Protein AF-A0A8C2GR67-F1 (afdb_monomer_lite)

pLDDT: mean 83.92, std 19.8, range [22.12, 98.88]

Structure (mmCIF, N/CA/C/O backbone):
data_AF-A0A8C2GR67-F1
#
_entry.id   AF-A0A8C2GR67-F1
#
loop_
_atom_site.group_PDB
_atom_site.id
_atom_site.type_symbol
_atom_site.label_atom_id
_atom_site.label_alt_id
_atom_site.label_comp_id
_atom_site.label_asym_id
_atom_site.label_entity_id
_atom_site.label_seq_id
_atom_site.pdbx_PDB_ins_code
_atom_site.Cartn_x
_atom_site.Cartn_y
_atom_site.Cartn_z
_atom_site.occupancy
_atom_site.B_iso_or_equiv
_atom_site.auth_seq_id
_atom_site.auth_comp_id
_atom_site.auth_asym_id
_atom_site.auth_atom_id
_atom_site.pdbx_PDB_model_num
ATOM 1 N N . MET A 1 1 ? 6.009 20.774 -26.528 1.00 34.12 1 MET A N 1
ATOM 2 C CA . MET A 1 1 ? 5.802 20.468 -25.099 1.00 34.12 1 MET A CA 1
ATOM 3 C C . MET A 1 1 ? 7.136 20.648 -24.409 1.00 34.12 1 MET A C 1
ATOM 5 O O . MET A 1 1 ? 8.122 20.112 -24.902 1.00 34.12 1 MET A O 1
ATOM 9 N N . THR A 1 2 ? 7.202 21.459 -23.357 1.00 30.58 2 THR A N 1
ATOM 10 C CA . THR A 1 2 ? 8.374 21.527 -22.473 1.00 30.58 2 THR A CA 1
ATOM 11 C C . THR A 1 2 ? 8.646 20.108 -21.961 1.00 30.58 2 THR A C 1
ATOM 13 O O . THR A 1 2 ? 7.678 19.441 -21.591 1.00 30.58 2 THR A O 1
ATOM 16 N N . PRO A 1 3 ? 9.891 19.595 -21.975 1.00 45.94 3 PRO A N 1
ATOM 17 C CA . PRO A 1 3 ? 10.171 18.307 -21.356 1.00 45.94 3 PRO A CA 1
ATOM 18 C C . PRO A 1 3 ? 9.756 18.416 -19.889 1.00 45.94 3 PRO A C 1
ATOM 20 O O . PRO A 1 3 ? 10.285 19.270 -19.179 1.00 45.94 3 PRO A O 1
ATOM 23 N N . VAL A 1 4 ? 8.772 17.623 -19.463 1.00 55.31 4 VAL A N 1
ATOM 24 C CA . VAL A 1 4 ? 8.367 17.568 -18.055 1.00 55.31 4 VAL A CA 1
ATOM 25 C C . VAL A 1 4 ? 9.585 17.073 -17.282 1.00 55.31 4 VAL A C 1
ATOM 27 O O . VAL A 1 4 ? 10.012 15.931 -17.453 1.00 55.31 4 VAL A O 1
ATOM 30 N N . SER A 1 5 ? 10.209 17.971 -16.525 1.00 77.25 5 SER A N 1
ATOM 31 C CA . SER A 1 5 ? 11.314 17.640 -15.634 1.00 77.25 5 SER A CA 1
ATOM 32 C C . SER A 1 5 ? 10.768 16.883 -14.433 1.00 77.25 5 SER A C 1
ATOM 34 O O . SER A 1 5 ? 9.722 17.247 -13.903 1.00 77.25 5 SER A O 1
ATOM 36 N N . ASP A 1 6 ? 11.480 15.859 -13.984 1.00 83.50 6 ASP A N 1
ATOM 37 C CA . ASP A 1 6 ? 11.196 15.215 -12.707 1.00 83.50 6 ASP A CA 1
ATOM 38 C C . ASP A 1 6 ? 11.770 16.088 -11.574 1.00 83.50 6 ASP A C 1
ATOM 40 O O . ASP A 1 6 ? 12.997 16.179 -11.471 1.00 83.50 6 ASP A O 1
ATOM 44 N N . PRO A 1 7 ? 10.939 16.751 -10.744 1.00 85.12 7 PRO A N 1
ATOM 45 C CA . PRO A 1 7 ? 11.431 17.631 -9.682 1.00 85.12 7 PRO A CA 1
ATOM 46 C C . PRO A 1 7 ? 12.200 16.871 -8.592 1.00 85.12 7 PRO A C 1
ATOM 48 O O . PRO A 1 7 ? 12.981 17.476 -7.861 1.00 85.12 7 PRO A O 1
ATOM 51 N N . SER A 1 8 ? 12.027 15.549 -8.504 1.00 84.19 8 SER A N 1
ATOM 52 C CA . SER A 1 8 ? 12.697 14.689 -7.528 1.00 84.19 8 SER A CA 1
ATOM 53 C C . SER A 1 8 ? 14.012 14.100 -8.058 1.00 84.19 8 SER A C 1
ATOM 55 O O . SER A 1 8 ? 14.731 13.406 -7.326 1.00 84.19 8 SER A O 1
ATOM 57 N N . SER A 1 9 ? 14.365 14.356 -9.325 1.00 77.88 9 SER A N 1
ATOM 58 C CA . SER A 1 9 ? 15.594 13.857 -9.942 1.00 77.88 9 SER A CA 1
ATOM 59 C C . SER A 1 9 ? 16.467 14.979 -10.484 1.00 77.88 9 SER A C 1
ATOM 61 O O . SER A 1 9 ? 16.074 15.772 -11.332 1.00 77.88 9 SER A O 1
ATOM 63 N N . PHE A 1 10 ? 17.728 14.980 -10.066 1.00 73.19 10 PHE A N 1
ATOM 64 C CA . PHE A 1 10 ? 18.738 15.914 -10.567 1.00 73.19 10 PHE A CA 1
ATOM 65 C C . PHE A 1 10 ? 19.496 15.376 -11.797 1.00 73.19 10 PHE A C 1
ATOM 67 O O . PHE A 1 10 ? 20.464 15.986 -12.259 1.00 73.19 10 PHE A O 1
ATOM 74 N N . SER A 1 11 ? 19.096 14.209 -12.312 1.00 70.94 11 SER A N 1
ATOM 75 C CA . SER A 1 11 ? 19.764 13.531 -13.428 1.00 70.94 11 SER A CA 1
ATOM 76 C C . SER A 1 11 ? 19.372 14.120 -14.784 1.00 70.94 11 SER A C 1
ATOM 78 O O . SER A 1 11 ? 18.273 14.636 -14.972 1.00 70.94 11 SER A O 1
ATOM 80 N N . THR A 1 12 ? 20.249 13.996 -15.786 1.00 69.19 12 THR A N 1
ATOM 81 C CA . THR A 1 12 ? 20.001 14.543 -17.138 1.00 69.19 12 THR A CA 1
ATOM 82 C C . THR A 1 12 ? 19.117 13.630 -18.001 1.00 69.19 12 THR A C 1
ATOM 84 O O . THR A 1 12 ? 19.536 13.137 -19.047 1.00 69.19 12 THR A O 1
ATOM 87 N N . VAL A 1 13 ? 17.880 13.388 -17.558 1.00 75.94 13 VAL A N 1
ATOM 88 C CA . VAL A 1 13 ? 16.928 12.453 -18.199 1.00 75.94 13 VAL A CA 1
ATOM 89 C C . VAL A 1 13 ? 16.478 12.878 -19.602 1.00 75.94 13 VAL A C 1
ATOM 91 O O . VAL A 1 13 ? 16.096 12.038 -20.406 1.00 75.94 13 VAL A O 1
ATOM 94 N N . SER A 1 14 ? 16.576 14.167 -19.939 1.00 73.31 14 SER A N 1
ATOM 95 C CA . SER A 1 14 ? 16.187 14.699 -21.253 1.00 73.31 14 SER A CA 1
ATOM 96 C C . SER A 1 14 ? 17.262 14.574 -22.338 1.00 73.31 14 SER A C 1
ATOM 98 O O . SER A 1 14 ? 16.954 14.755 -23.512 1.00 73.31 14 SER A O 1
ATOM 100 N N . LYS A 1 15 ? 18.519 14.290 -21.969 1.00 72.62 15 LYS A N 1
ATOM 101 C CA . LYS A 1 15 ? 19.670 14.298 -22.899 1.00 72.62 15 LYS A CA 1
ATOM 102 C C . LYS A 1 15 ? 20.212 12.914 -23.220 1.00 72.62 15 LYS A C 1
ATOM 104 O O . LYS A 1 15 ? 20.877 12.716 -24.233 1.00 72.62 15 LYS A O 1
ATOM 109 N N . CYS A 1 16 ? 19.970 11.960 -22.335 1.00 74.69 16 CYS A N 1
ATOM 110 C CA . CYS A 1 16 ? 20.369 10.573 -22.500 1.00 74.69 16 CYS A CA 1
ATOM 111 C C . CYS A 1 16 ? 19.479 9.681 -21.639 1.00 74.69 16 CYS A C 1
ATOM 113 O O . CYS A 1 16 ? 18.962 10.128 -20.613 1.00 74.69 16 CYS A O 1
ATOM 115 N N . ALA A 1 17 ? 19.351 8.419 -22.026 1.00 79.88 17 ALA A N 1
ATOM 116 C CA . ALA A 1 17 ? 18.600 7.418 -21.290 1.00 79.88 17 ALA A CA 1
ATOM 117 C C . ALA A 1 17 ? 19.454 6.171 -21.062 1.00 79.88 17 ALA A C 1
ATOM 119 O O . ALA A 1 17 ? 20.054 5.621 -21.987 1.00 79.88 17 ALA A O 1
ATOM 120 N N . THR A 1 18 ? 19.483 5.699 -19.824 1.00 83.56 18 THR A N 1
ATOM 121 C CA . THR A 1 18 ? 20.079 4.411 -19.474 1.00 83.56 18 THR A CA 1
ATOM 122 C C . THR A 1 18 ? 19.209 3.293 -20.034 1.00 83.56 18 THR A C 1
ATOM 124 O O . THR A 1 18 ? 18.002 3.292 -19.826 1.00 83.56 18 THR A O 1
ATOM 127 N N . LYS A 1 19 ? 19.817 2.344 -20.753 1.00 84.94 19 LYS A N 1
ATOM 128 C CA . LYS A 1 19 ? 19.127 1.194 -21.366 1.00 84.94 19 LYS A CA 1
ATOM 129 C C . LYS A 1 19 ? 19.454 -0.134 -20.710 1.00 84.94 19 LYS A C 1
ATOM 131 O O . LYS A 1 19 ? 18.625 -1.045 -20.724 1.00 84.94 19 LYS A O 1
ATOM 136 N N . HIS A 1 20 ? 20.649 -0.245 -20.138 1.00 87.38 20 HIS A N 1
ATOM 137 C CA . HIS A 1 20 ? 21.086 -1.455 -19.459 1.00 87.38 20 HIS A CA 1
ATOM 138 C C . HIS A 1 20 ? 22.056 -1.140 -18.322 1.00 87.38 20 HIS A C 1
ATOM 140 O O . HIS A 1 20 ? 22.936 -0.285 -18.484 1.00 87.38 20 HIS A O 1
ATOM 146 N N . LEU A 1 21 ? 21.922 -1.873 -17.217 1.00 85.81 21 LEU A N 1
ATOM 147 C CA . LEU A 1 21 ? 22.872 -1.895 -16.108 1.00 85.81 21 LEU A CA 1
ATOM 148 C C . LEU A 1 21 ? 23.580 -3.252 -16.046 1.00 85.81 21 LEU A C 1
ATOM 150 O O . LEU A 1 21 ? 22.923 -4.289 -16.039 1.00 85.81 21 LEU A O 1
ATOM 154 N N . ASN A 1 22 ? 24.905 -3.249 -15.917 1.00 87.50 22 ASN A N 1
ATOM 155 C CA . ASN A 1 22 ? 25.656 -4.428 -15.488 1.00 87.50 22 ASN A CA 1
ATOM 156 C C . ASN A 1 22 ? 26.262 -4.156 -14.108 1.00 87.50 22 ASN A C 1
ATOM 158 O O . ASN A 1 22 ? 27.097 -3.258 -13.959 1.00 87.50 22 ASN A O 1
ATOM 162 N N . LEU A 1 23 ? 25.794 -4.903 -13.115 1.00 87.25 23 LEU A N 1
ATOM 163 C CA . LEU A 1 23 ? 26.072 -4.702 -11.702 1.00 87.25 23 LEU A CA 1
ATOM 164 C C . LEU A 1 23 ? 26.974 -5.821 -11.186 1.00 87.25 23 LEU A C 1
ATOM 166 O O . LEU A 1 23 ? 26.704 -7.002 -11.389 1.00 87.25 23 LEU A O 1
ATOM 170 N N . ILE A 1 24 ? 28.050 -5.452 -10.501 1.00 86.88 24 ILE A N 1
ATOM 171 C CA . ILE A 1 24 ? 28.903 -6.394 -9.778 1.00 86.88 24 ILE A CA 1
ATOM 172 C C . ILE A 1 24 ? 29.013 -5.890 -8.352 1.00 86.88 24 ILE A C 1
ATOM 174 O O . ILE A 1 24 ? 29.539 -4.799 -8.128 1.00 86.88 24 ILE A O 1
ATOM 178 N N . TYR A 1 25 ? 28.540 -6.690 -7.408 1.00 82.56 25 TYR A N 1
ATOM 179 C CA . TYR A 1 25 ? 28.473 -6.354 -5.999 1.00 82.56 25 TYR A CA 1
ATOM 180 C C . TYR A 1 25 ? 29.253 -7.341 -5.138 1.00 82.56 25 TYR A C 1
ATOM 182 O O . TYR A 1 25 ? 29.340 -8.538 -5.415 1.00 82.56 25 TYR A O 1
ATOM 190 N N . HIS A 1 26 ? 29.774 -6.814 -4.040 1.00 84.00 26 HIS A N 1
ATOM 191 C CA . HIS A 1 26 ? 30.367 -7.552 -2.946 1.00 84.00 26 HIS A CA 1
ATOM 192 C C . HIS A 1 26 ? 29.787 -7.028 -1.631 1.00 84.00 26 HIS A C 1
ATOM 194 O O . HIS A 1 26 ? 29.999 -5.866 -1.266 1.00 84.00 26 HIS A O 1
ATOM 200 N N . VAL A 1 27 ? 29.053 -7.896 -0.932 1.00 81.38 27 VAL A N 1
ATOM 201 C CA . VAL A 1 27 ? 28.359 -7.563 0.319 1.00 81.38 27 VAL A CA 1
ATOM 202 C C . VAL A 1 27 ? 29.260 -7.868 1.517 1.00 81.38 27 VAL A C 1
ATOM 204 O O . VAL A 1 27 ? 29.547 -9.029 1.817 1.00 81.38 27 VAL A O 1
ATOM 207 N N . ASP A 1 28 ? 29.712 -6.834 2.218 1.00 77.69 28 ASP A N 1
ATOM 208 C CA . ASP A 1 28 ? 30.605 -6.940 3.376 1.00 77.69 28 ASP A CA 1
ATOM 209 C C . ASP A 1 28 ? 29.789 -6.694 4.658 1.00 77.69 28 ASP A C 1
ATOM 211 O O . ASP A 1 28 ? 29.531 -5.549 5.041 1.00 77.69 28 ASP A O 1
ATOM 215 N N . PHE A 1 29 ? 29.325 -7.782 5.286 1.00 73.12 29 PHE A N 1
ATOM 216 C CA . PHE A 1 29 ? 28.453 -7.733 6.468 1.00 73.12 29 PHE A CA 1
ATOM 217 C C . PHE A 1 29 ? 29.160 -7.159 7.701 1.00 73.12 29 PHE A C 1
ATOM 219 O O . PHE A 1 29 ? 28.543 -6.405 8.455 1.00 73.12 29 PHE A O 1
ATOM 226 N N . ASP A 1 30 ? 30.455 -7.446 7.868 1.00 73.94 30 ASP A N 1
ATOM 227 C CA . ASP A 1 30 ? 31.256 -6.958 8.996 1.00 73.94 30 ASP A CA 1
ATOM 228 C C . ASP A 1 30 ? 31.396 -5.436 8.956 1.00 73.94 30 ASP A C 1
ATOM 230 O O . ASP A 1 30 ? 31.238 -4.752 9.969 1.00 73.94 30 ASP A O 1
ATOM 234 N N . LYS A 1 31 ? 31.659 -4.886 7.764 1.00 72.06 31 LYS A N 1
ATOM 235 C CA . LYS A 1 31 ? 31.802 -3.437 7.566 1.00 72.06 31 LYS A CA 1
ATOM 236 C C . LYS A 1 31 ? 30.488 -2.734 7.248 1.00 72.06 31 LYS A C 1
ATOM 238 O O . LYS A 1 31 ? 30.472 -1.507 7.199 1.00 72.06 31 LYS A O 1
ATOM 243 N N . ARG A 1 32 ? 29.405 -3.487 7.040 1.00 68.75 32 ARG A N 1
ATOM 244 C CA . ARG A 1 32 ? 28.083 -2.983 6.637 1.00 68.75 32 ARG A CA 1
ATOM 245 C C . ARG A 1 32 ? 28.140 -2.117 5.376 1.00 68.75 32 ARG A C 1
ATOM 247 O O . ARG A 1 32 ? 27.565 -1.030 5.316 1.00 68.75 32 ARG A O 1
ATOM 254 N N . VAL A 1 33 ? 28.869 -2.597 4.371 1.00 67.50 33 VAL A N 1
ATOM 255 C CA . VAL A 1 33 ? 29.050 -1.893 3.094 1.00 67.50 33 VAL A CA 1
ATOM 256 C C . VAL A 1 33 ? 28.770 -2.793 1.903 1.00 67.50 33 VAL A C 1
ATOM 258 O O . VAL A 1 33 ? 29.114 -3.975 1.893 1.00 67.50 33 VAL A O 1
ATOM 261 N N . LEU A 1 34 ? 28.212 -2.187 0.860 1.00 68.38 34 LEU A N 1
ATOM 262 C CA . LEU A 1 34 ? 28.143 -2.761 -0.475 1.00 68.38 34 LEU A CA 1
ATOM 263 C C . LEU A 1 34 ? 29.253 -2.121 -1.304 1.00 68.38 34 LEU A C 1
ATOM 265 O O . LEU A 1 34 ? 29.287 -0.902 -1.502 1.00 68.38 34 LEU A O 1
ATOM 269 N N . LYS A 1 35 ? 30.188 -2.943 -1.768 1.00 75.88 35 LYS A N 1
ATOM 270 C CA . LYS A 1 35 ? 31.241 -2.515 -2.691 1.00 75.88 35 LYS A CA 1
ATOM 271 C C . LYS A 1 35 ? 30.856 -2.989 -4.070 1.00 75.88 35 LYS A C 1
ATOM 273 O O . LYS A 1 35 ? 30.534 -4.164 -4.231 1.00 75.88 35 LYS A O 1
ATOM 278 N N . GLY A 1 36 ? 30.907 -2.115 -5.063 1.00 72.69 36 GLY A N 1
ATOM 279 C CA . GLY A 1 36 ? 30.475 -2.536 -6.378 1.00 72.69 36 GLY A CA 1
ATOM 280 C C . GLY A 1 36 ? 30.982 -1.708 -7.534 1.00 72.69 36 GLY A C 1
ATOM 281 O O . GLY A 1 36 ? 31.602 -0.649 -7.402 1.00 72.69 36 GLY A O 1
ATOM 282 N N . LYS A 1 37 ? 30.706 -2.262 -8.706 1.00 78.31 37 LYS A N 1
ATOM 283 C CA . LYS A 1 37 ? 30.923 -1.648 -10.000 1.00 78.31 37 LYS A CA 1
ATOM 284 C C . LYS A 1 37 ? 29.596 -1.654 -10.738 1.00 78.31 37 LYS A C 1
ATOM 286 O O . LYS A 1 37 ? 28.962 -2.700 -10.854 1.00 78.31 37 LYS A O 1
ATOM 291 N N . VAL A 1 38 ? 29.219 -0.503 -11.278 1.00 78.56 38 VAL A N 1
ATOM 292 C CA . VAL A 1 38 ? 28.107 -0.391 -12.221 1.00 78.56 38 VAL A CA 1
ATOM 293 C C . VAL A 1 38 ? 28.651 -0.012 -13.593 1.00 78.56 38 VAL A C 1
ATOM 295 O O . VAL A 1 38 ? 29.485 0.888 -13.726 1.00 78.56 38 VAL A O 1
ATOM 298 N N . ALA A 1 39 ? 28.205 -0.726 -14.623 1.00 78.25 39 ALA A N 1
ATOM 299 C CA . ALA A 1 39 ? 28.383 -0.330 -16.010 1.00 78.25 39 ALA A CA 1
ATOM 300 C C . ALA A 1 39 ? 27.033 0.089 -16.595 1.00 78.25 39 ALA A C 1
ATOM 302 O O . ALA A 1 39 ? 26.075 -0.682 -16.573 1.00 78.25 39 ALA A O 1
ATOM 303 N N . LEU A 1 40 ? 26.976 1.306 -17.125 1.00 78.19 40 LEU A N 1
ATOM 304 C CA . LEU A 1 40 ? 25.778 1.920 -17.677 1.00 78.19 40 LEU A CA 1
ATOM 305 C C . LEU A 1 40 ? 25.884 1.932 -19.196 1.00 78.19 40 LEU A C 1
ATOM 307 O O . LEU A 1 40 ? 26.832 2.494 -19.749 1.00 78.19 40 LEU A O 1
ATOM 311 N N . THR A 1 41 ? 24.906 1.327 -19.865 1.00 80.19 41 THR A N 1
ATOM 312 C CA . THR A 1 41 ? 24.724 1.475 -21.311 1.00 80.19 41 THR A CA 1
ATOM 313 C C . THR A 1 41 ? 23.768 2.632 -21.551 1.00 80.19 41 THR A C 1
ATOM 315 O O . THR A 1 41 ? 22.599 2.556 -21.171 1.00 80.19 41 THR A O 1
ATOM 318 N N . LEU A 1 42 ? 24.272 3.706 -22.153 1.00 77.00 42 LEU A N 1
ATOM 319 C CA . LEU A 1 42 ? 23.541 4.953 -22.357 1.00 77.00 42 LEU A CA 1
ATOM 320 C C . LEU A 1 42 ? 23.191 5.136 -23.834 1.00 77.00 42 LEU A C 1
ATOM 322 O O . LEU A 1 42 ? 24.066 5.030 -24.693 1.00 77.00 42 LEU A O 1
ATOM 326 N N . GLU A 1 43 ? 21.933 5.469 -24.108 1.00 77.94 43 GLU A N 1
ATOM 327 C CA . GLU A 1 43 ? 21.480 6.040 -25.375 1.00 77.94 43 GLU A CA 1
ATOM 328 C C . GLU A 1 43 ? 21.531 7.567 -25.270 1.00 77.94 43 GLU A C 1
ATOM 330 O O . GLU A 1 43 ? 20.958 8.153 -24.351 1.00 77.94 43 GLU A O 1
ATOM 335 N N . VAL A 1 44 ? 22.226 8.222 -26.197 1.00 77.25 44 VAL A N 1
ATOM 336 C CA . VAL A 1 44 ? 22.281 9.686 -26.281 1.00 77.25 44 VAL A CA 1
ATOM 337 C C . VAL A 1 44 ? 21.101 10.192 -27.114 1.00 77.25 44 VAL A C 1
ATOM 339 O O . VAL A 1 44 ? 20.889 9.707 -28.220 1.00 77.25 44 VAL A O 1
ATOM 342 N N . LEU A 1 45 ? 20.364 11.177 -26.592 1.00 73.69 45 LEU A N 1
ATOM 343 C CA . LEU A 1 45 ? 19.140 11.724 -27.199 1.00 73.69 45 LEU A CA 1
ATOM 344 C C . LEU A 1 45 ? 19.345 13.110 -27.844 1.00 73.69 45 LEU A C 1
ATOM 346 O O . LEU A 1 45 ? 18.392 13.700 -28.345 1.00 73.69 45 LEU A O 1
ATOM 350 N N . GLU A 1 46 ? 20.571 13.648 -27.824 1.00 69.62 46 GLU A N 1
ATOM 351 C CA . GLU A 1 46 ? 20.926 14.943 -28.422 1.00 69.62 46 GLU A CA 1
ATOM 352 C C . GLU A 1 46 ? 22.181 14.855 -29.309 1.00 69.62 46 GLU A C 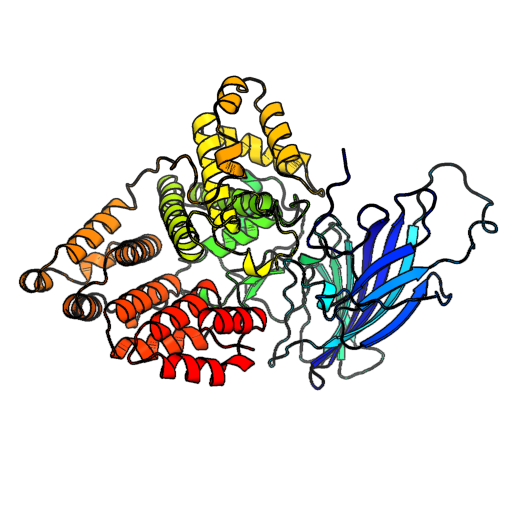1
ATOM 354 O O . GLU A 1 46 ? 23.144 14.159 -28.985 1.00 69.62 46 GLU A O 1
ATOM 359 N N . ASP A 1 47 ? 22.219 15.635 -30.394 1.00 57.53 47 ASP A N 1
ATOM 360 C CA . ASP A 1 47 ? 23.323 15.617 -31.371 1.00 57.53 47 ASP A CA 1
ATOM 361 C C . ASP A 1 47 ? 24.674 16.101 -30.802 1.00 57.53 47 ASP A C 1
ATOM 363 O O . ASP A 1 47 ? 25.738 15.763 -31.321 1.00 57.53 47 ASP A O 1
ATOM 367 N N . LYS A 1 48 ? 24.663 16.912 -29.733 1.00 61.12 48 LYS A N 1
ATOM 368 C CA . LYS A 1 48 ? 25.861 17.531 -29.126 1.00 61.12 48 LYS A CA 1
ATOM 369 C C . LYS A 1 48 ? 25.985 17.213 -27.634 1.00 61.12 48 LYS A C 1
ATOM 371 O O . LYS A 1 48 ? 26.000 18.110 -26.790 1.00 61.12 48 LYS A O 1
ATOM 376 N N . PHE A 1 49 ? 26.126 15.930 -27.317 1.00 55.94 49 PHE A N 1
ATOM 377 C CA . PHE A 1 49 ? 26.292 15.469 -25.940 1.00 55.94 49 PHE A CA 1
ATOM 378 C C . PHE A 1 49 ? 27.669 15.813 -25.368 1.00 55.94 49 PHE A C 1
ATOM 380 O O . PHE A 1 49 ? 28.685 15.225 -25.742 1.00 55.94 49 PHE A O 1
ATOM 387 N N . SER A 1 50 ? 27.694 16.762 -24.437 1.00 55.81 50 SER A N 1
ATOM 388 C CA . SER A 1 50 ? 28.930 17.285 -23.835 1.00 55.81 50 SER A CA 1
ATOM 389 C C . SER A 1 50 ? 29.114 16.900 -22.366 1.00 55.81 50 SER A C 1
ATOM 391 O O . SER A 1 50 ? 30.243 16.896 -21.871 1.00 55.81 50 SER A O 1
ATOM 393 N N . SER A 1 51 ? 28.029 16.568 -21.659 1.00 55.78 51 SER A N 1
ATOM 394 C CA . SER A 1 51 ? 28.088 16.199 -20.245 1.00 55.78 51 SER A CA 1
ATOM 395 C C . SER A 1 51 ? 26.918 15.321 -19.821 1.00 55.78 51 SER A C 1
ATOM 397 O O . SER A 1 51 ? 25.787 15.520 -20.259 1.00 55.78 51 SER A O 1
ATOM 399 N N . LEU A 1 52 ? 27.216 14.390 -18.922 1.00 57.66 52 LEU A N 1
ATOM 400 C CA . LEU A 1 52 ? 26.250 13.580 -18.194 1.00 57.66 52 LEU A CA 1
ATOM 401 C C . LEU A 1 52 ? 26.270 14.016 -16.732 1.00 57.66 52 LEU A C 1
ATOM 403 O O . LEU A 1 52 ? 27.354 14.128 -16.156 1.00 57.66 52 LEU A O 1
ATOM 407 N N . VAL A 1 53 ? 25.095 14.239 -16.145 1.00 56.53 53 VAL A N 1
ATOM 408 C CA . VAL A 1 53 ? 24.928 14.375 -14.695 1.00 56.53 53 VAL A CA 1
ATOM 409 C C . VAL A 1 53 ? 24.177 13.153 -14.199 1.00 56.53 53 VAL A C 1
ATOM 411 O O . VAL A 1 53 ? 23.021 12.930 -14.569 1.00 56.53 53 VAL A O 1
ATOM 414 N N . GLN A 1 54 ? 24.859 12.371 -13.373 1.00 56.84 54 GLN A N 1
ATOM 415 C CA . GLN A 1 54 ? 24.268 11.283 -12.606 1.00 56.84 54 GLN A CA 1
ATOM 416 C C . GLN A 1 54 ? 24.280 11.647 -11.135 1.00 56.84 54 GLN A C 1
ATOM 418 O O . GLN A 1 54 ? 25.225 12.279 -10.648 1.00 56.84 54 GLN A O 1
ATOM 423 N N . PHE A 1 55 ? 23.206 11.265 -10.456 1.00 55.28 55 PHE A N 1
ATOM 424 C CA . PHE A 1 55 ? 23.041 11.558 -9.049 1.00 55.28 55 PHE A CA 1
ATOM 425 C C . PHE A 1 55 ? 23.635 10.428 -8.200 1.00 55.28 55 PHE A C 1
ATOM 427 O O . PHE A 1 55 ? 23.489 9.248 -8.531 1.00 55.28 55 PHE A O 1
ATOM 434 N N . LEU A 1 56 ? 24.339 10.809 -7.132 1.00 54.03 56 LEU A N 1
ATOM 435 C CA . LEU A 1 56 ? 25.036 9.893 -6.244 1.00 54.03 56 LEU A CA 1
ATOM 436 C C . LEU A 1 56 ? 24.910 10.348 -4.787 1.00 54.03 56 LEU A C 1
ATOM 438 O O . LEU A 1 56 ? 25.323 11.453 -4.432 1.00 54.03 56 LEU A O 1
ATOM 442 N N . GLU A 1 57 ? 24.415 9.473 -3.921 1.00 49.72 57 GLU A N 1
ATOM 443 C CA . GLU A 1 57 ? 24.414 9.684 -2.472 1.00 49.72 57 GLU A CA 1
ATOM 444 C C . GLU A 1 57 ? 25.227 8.577 -1.801 1.00 49.72 57 GLU A C 1
ATOM 446 O O . GLU A 1 57 ? 24.699 7.642 -1.213 1.00 49.72 57 GLU A O 1
ATOM 451 N N . ILE A 1 58 ? 26.548 8.632 -1.983 1.00 48.47 58 ILE A N 1
ATOM 452 C CA . ILE A 1 58 ? 27.469 7.573 -1.560 1.00 48.47 58 ILE A CA 1
ATOM 453 C C . ILE A 1 58 ? 28.574 8.165 -0.680 1.00 48.47 58 ILE A C 1
ATOM 455 O O . ILE A 1 58 ? 29.046 9.272 -0.930 1.00 48.47 58 ILE A O 1
ATOM 459 N N . LEU A 1 59 ? 29.014 7.411 0.335 1.00 42.44 59 LEU A N 1
ATOM 460 C CA . LEU A 1 59 ? 30.028 7.850 1.305 1.00 42.44 59 LEU A CA 1
ATOM 461 C C . LEU A 1 59 ? 31.439 7.969 0.739 1.00 42.44 59 LEU A C 1
ATOM 463 O O . LEU A 1 59 ? 32.240 8.747 1.252 1.00 42.44 59 LEU A O 1
ATOM 467 N N . SER A 1 60 ? 31.761 7.197 -0.298 1.00 38.06 60 SER A N 1
ATOM 468 C CA . SER A 1 60 ? 33.029 7.328 -1.010 1.00 38.06 60 SER A CA 1
ATOM 469 C C . SER A 1 60 ? 32.907 6.876 -2.465 1.00 38.06 60 SER A C 1
ATOM 471 O O . SER A 1 60 ? 32.412 5.790 -2.774 1.00 38.06 60 SER A O 1
ATOM 473 N N . PHE A 1 61 ? 33.372 7.735 -3.368 1.00 43.41 61 PHE A N 1
ATOM 474 C CA . PHE A 1 61 ? 33.492 7.472 -4.796 1.00 43.41 61 PHE A CA 1
ATOM 475 C C . PHE A 1 61 ? 34.959 7.174 -5.122 1.00 43.41 61 PHE A C 1
ATOM 477 O O . PHE A 1 61 ? 35.840 7.901 -4.664 1.00 43.41 61 PHE A O 1
ATOM 484 N N . VAL A 1 62 ? 35.227 6.116 -5.898 1.00 47.75 62 VAL A N 1
ATOM 485 C CA . VAL A 1 62 ? 36.607 5.683 -6.186 1.00 47.75 62 VAL A CA 1
ATOM 486 C C . VAL A 1 62 ? 37.072 6.174 -7.560 1.00 47.75 62 VAL A C 1
ATOM 488 O O . VAL A 1 62 ? 38.094 6.849 -7.646 1.00 47.75 62 VAL A O 1
ATOM 491 N N . GLN A 1 63 ? 36.350 5.850 -8.642 1.00 45.16 63 GLN A N 1
ATOM 492 C CA . GLN A 1 63 ? 36.767 6.177 -10.015 1.00 45.16 63 GLN A CA 1
ATOM 493 C C . GLN A 1 63 ? 35.611 6.014 -11.024 1.00 45.16 63 GLN A C 1
ATOM 495 O O . GLN A 1 63 ? 34.754 5.146 -10.851 1.00 45.16 63 GLN A O 1
ATOM 500 N N . SER A 1 64 ? 35.617 6.775 -12.128 1.00 49.38 64 SER A N 1
ATOM 501 C CA . SER A 1 64 ? 34.822 6.468 -13.331 1.00 49.38 64 SER A CA 1
ATOM 502 C C . SER A 1 64 ? 35.680 6.496 -14.594 1.00 49.38 64 SER A C 1
ATOM 504 O O . SER A 1 64 ? 36.634 7.272 -14.699 1.00 49.38 64 SER A O 1
ATOM 506 N N . CYS A 1 65 ? 35.335 5.630 -15.548 1.00 44.19 65 CYS A N 1
ATOM 507 C CA . CYS A 1 65 ? 36.010 5.497 -16.836 1.00 44.19 65 CYS A CA 1
ATOM 508 C C . CYS A 1 65 ? 34.966 5.342 -17.948 1.00 44.19 65 CYS A C 1
ATOM 510 O O . CYS A 1 65 ? 34.028 4.555 -17.817 1.00 44.19 65 CYS A O 1
ATOM 512 N N . ILE A 1 66 ? 35.158 6.029 -19.074 1.00 49.03 66 ILE A N 1
ATOM 513 C CA . ILE A 1 66 ? 34.424 5.757 -20.320 1.00 49.03 66 ILE A CA 1
ATOM 514 C C . ILE A 1 66 ? 35.398 5.037 -21.241 1.00 49.03 66 ILE A C 1
ATOM 516 O O . ILE A 1 66 ? 36.506 5.527 -21.450 1.00 49.03 66 ILE A O 1
ATOM 520 N N . THR A 1 67 ? 35.009 3.867 -21.759 1.00 46.62 67 THR A N 1
ATOM 521 C CA . THR A 1 67 ? 35.790 3.118 -22.768 1.00 46.62 67 THR A CA 1
ATOM 522 C C . THR A 1 67 ? 37.295 3.036 -22.449 1.00 46.62 67 THR A C 1
ATOM 524 O O . THR A 1 67 ? 38.127 3.345 -23.293 1.00 46.62 67 THR A O 1
ATOM 527 N N . ASN A 1 68 ? 37.645 2.665 -21.209 1.00 43.34 68 ASN A N 1
ATOM 528 C CA . ASN A 1 68 ? 39.024 2.524 -20.700 1.00 43.34 68 ASN A CA 1
ATOM 529 C C . ASN A 1 68 ? 39.885 3.805 -20.639 1.00 43.34 68 ASN A C 1
ATOM 531 O O . ASN A 1 68 ? 41.069 3.716 -20.321 1.00 43.34 68 ASN A O 1
ATOM 535 N N . HIS A 1 69 ? 39.305 4.987 -20.853 1.00 43.41 69 HIS A N 1
ATOM 536 C CA . HIS A 1 69 ? 39.974 6.273 -20.651 1.00 43.41 69 HIS A CA 1
ATOM 537 C C . HIS A 1 69 ? 39.434 6.984 -19.403 1.00 43.41 69 HIS A C 1
ATOM 539 O O . HIS A 1 69 ? 38.233 6.943 -19.108 1.00 43.41 69 HIS A O 1
ATOM 545 N N . SER A 1 70 ? 40.332 7.630 -18.654 1.00 49.75 70 SER A N 1
ATOM 546 C CA . SER A 1 70 ? 39.959 8.483 -17.527 1.00 49.75 70 SER A CA 1
ATOM 547 C C . SER A 1 70 ? 39.231 9.727 -18.036 1.00 49.75 70 SER A C 1
ATOM 549 O O . SER A 1 70 ? 39.594 10.318 -19.052 1.00 49.75 70 SER A O 1
ATOM 551 N N . VAL A 1 71 ? 38.171 10.113 -17.333 1.00 56.12 71 VAL A N 1
ATOM 552 C CA . VAL A 1 71 ? 37.319 11.252 -17.691 1.00 56.12 71 VAL A CA 1
ATOM 553 C C . VAL A 1 71 ? 37.429 12.296 -16.590 1.00 56.12 71 VAL A C 1
ATOM 555 O O . VAL A 1 71 ? 37.507 11.929 -15.416 1.00 56.12 71 VAL A O 1
ATOM 558 N N . SER A 1 72 ? 37.446 13.585 -16.942 1.00 49.78 72 SER A N 1
ATOM 559 C CA . SER A 1 72 ? 37.426 14.645 -15.934 1.00 49.78 72 SER A CA 1
ATOM 560 C C . SER A 1 72 ? 36.066 14.686 -15.240 1.00 49.78 72 SER A C 1
ATOM 562 O O . SER A 1 72 ? 35.007 14.565 -15.867 1.00 49.78 72 SER A O 1
ATOM 564 N N . GLN A 1 73 ? 36.118 14.820 -13.918 1.00 54.28 73 GLN A N 1
ATOM 565 C CA . GLN A 1 73 ? 34.966 14.760 -13.031 1.00 54.28 73 GLN A CA 1
ATOM 566 C C . GLN A 1 73 ? 34.972 15.984 -12.125 1.00 54.28 73 GLN A C 1
ATOM 568 O O . GLN A 1 73 ? 36.025 16.394 -11.636 1.00 54.28 73 GLN A O 1
ATOM 573 N N . SER A 1 74 ? 33.795 16.550 -11.880 1.00 48.00 74 SER A N 1
ATOM 574 C CA . SER A 1 74 ? 33.616 17.583 -10.863 1.00 48.00 74 SER A CA 1
ATOM 575 C C . SER A 1 74 ? 32.491 17.197 -9.919 1.00 48.00 74 SER A C 1
ATOM 577 O O . SER A 1 74 ? 31.370 16.957 -10.373 1.00 48.00 74 SER A O 1
ATOM 579 N N . LEU A 1 75 ? 32.811 17.201 -8.629 1.00 51.09 75 LEU A N 1
ATOM 580 C CA . LEU A 1 75 ? 31.876 17.027 -7.529 1.00 51.09 75 LEU A CA 1
ATOM 581 C C . LEU A 1 75 ? 31.299 18.401 -7.174 1.00 51.09 75 LEU A C 1
ATOM 583 O O . LEU A 1 75 ? 32.056 19.334 -6.907 1.00 51.09 75 LEU A O 1
ATOM 587 N N . CYS A 1 76 ? 29.978 18.547 -7.201 1.00 48.09 76 CYS A N 1
ATOM 588 C CA . CYS A 1 76 ? 29.298 19.738 -6.685 1.00 48.09 76 CYS A CA 1
ATOM 589 C C . CYS A 1 76 ? 28.590 19.403 -5.361 1.00 48.09 76 CYS A C 1
ATOM 591 O O . CYS A 1 76 ? 28.579 18.254 -4.947 1.00 48.09 76 CYS A O 1
ATOM 593 N N . PHE A 1 77 ? 28.020 20.393 -4.683 1.00 46.28 77 PHE A N 1
ATOM 594 C CA . PHE A 1 77 ? 27.092 20.207 -3.563 1.00 46.28 77 PHE A CA 1
ATOM 595 C C . PHE A 1 77 ? 26.022 21.296 -3.723 1.00 46.28 77 PHE A C 1
ATOM 597 O O . PHE A 1 77 ? 26.397 22.467 -3.848 1.00 46.28 77 PHE A O 1
ATOM 604 N N . PRO A 1 78 ? 24.715 20.987 -3.805 1.00 46.31 78 PRO A N 1
ATOM 605 C CA . PRO A 1 78 ? 23.696 22.027 -3.819 1.00 46.31 78 PRO A CA 1
ATOM 606 C C . PRO A 1 78 ? 23.448 22.515 -2.383 1.00 46.31 78 PRO A C 1
ATOM 608 O O . PRO A 1 78 ? 23.726 21.813 -1.414 1.00 46.31 78 PRO A O 1
ATOM 611 N N . LYS A 1 79 ? 22.876 23.713 -2.236 1.00 40.16 79 LYS A N 1
ATOM 612 C CA . LYS A 1 79 ? 22.719 24.413 -0.945 1.00 40.16 79 LYS A CA 1
ATOM 613 C C . LYS A 1 79 ? 21.885 23.681 0.127 1.00 40.16 79 LYS A C 1
ATOM 615 O O . LYS A 1 79 ? 21.912 24.122 1.270 1.00 40.16 79 LYS A O 1
ATOM 620 N N . HIS A 1 80 ? 21.197 22.585 -0.210 1.00 39.94 80 HIS A N 1
ATOM 621 C CA . HIS A 1 80 ? 20.294 21.862 0.698 1.00 39.94 80 HIS A CA 1
ATOM 622 C C . HIS A 1 80 ? 20.422 20.326 0.673 1.00 39.94 80 HIS A C 1
ATOM 624 O O . HIS A 1 80 ? 19.616 19.654 1.305 1.00 39.94 80 HIS A O 1
ATOM 630 N N . HIS A 1 81 ? 21.440 19.754 0.012 1.00 42.16 81 HIS A N 1
ATOM 631 C CA . HIS A 1 81 ? 21.669 18.301 0.032 1.00 42.16 81 HIS A CA 1
ATOM 632 C C . HIS A 1 81 ? 23.141 17.959 0.296 1.00 42.16 81 HIS A C 1
ATOM 634 O O . HIS A 1 81 ? 24.046 18.613 -0.216 1.00 42.16 81 HIS A O 1
ATOM 640 N N . THR A 1 82 ? 23.386 16.889 1.052 1.00 34.59 82 THR A N 1
ATOM 641 C CA . THR A 1 82 ? 24.713 16.317 1.364 1.00 34.59 82 THR A CA 1
ATOM 642 C C . THR A 1 82 ? 25.342 15.536 0.198 1.00 34.59 82 THR A C 1
ATOM 644 O O . THR A 1 82 ? 26.242 14.724 0.405 1.00 34.59 82 THR A O 1
ATOM 647 N N . SER A 1 83 ? 24.873 15.746 -1.033 1.00 43.16 83 SER A N 1
ATOM 648 C CA . SER A 1 83 ? 25.010 14.774 -2.125 1.00 43.16 83 SER A CA 1
ATOM 649 C C . SER A 1 83 ? 26.074 15.132 -3.163 1.00 43.16 83 SER A C 1
ATOM 651 O O . SER A 1 83 ? 26.359 16.301 -3.436 1.00 43.16 83 SER A O 1
ATOM 653 N N . LEU A 1 84 ? 26.623 14.079 -3.773 1.00 39.53 84 LEU A N 1
ATOM 654 C CA . LEU A 1 84 ? 27.773 14.081 -4.664 1.00 39.53 84 LEU A CA 1
ATOM 655 C C . LEU A 1 84 ? 27.320 14.093 -6.136 1.00 39.53 84 LEU A C 1
ATOM 657 O O . LEU A 1 84 ? 26.467 13.309 -6.544 1.00 39.53 84 LEU A O 1
ATOM 661 N N . TRP A 1 85 ? 27.910 14.955 -6.966 1.00 48.69 85 TRP A N 1
ATOM 662 C CA . TRP A 1 85 ? 27.552 15.062 -8.387 1.00 48.69 85 TRP A CA 1
ATOM 663 C C . TRP A 1 85 ? 28.644 14.423 -9.215 1.00 48.69 85 TRP A C 1
ATOM 665 O O . TRP A 1 85 ? 29.803 14.811 -9.090 1.00 48.69 85 TRP A O 1
ATOM 675 N N . LEU A 1 86 ? 28.286 13.512 -10.115 1.00 45.97 86 LEU A N 1
ATOM 676 C CA . LEU A 1 86 ? 29.216 13.101 -11.151 1.00 45.97 86 LEU A CA 1
ATOM 677 C C . LEU A 1 86 ? 28.888 13.858 -12.430 1.00 45.97 86 LEU A C 1
ATOM 679 O O . LEU A 1 86 ? 27.990 13.474 -13.178 1.00 45.97 86 LEU A O 1
ATOM 683 N N . LYS A 1 87 ? 29.616 14.948 -12.681 1.00 46.09 87 LYS A N 1
ATOM 684 C CA . LYS A 1 87 ? 29.624 15.582 -13.999 1.00 46.09 87 LYS A CA 1
ATOM 685 C C . LYS A 1 87 ? 30.797 15.029 -14.792 1.00 46.09 87 LYS A C 1
ATOM 687 O O . LYS A 1 87 ? 31.938 15.400 -14.532 1.00 46.09 87 LYS A O 1
ATOM 692 N N . THR A 1 88 ? 30.527 14.129 -15.732 1.00 51.06 88 THR A N 1
ATOM 693 C CA . THR A 1 88 ? 31.566 13.608 -16.631 1.00 51.06 88 THR A CA 1
ATOM 694 C C . THR A 1 88 ? 31.630 14.472 -17.883 1.00 51.06 88 THR A C 1
ATOM 696 O O . THR A 1 88 ? 30.627 14.590 -18.594 1.00 51.06 88 THR A O 1
ATOM 699 N N . PHE A 1 89 ? 32.793 15.057 -18.164 1.00 42.88 89 PHE A N 1
ATOM 700 C CA . PHE A 1 89 ? 33.040 15.829 -19.384 1.00 42.88 89 PHE A CA 1
ATOM 701 C C . PHE A 1 89 ? 33.820 14.994 -20.397 1.00 42.88 89 PHE A C 1
ATOM 703 O O . PHE A 1 89 ? 34.882 14.475 -20.072 1.00 42.88 89 PHE A O 1
ATOM 710 N N . GLN A 1 90 ? 33.356 14.919 -21.645 1.00 46.38 90 GLN A N 1
ATOM 711 C CA . GLN A 1 90 ? 34.207 14.439 -22.738 1.00 46.38 90 GLN A CA 1
ATOM 712 C C . GLN A 1 90 ? 34.918 15.631 -23.400 1.00 46.38 90 GLN A C 1
ATOM 714 O O . GLN A 1 90 ? 34.243 16.471 -23.998 1.00 46.38 90 GLN A O 1
ATOM 719 N N . PRO A 1 91 ? 36.260 15.727 -23.357 1.00 33.28 91 PRO A N 1
ATOM 720 C CA . PRO A 1 91 ? 36.979 16.652 -24.218 1.00 33.28 91 PRO A CA 1
ATOM 721 C C . PRO A 1 91 ? 37.019 16.083 -25.647 1.00 33.28 91 PRO A C 1
ATOM 723 O O . PRO A 1 91 ? 37.690 15.092 -25.909 1.00 33.28 91 PRO A O 1
ATOM 726 N N . GLY A 1 92 ? 36.269 16.694 -26.568 1.00 39.66 92 GLY A N 1
ATOM 727 C CA . GLY A 1 92 ? 36.616 16.809 -27.995 1.00 39.66 92 GLY A CA 1
ATOM 728 C C . GLY A 1 92 ? 36.933 15.559 -28.837 1.00 39.66 92 GLY A C 1
ATOM 729 O O . GLY A 1 92 ? 37.485 15.722 -29.917 1.00 39.66 92 GLY A O 1
ATOM 730 N N . PHE A 1 93 ? 36.599 14.332 -28.430 1.00 37.25 93 PHE A N 1
ATOM 731 C CA . PHE A 1 93 ? 36.956 13.106 -29.174 1.00 37.25 93 PHE A CA 1
ATOM 732 C C . PHE A 1 93 ? 35.926 12.694 -30.250 1.00 37.25 93 PHE A C 1
ATOM 734 O O . PHE A 1 93 ? 35.647 11.516 -30.450 1.00 37.25 93 PHE A O 1
ATOM 741 N N . LEU A 1 94 ? 35.324 13.670 -30.939 1.00 36.28 94 LEU A N 1
ATOM 742 C CA . LEU A 1 94 ? 34.266 13.448 -31.942 1.00 36.28 94 LEU A CA 1
ATOM 743 C C . LEU A 1 94 ? 34.778 13.297 -33.389 1.00 36.28 94 LEU A C 1
ATOM 745 O O . LEU A 1 94 ? 33.962 13.121 -34.288 1.00 36.28 94 LEU A O 1
ATOM 749 N N . GLN A 1 95 ? 36.092 13.351 -33.648 1.00 32.09 95 GLN A N 1
ATOM 750 C CA . GLN A 1 95 ? 36.600 13.513 -35.023 1.00 32.09 95 GLN A CA 1
ATOM 751 C C . GLN A 1 95 ? 37.359 12.334 -35.657 1.00 32.09 95 GLN A C 1
ATOM 753 O O . GLN A 1 95 ? 37.627 12.414 -36.850 1.00 32.09 95 GLN A O 1
ATOM 758 N N . SER A 1 96 ? 37.686 11.240 -34.955 1.00 26.23 96 SER A N 1
ATOM 759 C CA . SER A 1 96 ? 38.613 10.226 -35.513 1.00 26.23 96 SER A CA 1
ATOM 760 C C . SER A 1 96 ? 38.093 8.791 -35.679 1.00 26.23 96 SER A C 1
ATOM 762 O O . SER A 1 96 ? 38.880 7.926 -36.046 1.00 26.23 96 SER A O 1
ATOM 764 N N . TRP A 1 97 ? 36.798 8.514 -35.493 1.00 26.42 97 TRP A N 1
ATOM 765 C CA . TRP A 1 97 ? 36.227 7.167 -35.730 1.00 26.42 97 TRP A CA 1
ATOM 766 C C . TRP A 1 97 ? 35.110 7.125 -36.786 1.00 26.42 97 TRP A C 1
ATOM 768 O O . TRP A 1 97 ? 34.356 6.159 -36.871 1.00 26.42 97 TRP A O 1
ATOM 778 N N . PHE A 1 98 ? 35.019 8.148 -37.640 1.00 28.23 98 PHE A N 1
ATOM 779 C CA . PHE A 1 98 ? 34.173 8.091 -38.832 1.00 28.23 98 PHE A CA 1
ATOM 780 C C . PHE A 1 98 ? 34.883 7.320 -39.940 1.00 28.23 98 PHE A C 1
ATOM 782 O O . PHE A 1 98 ? 35.640 7.907 -40.707 1.00 28.23 98 PHE A O 1
ATOM 789 N N . SER A 1 99 ? 34.637 6.013 -40.028 1.00 23.34 99 SER A N 1
ATOM 790 C CA . SER A 1 99 ? 34.668 5.248 -41.280 1.00 23.34 99 SER A CA 1
ATOM 791 C C . SER A 1 99 ? 34.030 3.874 -41.062 1.00 23.34 99 SER A C 1
ATOM 793 O O . SER A 1 99 ? 34.554 3.069 -40.301 1.00 23.34 99 SER A O 1
ATOM 795 N N . ILE A 1 100 ? 32.959 3.617 -41.825 1.00 23.42 100 ILE A N 1
ATOM 796 C CA . ILE A 1 100 ? 32.309 2.319 -42.095 1.00 23.42 100 ILE A CA 1
ATOM 797 C C . ILE A 1 100 ? 31.187 1.907 -41.111 1.00 23.42 100 ILE A C 1
ATOM 799 O O . ILE A 1 100 ? 31.393 1.126 -40.191 1.00 23.42 100 ILE A O 1
ATOM 803 N N . TYR A 1 101 ? 29.982 2.459 -41.305 1.00 22.53 101 TYR A N 1
ATOM 804 C CA . TYR A 1 101 ? 28.786 1.775 -41.850 1.00 22.53 101 TYR A CA 1
ATOM 805 C C . TYR A 1 101 ? 27.600 2.764 -41.852 1.00 22.53 101 TYR A C 1
ATOM 807 O O . TYR A 1 101 ? 27.336 3.444 -40.862 1.00 22.53 101 TYR A O 1
ATOM 815 N N . GLU A 1 102 ? 26.924 2.888 -42.995 1.00 22.12 102 GLU A N 1
ATOM 816 C CA . GLU A 1 102 ? 25.748 3.740 -43.198 1.00 22.12 102 GLU A CA 1
ATOM 817 C C . GLU A 1 102 ? 24.491 3.225 -42.468 1.00 22.12 102 GLU A C 1
ATOM 819 O O . GLU A 1 102 ? 24.255 2.024 -42.380 1.00 22.12 102 GLU A O 1
ATOM 824 N N . GLN A 1 103 ? 23.664 4.195 -42.049 1.00 25.16 103 GLN A N 1
ATOM 825 C CA . GLN A 1 103 ? 22.237 4.127 -41.681 1.00 25.16 103 GLN A CA 1
ATOM 826 C C . GLN A 1 103 ? 21.825 3.468 -40.349 1.00 25.16 103 GLN A C 1
ATOM 828 O O . GLN A 1 103 ? 21.177 2.429 -40.304 1.00 25.16 103 GLN A O 1
ATOM 833 N N . THR A 1 104 ? 22.080 4.169 -39.240 1.00 23.34 104 THR A N 1
ATOM 834 C CA . THR A 1 104 ? 21.078 4.768 -38.315 1.00 23.34 104 THR A CA 1
ATOM 835 C C . THR A 1 104 ? 21.840 5.324 -37.106 1.00 23.34 104 THR A C 1
ATOM 837 O O . THR A 1 104 ? 22.587 4.618 -36.436 1.00 23.34 104 THR A O 1
ATOM 840 N N . THR A 1 105 ? 21.733 6.627 -36.861 1.00 28.42 105 THR A N 1
ATOM 841 C CA . THR A 1 105 ? 22.456 7.345 -35.802 1.00 28.42 105 THR A CA 1
ATOM 842 C C . THR A 1 105 ? 21.887 7.008 -34.421 1.00 28.42 105 THR A C 1
ATOM 844 O O . THR A 1 105 ? 20.991 7.686 -33.932 1.00 28.42 105 THR A O 1
ATOM 847 N N . LEU A 1 106 ? 22.430 5.970 -33.777 1.00 29.64 106 LEU A N 1
ATOM 848 C CA . LEU A 1 106 ? 22.253 5.694 -32.348 1.00 29.64 106 LEU A CA 1
ATOM 849 C C . LEU A 1 106 ? 23.635 5.416 -31.729 1.00 29.64 106 LEU A C 1
ATOM 851 O O . LEU A 1 106 ? 24.229 4.359 -31.939 1.00 29.64 106 LEU A O 1
ATOM 855 N N . HIS A 1 107 ? 24.194 6.374 -30.987 1.00 41.00 107 HIS A N 1
ATOM 856 C CA . HIS A 1 107 ? 25.488 6.191 -30.322 1.00 41.00 107 HIS A CA 1
ATOM 857 C C . HIS A 1 107 ? 25.284 5.618 -28.912 1.00 41.00 107 HIS A C 1
ATOM 859 O O . HIS A 1 107 ? 25.022 6.364 -27.968 1.00 41.00 107 HIS A O 1
ATOM 865 N N . LEU A 1 108 ? 25.423 4.297 -28.760 1.00 32.97 108 LEU A N 1
ATOM 866 C CA . LEU A 1 108 ? 25.475 3.639 -27.450 1.00 32.97 108 LEU A CA 1
ATOM 867 C C . LEU A 1 108 ? 26.847 3.877 -26.801 1.00 32.97 108 LEU A C 1
ATOM 869 O O . LEU A 1 108 ? 27.880 3.556 -27.389 1.00 32.97 108 LEU A O 1
ATOM 873 N N . LYS A 1 109 ? 26.877 4.430 -25.583 1.00 44.59 109 LYS A N 1
ATOM 874 C CA . LYS A 1 109 ? 28.115 4.642 -24.806 1.00 44.59 109 LYS A CA 1
ATOM 875 C C . LYS A 1 109 ? 28.108 3.777 -23.543 1.00 44.59 109 LYS A C 1
ATOM 877 O O . LYS A 1 109 ? 27.113 3.757 -22.824 1.00 44.59 109 LYS A O 1
ATOM 882 N N . LEU A 1 110 ? 29.227 3.097 -23.259 1.00 32.66 110 LEU A N 1
ATOM 883 C CA . LEU A 1 110 ? 29.459 2.387 -21.994 1.00 32.66 110 LEU A CA 1
ATOM 884 C C . LEU A 1 110 ? 30.231 3.273 -21.009 1.00 32.66 110 LEU A C 1
ATOM 886 O O . LEU A 1 110 ? 31.359 3.692 -21.286 1.00 32.66 110 LEU A O 1
ATOM 890 N N . LEU A 1 111 ? 29.635 3.506 -19.841 1.00 40.47 111 LEU A N 1
ATOM 891 C CA . LEU A 1 111 ? 30.244 4.211 -18.715 1.00 40.47 111 LEU A CA 1
ATOM 892 C C . LEU A 1 111 ? 30.435 3.243 -17.544 1.00 40.47 111 LEU A C 1
ATOM 894 O O . LEU A 1 111 ? 29.481 2.603 -17.117 1.00 40.47 111 LEU A O 1
ATOM 898 N N . TYR A 1 112 ? 31.652 3.155 -17.009 1.00 35.62 112 TYR A N 1
ATOM 899 C CA . TYR A 1 112 ? 31.961 2.382 -15.807 1.00 35.62 112 TYR A CA 1
ATOM 900 C C . TYR A 1 112 ? 32.129 3.301 -14.605 1.00 35.62 112 TYR A C 1
ATOM 902 O O . TYR A 1 112 ? 32.881 4.276 -14.676 1.00 35.62 112 TYR A O 1
ATOM 910 N N . ILE A 1 113 ? 31.487 2.954 -13.491 1.00 51.62 113 ILE A N 1
ATOM 911 C CA . ILE A 1 113 ? 31.611 3.671 -12.223 1.00 51.62 113 ILE A CA 1
ATOM 912 C C . ILE A 1 113 ? 31.877 2.681 -11.087 1.00 51.62 113 ILE A C 1
ATOM 914 O O . ILE A 1 113 ? 31.194 1.664 -10.962 1.00 51.62 113 ILE A O 1
ATOM 918 N N . PHE A 1 114 ? 32.874 2.994 -10.261 1.00 42.88 114 PHE A N 1
ATOM 919 C CA . PHE A 1 114 ? 33.231 2.261 -9.048 1.00 42.88 114 PHE A CA 1
ATOM 920 C C . PHE A 1 114 ? 32.775 3.037 -7.808 1.00 42.88 114 PHE A C 1
ATOM 922 O O . PHE A 1 114 ? 33.064 4.232 -7.689 1.00 42.88 114 PHE A O 1
ATOM 929 N N . PHE A 1 115 ? 32.102 2.365 -6.872 1.00 48.31 115 PHE A N 1
ATOM 930 C CA . PHE A 1 115 ? 31.530 3.000 -5.680 1.00 48.31 115 PHE A CA 1
ATOM 931 C C . PHE A 1 115 ? 31.593 2.101 -4.432 1.00 48.31 115 PHE A C 1
ATOM 933 O O . PHE A 1 115 ? 31.730 0.878 -4.526 1.00 48.31 115 PHE A O 1
ATOM 940 N N . VAL A 1 116 ? 31.479 2.727 -3.253 1.00 33.69 116 VAL A N 1
ATOM 941 C CA . VAL A 1 116 ? 31.332 2.048 -1.955 1.00 33.69 116 VAL A CA 1
ATOM 942 C C . VAL A 1 116 ? 30.264 2.755 -1.118 1.00 33.69 116 VAL A C 1
ATOM 944 O O . VAL A 1 116 ? 30.484 3.887 -0.681 1.00 33.69 116 VAL A O 1
ATOM 947 N N . CYS A 1 117 ? 29.146 2.079 -0.843 1.00 42.47 117 CYS A N 1
ATOM 948 C CA . CYS A 1 117 ? 28.036 2.606 -0.034 1.00 42.47 117 CYS A CA 1
ATOM 949 C C . CYS A 1 117 ? 27.963 1.930 1.336 1.00 42.47 117 CYS A C 1
ATOM 951 O O . CYS A 1 117 ? 28.192 0.722 1.432 1.00 42.47 117 CYS A O 1
ATOM 953 N N . LEU A 1 118 ? 27.572 2.675 2.378 1.00 35.78 118 LEU A N 1
ATOM 954 C CA . LEU A 1 118 ? 27.077 2.061 3.614 1.00 35.78 118 LEU A CA 1
ATOM 955 C C . LEU A 1 118 ? 25.630 1.624 3.416 1.00 35.78 118 LEU A C 1
ATOM 957 O O . LEU A 1 118 ? 24.827 2.347 2.833 1.00 35.78 118 LEU A O 1
ATOM 961 N N . PHE A 1 119 ? 25.311 0.470 3.986 1.00 46.34 119 PHE A N 1
ATOM 962 C CA . PHE A 1 119 ? 23.956 -0.046 4.092 1.00 46.34 119 PHE A CA 1
ATOM 963 C C . PHE A 1 119 ? 23.653 -0.409 5.540 1.00 46.34 119 PHE A C 1
ATOM 965 O O . PHE A 1 119 ? 24.526 -0.847 6.290 1.00 46.34 119 PHE A O 1
ATOM 972 N N . PHE A 1 120 ? 22.399 -0.239 5.952 1.00 35.25 120 PHE A N 1
ATOM 973 C CA . PHE A 1 120 ? 21.970 -0.643 7.285 1.00 35.25 120 PHE A CA 1
ATOM 974 C C . PHE A 1 120 ? 21.738 -2.156 7.315 1.00 35.25 120 PHE A C 1
ATOM 976 O O . PHE A 1 120 ? 20.776 -2.667 6.752 1.00 35.25 120 PHE A O 1
ATOM 983 N N . ILE A 1 121 ? 22.645 -2.869 7.980 1.00 34.28 121 ILE A N 1
ATOM 984 C CA . ILE A 1 121 ? 22.578 -4.316 8.195 1.00 34.28 121 ILE A CA 1
ATOM 985 C C . ILE A 1 121 ? 22.194 -4.586 9.656 1.00 34.28 121 ILE A C 1
ATOM 987 O O . ILE A 1 121 ? 22.938 -4.251 10.582 1.00 34.28 121 ILE A O 1
ATOM 991 N N . TYR A 1 122 ? 21.041 -5.231 9.839 1.00 39.59 122 TYR A N 1
ATOM 992 C CA . TYR A 1 122 ? 20.865 -6.283 10.848 1.00 39.59 122 TYR A CA 1
ATOM 993 C C . TYR A 1 122 ? 21.267 -7.616 10.206 1.00 39.59 122 TYR A C 1
ATOM 995 O O . TYR A 1 122 ? 21.537 -7.625 9.017 1.00 39.59 122 TYR A O 1
ATOM 1003 N N . SER A 1 123 ? 21.325 -8.738 10.928 1.00 37.28 123 SER A N 1
ATOM 1004 C CA . SER A 1 123 ? 21.863 -10.032 10.447 1.00 37.28 123 SER A CA 1
ATOM 1005 C C . SER A 1 123 ? 21.357 -10.551 9.074 1.00 37.28 123 SER A C 1
ATOM 1007 O O . SER A 1 123 ? 21.902 -11.530 8.582 1.00 37.28 123 SER A O 1
ATOM 1009 N N . ASN A 1 124 ? 20.365 -9.897 8.451 1.00 50.44 124 ASN A N 1
ATOM 1010 C CA . ASN A 1 124 ? 19.919 -10.042 7.064 1.00 50.44 124 ASN A CA 1
ATOM 1011 C C . ASN A 1 124 ? 19.959 -8.679 6.328 1.00 50.44 124 ASN A C 1
ATOM 1013 O O . ASN A 1 124 ? 19.547 -7.663 6.892 1.00 50.44 124 ASN A O 1
ATOM 1017 N N . CYS A 1 125 ? 20.400 -8.656 5.063 1.00 54.81 125 CYS A N 1
ATOM 1018 C CA . CYS A 1 125 ? 20.441 -7.449 4.224 1.00 54.81 125 CYS A CA 1
ATOM 1019 C C . CYS A 1 125 ? 19.204 -7.363 3.311 1.00 54.81 125 CYS A C 1
ATOM 1021 O O . CYS A 1 125 ? 18.802 -8.364 2.713 1.00 54.81 125 CYS A O 1
ATOM 1023 N N . PHE A 1 126 ? 18.600 -6.176 3.204 1.00 59.38 126 PHE A N 1
ATOM 1024 C CA . PHE A 1 126 ? 17.605 -5.870 2.179 1.00 59.38 126 PHE A CA 1
ATOM 1025 C C . PHE A 1 126 ? 17.692 -4.414 1.732 1.00 59.38 126 PHE A C 1
ATOM 1027 O O . PHE A 1 126 ? 18.090 -3.545 2.510 1.00 59.38 126 PHE A O 1
ATOM 1034 N N . CYS A 1 127 ? 17.274 -4.147 0.498 1.00 59.66 127 CYS A N 1
ATOM 1035 C CA . CYS A 1 127 ? 17.205 -2.795 -0.042 1.00 59.66 127 CYS A CA 1
ATOM 1036 C C . CYS A 1 127 ? 15.771 -2.416 -0.418 1.00 59.66 127 CYS A C 1
ATOM 1038 O O . CYS A 1 127 ? 15.022 -3.238 -0.944 1.00 59.66 127 CYS A O 1
ATOM 1040 N N . LEU A 1 128 ? 15.416 -1.155 -0.181 1.00 57.66 128 LEU A N 1
ATOM 1041 C CA . LEU A 1 128 ? 14.170 -0.543 -0.620 1.00 57.66 128 LEU A CA 1
ATOM 1042 C C . LEU A 1 128 ? 14.511 0.750 -1.360 1.00 57.66 128 LEU A C 1
ATOM 1044 O O . LEU A 1 128 ? 15.185 1.605 -0.791 1.00 57.66 128 LEU A O 1
ATOM 1048 N N . GLN A 1 129 ? 14.073 0.866 -2.615 1.00 72.12 129 GLN A N 1
ATOM 1049 C CA . GLN A 1 129 ? 14.531 1.941 -3.500 1.00 72.12 129 GLN A CA 1
ATOM 1050 C C . GLN A 1 129 ? 13.469 2.978 -3.870 1.00 72.12 129 GLN A C 1
ATOM 1052 O O . GLN A 1 129 ? 13.832 4.086 -4.261 1.00 72.12 129 GLN A O 1
ATOM 1057 N N . GLN A 1 130 ? 12.180 2.651 -3.760 1.00 73.06 130 GLN A N 1
ATOM 1058 C CA . GLN A 1 130 ? 11.099 3.607 -4.009 1.00 73.06 130 GLN A CA 1
ATOM 1059 C C . GLN A 1 130 ? 11.025 4.635 -2.861 1.00 73.06 130 GLN A C 1
ATOM 1061 O O . GLN A 1 130 ? 11.117 4.243 -1.704 1.00 73.06 130 GLN A O 1
ATOM 1066 N N . ALA A 1 131 ? 10.860 5.937 -3.121 1.00 75.62 131 ALA A N 1
ATOM 1067 C CA . ALA A 1 131 ? 10.768 6.584 -4.441 1.00 75.62 131 ALA A CA 1
ATOM 1068 C C . ALA A 1 131 ? 12.138 6.849 -5.085 1.00 75.62 131 ALA A C 1
ATOM 1070 O O . ALA A 1 131 ? 12.330 6.587 -6.271 1.00 75.62 131 ALA A O 1
ATOM 1071 N N . THR A 1 132 ? 13.085 7.380 -4.315 1.00 78.75 132 THR A N 1
ATOM 1072 C CA . THR A 1 132 ? 14.358 7.885 -4.842 1.00 78.75 132 THR A CA 1
ATOM 1073 C C . THR A 1 132 ? 15.547 7.447 -3.998 1.00 78.75 132 THR A C 1
ATOM 1075 O O . THR A 1 132 ? 16.423 8.252 -3.708 1.00 78.75 132 THR A O 1
ATOM 1078 N N . HIS A 1 133 ? 15.580 6.201 -3.528 1.00 77.25 133 HIS A N 1
ATOM 1079 C CA . HIS A 1 133 ? 16.712 5.696 -2.744 1.00 77.25 133 HIS A CA 1
ATOM 1080 C C . HIS A 1 133 ? 17.716 4.903 -3.586 1.00 77.25 133 HIS A C 1
ATOM 1082 O O . HIS A 1 133 ? 18.829 4.677 -3.109 1.00 77.25 133 HIS A O 1
ATOM 1088 N N . CYS A 1 134 ? 17.416 4.573 -4.854 1.00 77.88 134 CYS A N 1
ATOM 1089 C CA . CYS A 1 134 ? 18.356 3.837 -5.717 1.00 77.88 134 CYS A CA 1
ATOM 1090 C C . CYS A 1 134 ? 19.693 4.573 -5.869 1.00 77.88 134 CYS A C 1
ATOM 1092 O O . CYS A 1 134 ? 20.758 3.950 -5.905 1.00 77.88 134 CYS A O 1
ATOM 1094 N N . ARG A 1 135 ? 19.651 5.908 -5.863 1.00 75.81 135 ARG A N 1
ATOM 1095 C CA . ARG A 1 135 ? 20.825 6.791 -5.805 1.00 75.81 135 ARG A CA 1
ATOM 1096 C C . ARG A 1 135 ? 21.774 6.584 -4.623 1.00 75.81 135 ARG A C 1
ATOM 1098 O O . ARG A 1 135 ? 22.945 6.957 -4.721 1.00 75.81 135 ARG A O 1
ATOM 1105 N N . SER A 1 136 ? 21.280 6.040 -3.513 1.00 68.19 136 SER A N 1
ATOM 1106 C CA . SER A 1 136 ? 22.096 5.711 -2.338 1.00 68.19 136 SER A CA 1
ATOM 1107 C C . SER A 1 136 ? 22.845 4.385 -2.506 1.00 68.19 136 SER A C 1
ATOM 1109 O O . SER A 1 136 ? 23.825 4.121 -1.811 1.00 68.19 136 SER A O 1
ATOM 1111 N N . MET A 1 137 ? 22.419 3.563 -3.474 1.00 70.50 137 MET A N 1
ATOM 1112 C CA . MET A 1 137 ? 23.024 2.273 -3.789 1.00 70.50 137 MET A CA 1
ATOM 1113 C C . MET A 1 137 ? 23.972 2.335 -4.971 1.00 70.50 137 MET A C 1
ATOM 1115 O O . MET A 1 137 ? 25.076 1.806 -4.889 1.00 70.50 137 MET A O 1
ATOM 1119 N N . ILE A 1 138 ? 23.552 2.969 -6.063 1.00 72.69 138 ILE A N 1
ATOM 1120 C CA . ILE A 1 138 ? 24.350 3.081 -7.279 1.00 72.69 138 ILE A CA 1
ATOM 1121 C C . ILE A 1 138 ? 24.199 4.461 -7.924 1.00 72.69 138 ILE A C 1
ATOM 1123 O O . ILE A 1 138 ? 23.124 5.062 -7.865 1.00 72.69 138 ILE A O 1
ATOM 1127 N N . PRO A 1 139 ? 25.236 4.935 -8.637 1.00 71.62 139 PRO A N 1
ATOM 1128 C CA . PRO A 1 139 ? 25.070 6.000 -9.621 1.00 71.62 139 PRO A CA 1
ATOM 1129 C C . PRO A 1 139 ? 24.042 5.585 -10.672 1.00 71.62 139 PRO A C 1
ATOM 1131 O O . PRO A 1 139 ? 24.272 4.641 -11.431 1.00 71.62 139 PRO A O 1
ATOM 1134 N N . CYS A 1 140 ? 22.922 6.298 -10.748 1.00 75.81 140 CYS A N 1
ATOM 1135 C CA . CYS A 1 140 ? 21.879 6.027 -11.733 1.00 75.81 140 CYS A CA 1
ATOM 1136 C C . CYS A 1 140 ? 21.092 7.293 -12.095 1.00 75.81 140 CYS A C 1
ATOM 1138 O O . CYS A 1 140 ? 21.173 8.325 -11.424 1.00 75.81 140 CYS A O 1
ATOM 1140 N N . GLN A 1 141 ? 20.330 7.214 -13.190 1.00 81.94 141 GLN A N 1
ATOM 1141 C CA . GLN A 1 141 ? 19.265 8.175 -13.464 1.00 81.94 141 GLN A CA 1
ATOM 1142 C C . GLN A 1 141 ? 18.062 7.800 -12.598 1.00 81.94 141 GLN A C 1
ATOM 1144 O O . GLN A 1 141 ? 17.176 7.068 -13.034 1.00 81.94 141 GLN A O 1
ATOM 1149 N N . ASP A 1 142 ? 18.080 8.246 -11.344 1.00 83.62 142 ASP A N 1
ATOM 1150 C CA . ASP A 1 142 ? 17.058 7.896 -10.357 1.00 83.62 142 ASP A CA 1
ATOM 1151 C C . ASP A 1 142 ? 15.789 8.734 -10.564 1.00 83.62 142 ASP A C 1
ATOM 1153 O O . ASP A 1 142 ? 15.564 9.748 -9.899 1.00 83.62 142 ASP A O 1
ATOM 1157 N N . SER A 1 143 ? 15.046 8.366 -11.605 1.00 87.00 143 SER A N 1
ATOM 1158 C CA . SER A 1 143 ? 13.774 8.934 -12.036 1.00 87.00 143 SER A CA 1
ATOM 1159 C C . SER A 1 143 ? 12.945 7.813 -12.659 1.00 87.00 143 SER A C 1
ATOM 1161 O O . SER A 1 143 ? 13.484 7.068 -13.487 1.00 87.00 143 SER A O 1
ATOM 1163 N N . PRO A 1 144 ? 11.641 7.699 -12.352 1.00 88.19 144 PRO A N 1
ATOM 1164 C CA . PRO A 1 144 ? 10.796 6.686 -12.975 1.00 88.19 144 PRO A CA 1
ATOM 1165 C C . PRO A 1 144 ? 10.595 6.931 -14.481 1.00 88.19 144 PRO A C 1
ATOM 1167 O O . PRO A 1 144 ? 10.181 6.024 -15.196 1.00 88.19 144 PRO A O 1
ATOM 1170 N N . SER A 1 145 ? 10.962 8.115 -14.997 1.00 88.75 145 SER A N 1
ATOM 1171 C CA . SER A 1 145 ? 10.984 8.416 -16.435 1.00 88.75 145 SER A CA 1
ATOM 1172 C C . SER A 1 145 ? 11.968 7.555 -17.243 1.00 88.75 145 SER A C 1
ATOM 1174 O O . SER A 1 145 ? 11.815 7.447 -18.462 1.00 88.75 145 SER A O 1
ATOM 1176 N N . VAL A 1 146 ? 12.962 6.934 -16.593 1.00 86.75 146 VAL A N 1
ATOM 1177 C CA . VAL A 1 146 ? 13.984 6.099 -17.237 1.00 86.75 146 VAL A CA 1
ATOM 1178 C C . VAL A 1 146 ? 13.763 4.633 -16.873 1.00 86.75 146 VAL A C 1
ATOM 1180 O O . VAL A 1 146 ? 13.803 4.262 -15.702 1.00 86.75 146 VAL A O 1
ATOM 1183 N N . LYS A 1 147 ? 13.590 3.788 -17.897 1.00 89.44 147 LYS A N 1
ATOM 1184 C CA . LYS A 1 147 ? 13.530 2.328 -17.757 1.00 89.44 147 LYS A CA 1
ATOM 1185 C C . LYS A 1 147 ? 14.719 1.649 -18.428 1.00 89.44 147 LYS A C 1
ATOM 1187 O O . LYS A 1 147 ? 15.090 2.007 -19.545 1.00 89.44 147 LYS A O 1
ATOM 1192 N N . HIS A 1 148 ? 15.267 0.629 -17.777 1.00 89.25 148 HIS A N 1
ATOM 1193 C CA . HIS A 1 148 ? 16.414 -0.142 -18.247 1.00 89.25 148 HIS A CA 1
ATOM 1194 C C . HIS A 1 148 ? 16.285 -1.626 -17.889 1.00 89.25 148 HIS A C 1
ATOM 1196 O O . HIS A 1 148 ? 15.647 -2.003 -16.909 1.00 89.25 148 HIS A O 1
ATOM 1202 N N . THR A 1 149 ? 16.952 -2.483 -18.655 1.00 92.06 149 THR A N 1
ATOM 1203 C CA . THR A 1 149 ? 17.191 -3.881 -18.254 1.00 92.06 149 THR A CA 1
ATOM 1204 C C . THR A 1 149 ? 18.407 -3.959 -17.330 1.00 92.06 149 THR A C 1
ATOM 1206 O O . THR A 1 149 ? 19.191 -3.007 -17.261 1.00 92.06 149 THR A O 1
ATOM 1209 N N . TYR A 1 150 ? 18.611 -5.072 -16.624 1.00 92.94 150 TYR A N 1
ATOM 1210 C CA . TYR A 1 150 ? 19.857 -5.257 -15.879 1.00 92.94 150 TYR A CA 1
ATOM 1211 C C . TYR A 1 150 ? 20.335 -6.704 -15.805 1.00 92.94 150 TYR A C 1
ATOM 1213 O O . TYR A 1 150 ? 19.563 -7.657 -15.921 1.00 92.94 150 TYR A O 1
ATOM 1221 N N . TYR A 1 151 ? 21.640 -6.844 -15.605 1.00 94.62 151 TYR A N 1
ATOM 1222 C CA . TYR A 1 151 ? 22.298 -8.073 -15.198 1.00 94.62 151 TYR A CA 1
ATOM 1223 C C . TYR A 1 151 ? 23.123 -7.792 -13.945 1.00 94.62 151 TYR A C 1
ATOM 1225 O O . TYR A 1 151 ? 23.755 -6.739 -13.847 1.00 94.62 151 TYR A O 1
ATOM 1233 N N . ALA A 1 152 ? 23.111 -8.712 -12.987 1.00 92.25 152 ALA A N 1
ATOM 1234 C CA . ALA A 1 152 ? 23.800 -8.537 -11.720 1.00 92.25 152 ALA A CA 1
ATOM 1235 C C . ALA A 1 152 ? 24.586 -9.781 -11.308 1.00 92.25 152 ALA A C 1
ATOM 1237 O O . ALA A 1 152 ? 24.174 -10.913 -11.560 1.00 92.25 152 ALA A O 1
ATOM 1238 N N . GLN A 1 153 ? 25.715 -9.550 -10.645 1.00 93.75 153 GLN A N 1
ATOM 1239 C CA . GLN A 1 153 ? 26.504 -10.554 -9.944 1.00 93.75 153 GLN A CA 1
ATOM 1240 C C . GLN A 1 153 ? 26.687 -10.102 -8.498 1.00 93.75 153 GLN A C 1
ATOM 1242 O O . GLN A 1 153 ? 27.255 -9.037 -8.265 1.00 93.75 153 GLN A O 1
ATOM 1247 N N . VAL A 1 154 ? 26.235 -10.901 -7.535 1.00 90.12 154 VAL A N 1
ATOM 1248 C CA . VAL A 1 154 ? 26.271 -10.557 -6.107 1.00 90.12 154 VAL A CA 1
ATOM 1249 C C . VAL A 1 154 ? 27.115 -11.584 -5.360 1.00 90.12 154 VAL A C 1
ATOM 1251 O O . VAL A 1 154 ? 26.720 -12.743 -5.238 1.00 90.12 154 VAL A O 1
ATOM 1254 N N . SER A 1 155 ? 28.283 -11.167 -4.867 1.00 91.00 155 SER A N 1
ATOM 1255 C CA . SER A 1 155 ? 29.153 -11.981 -4.010 1.00 91.00 155 SER A CA 1
ATOM 1256 C C . SER A 1 155 ? 28.720 -11.864 -2.547 1.00 91.00 155 SER A C 1
ATOM 1258 O O . SER A 1 155 ? 28.780 -10.773 -1.968 1.00 91.00 155 SER A O 1
ATOM 1260 N N . VAL A 1 156 ? 28.357 -12.990 -1.926 1.00 85.38 156 VAL A N 1
ATOM 1261 C CA . VAL A 1 156 ? 27.960 -13.123 -0.507 1.00 85.38 156 VAL A CA 1
ATOM 1262 C C . VAL A 1 156 ? 28.710 -14.283 0.170 1.00 85.38 156 VAL A C 1
ATOM 1264 O O . VAL A 1 156 ? 29.184 -15.179 -0.533 1.00 85.38 156 VAL A O 1
ATOM 1267 N N . PRO A 1 157 ? 28.842 -14.307 1.512 1.00 86.31 157 PRO A N 1
ATOM 1268 C CA . PRO A 1 157 ? 29.285 -15.501 2.238 1.00 86.31 157 PRO A CA 1
ATOM 1269 C C . PRO A 1 157 ? 28.478 -16.744 1.835 1.00 86.31 157 PRO A C 1
ATOM 1271 O O . PRO A 1 157 ? 27.267 -16.654 1.627 1.00 86.31 157 PRO A O 1
ATOM 1274 N N . LYS A 1 158 ? 29.138 -17.898 1.689 1.00 89.62 158 LYS A N 1
ATOM 1275 C CA . LYS A 1 158 ? 28.540 -19.121 1.111 1.00 89.62 158 LYS A CA 1
ATOM 1276 C C . LYS A 1 158 ? 27.358 -19.694 1.901 1.00 89.62 158 LYS A C 1
ATOM 1278 O O . LYS A 1 158 ? 26.611 -20.510 1.371 1.00 89.62 158 LYS A O 1
ATOM 1283 N N . GLU A 1 159 ? 27.220 -19.315 3.166 1.00 83.56 159 GLU A N 1
ATOM 1284 C CA . GLU A 1 159 ? 26.110 -19.667 4.049 1.00 83.56 159 GLU A CA 1
ATOM 1285 C C . GLU A 1 159 ? 24.841 -18.835 3.802 1.00 83.56 159 GLU A C 1
ATOM 1287 O O . GLU A 1 159 ? 23.788 -19.156 4.349 1.00 83.56 159 GLU A O 1
ATOM 1292 N N . LEU A 1 160 ? 24.929 -17.786 2.977 1.00 81.69 160 LEU A N 1
ATOM 1293 C CA . LEU A 1 160 ? 23.821 -16.906 2.620 1.00 81.69 160 LEU A CA 1
ATOM 1294 C C . LEU A 1 160 ? 23.355 -17.131 1.174 1.00 81.69 160 LEU A C 1
ATOM 1296 O O . LEU A 1 160 ? 24.077 -17.653 0.318 1.00 81.69 160 LEU A O 1
ATOM 1300 N N . VAL A 1 161 ? 22.124 -16.697 0.900 1.00 82.81 161 VAL A N 1
ATOM 1301 C CA . VAL A 1 161 ? 21.491 -16.760 -0.423 1.00 82.81 161 VAL A CA 1
ATOM 1302 C C . VAL A 1 161 ? 21.115 -15.356 -0.851 1.00 82.81 161 VAL A C 1
ATOM 1304 O O . VAL A 1 161 ? 20.279 -14.737 -0.201 1.00 82.81 161 VAL A O 1
ATOM 1307 N N . ALA A 1 162 ? 21.698 -14.866 -1.942 1.00 81.56 162 ALA A N 1
ATOM 1308 C CA . ALA A 1 162 ? 21.254 -13.615 -2.542 1.00 81.56 162 ALA A CA 1
ATOM 1309 C C . ALA A 1 162 ? 20.027 -13.861 -3.431 1.00 81.56 162 ALA A C 1
ATOM 1311 O O . ALA A 1 162 ? 19.913 -14.898 -4.082 1.00 81.56 162 ALA A O 1
ATOM 1312 N N . LEU A 1 163 ? 19.131 -12.885 -3.473 1.00 83.44 163 LEU A N 1
ATOM 1313 C CA . LEU A 1 163 ? 17.963 -12.792 -4.340 1.00 83.44 163 LEU A CA 1
ATOM 1314 C C . LEU A 1 163 ? 17.859 -11.353 -4.842 1.00 83.44 163 LEU A C 1
ATOM 1316 O O . LEU A 1 163 ? 18.247 -10.433 -4.122 1.00 83.44 163 LEU A O 1
ATOM 1320 N N . MET A 1 164 ? 17.316 -11.152 -6.041 1.00 83.81 164 MET A N 1
ATOM 1321 C CA . MET A 1 164 ? 17.093 -9.826 -6.621 1.00 83.81 164 MET A CA 1
ATOM 1322 C C . MET A 1 164 ? 15.733 -9.739 -7.311 1.00 83.81 164 MET A C 1
ATOM 1324 O O . MET A 1 164 ? 15.104 -10.764 -7.567 1.00 83.81 164 MET A O 1
ATOM 1328 N N . SER A 1 165 ? 15.303 -8.525 -7.664 1.00 87.19 165 SER A N 1
ATOM 1329 C CA . SER A 1 165 ? 14.122 -8.263 -8.505 1.00 87.19 165 SER A CA 1
ATOM 1330 C C . SER A 1 165 ? 14.327 -8.656 -9.985 1.00 87.19 165 SER A C 1
ATOM 1332 O O . SER A 1 165 ? 14.213 -7.844 -10.913 1.00 87.19 165 SER A O 1
ATOM 1334 N N . ALA A 1 166 ? 14.746 -9.900 -10.205 1.00 90.38 166 ALA A N 1
ATOM 1335 C CA . ALA A 1 166 ? 15.212 -10.462 -11.466 1.00 90.38 166 ALA A CA 1
ATOM 1336 C C . ALA A 1 166 ? 15.127 -11.992 -11.448 1.00 90.38 166 ALA A C 1
ATOM 1338 O O . ALA A 1 166 ? 15.052 -12.618 -10.394 1.00 90.38 166 ALA A O 1
ATOM 1339 N N . LEU A 1 167 ? 15.223 -12.600 -12.630 1.00 92.00 167 LEU A N 1
ATOM 1340 C CA . LEU A 1 167 ? 15.324 -14.049 -12.769 1.00 92.00 167 LEU A CA 1
ATOM 1341 C C . LEU A 1 167 ? 16.705 -14.526 -12.307 1.00 92.00 167 LEU A C 1
ATOM 1343 O O . LEU A 1 167 ? 17.722 -13.925 -12.665 1.00 92.00 167 LEU A O 1
ATOM 1347 N N . HIS A 1 168 ? 16.751 -15.623 -11.551 1.00 92.00 168 HIS A N 1
ATOM 1348 C CA . HIS A 1 168 ? 18.004 -16.259 -11.143 1.00 92.00 168 HIS A CA 1
ATOM 1349 C C . HIS A 1 168 ? 18.711 -16.904 -12.350 1.00 92.00 168 HIS A C 1
ATOM 1351 O O . HIS A 1 168 ? 18.120 -17.712 -13.063 1.00 92.00 168 HIS A O 1
ATOM 1357 N N . ASP A 1 169 ? 19.990 -16.577 -12.552 1.00 95.12 169 ASP A N 1
ATOM 1358 C CA . ASP A 1 169 ? 20.834 -17.016 -13.680 1.00 95.12 169 ASP A CA 1
ATOM 1359 C C . ASP A 1 169 ? 22.035 -17.863 -13.206 1.00 95.12 169 ASP A C 1
ATOM 1361 O O . ASP A 1 169 ? 23.149 -17.815 -13.736 1.00 95.12 169 ASP A O 1
ATOM 1365 N N . GLY A 1 170 ? 21.808 -18.636 -12.141 1.00 94.25 170 GLY A N 1
ATOM 1366 C CA . GLY A 1 170 ? 22.785 -19.552 -11.562 1.00 94.25 170 GLY A CA 1
ATOM 1367 C C . GLY A 1 170 ? 23.716 -18.917 -10.528 1.00 94.25 170 GLY A C 1
ATOM 1368 O O . GLY A 1 170 ? 23.687 -17.720 -10.250 1.00 94.25 170 GLY A O 1
ATOM 1369 N N . GLN A 1 171 ? 24.579 -19.756 -9.957 1.00 95.31 171 GLN A N 1
ATOM 1370 C CA . GLN A 1 171 ? 25.565 -19.361 -8.954 1.00 95.31 171 GLN A CA 1
ATOM 1371 C C . GLN A 1 171 ? 26.899 -20.069 -9.193 1.00 95.31 171 GLN A C 1
ATOM 1373 O O . GLN A 1 171 ? 26.935 -21.179 -9.728 1.00 95.31 171 GLN A O 1
ATOM 1378 N N . VAL A 1 172 ? 27.998 -19.445 -8.777 1.00 95.94 172 VAL A N 1
ATOM 1379 C CA . VAL A 1 172 ? 29.348 -20.026 -8.834 1.00 95.94 172 VAL A CA 1
ATOM 1380 C C . VAL A 1 172 ? 30.125 -19.701 -7.555 1.00 95.94 172 VAL A C 1
ATOM 1382 O O . VAL A 1 172 ? 29.873 -18.652 -6.964 1.00 95.94 172 VAL A O 1
ATOM 1385 N N . PRO A 1 173 ? 31.082 -20.539 -7.115 1.00 95.88 173 PRO A N 1
ATOM 1386 C CA . PRO A 1 173 ? 32.038 -20.136 -6.085 1.00 95.88 173 PRO A CA 1
ATOM 1387 C C . PRO A 1 173 ? 32.755 -18.846 -6.498 1.00 95.88 173 PRO A C 1
ATOM 1389 O O . PRO A 1 173 ? 33.073 -18.678 -7.678 1.00 95.88 173 PRO A O 1
ATOM 1392 N N . ASP A 1 174 ? 33.003 -17.943 -5.551 1.00 93.06 174 ASP A N 1
ATOM 1393 C CA . ASP A 1 174 ? 33.730 -16.708 -5.846 1.00 93.06 174 ASP A CA 1
ATOM 1394 C C . ASP A 1 174 ? 35.209 -17.035 -6.145 1.00 93.06 174 ASP A C 1
ATOM 1396 O O . ASP A 1 174 ? 35.907 -17.566 -5.275 1.00 93.06 174 ASP A O 1
ATOM 1400 N N . PRO A 1 175 ? 35.726 -16.739 -7.357 1.00 91.44 175 PRO A N 1
ATOM 1401 C CA . PRO A 1 175 ? 37.112 -17.049 -7.711 1.00 91.44 175 PRO A CA 1
ATOM 1402 C C . PRO A 1 175 ? 38.143 -16.289 -6.869 1.00 91.44 175 PRO A C 1
ATOM 1404 O O . PRO A 1 175 ? 39.298 -16.706 -6.799 1.00 91.44 175 PRO A O 1
ATOM 1407 N N . SER A 1 176 ? 37.746 -15.160 -6.277 1.00 89.44 176 SER A N 1
ATOM 1408 C CA . SER A 1 176 ? 38.611 -14.314 -5.454 1.00 89.44 176 SER A CA 1
ATOM 1409 C C . SER A 1 176 ? 38.571 -14.666 -3.964 1.00 89.44 176 SER A C 1
ATOM 1411 O O . SER A 1 176 ? 39.498 -14.308 -3.240 1.00 89.44 176 SER A O 1
ATOM 1413 N N . ASP A 1 177 ? 37.545 -15.398 -3.512 1.00 91.69 177 ASP A N 1
ATOM 1414 C CA . ASP A 1 177 ? 37.356 -15.775 -2.110 1.00 91.69 177 ASP A CA 1
ATOM 1415 C C . ASP A 1 177 ? 36.558 -17.085 -1.970 1.00 91.69 177 ASP A C 1
ATOM 1417 O O . ASP A 1 177 ? 35.334 -17.123 -2.070 1.00 91.69 177 ASP A O 1
ATOM 1421 N N . SER A 1 178 ? 37.252 -18.176 -1.641 1.00 92.69 178 SER A N 1
ATOM 1422 C CA . SER A 1 178 ? 36.647 -19.511 -1.483 1.00 92.69 178 SER A CA 1
ATOM 1423 C C . SER A 1 178 ? 35.581 -19.629 -0.379 1.00 92.69 178 SER A C 1
ATOM 1425 O O . SER A 1 178 ? 34.864 -20.632 -0.318 1.00 92.69 178 SER A O 1
ATOM 1427 N N . SER A 1 179 ? 35.468 -18.640 0.514 1.00 92.81 179 SER A N 1
ATOM 1428 C CA . SER A 1 179 ? 34.417 -18.596 1.535 1.00 92.81 179 SER A CA 1
ATOM 1429 C C . SER A 1 179 ? 33.082 -18.059 1.003 1.00 92.81 179 SER A C 1
ATOM 1431 O O . SER A 1 179 ? 32.089 -18.066 1.731 1.00 92.81 179 SER A O 1
ATOM 1433 N N . ARG A 1 180 ? 33.032 -17.632 -0.265 1.00 93.00 180 ARG A N 1
ATOM 1434 C CA . ARG A 1 180 ? 31.914 -16.891 -0.854 1.00 93.00 180 ARG A CA 1
ATOM 1435 C C . ARG A 1 180 ? 31.348 -17.551 -2.106 1.00 93.00 180 ARG A C 1
ATOM 1437 O O . ARG A 1 180 ? 31.989 -18.369 -2.768 1.00 93.00 180 ARG A O 1
ATOM 1444 N N . VAL A 1 181 ? 30.123 -17.159 -2.438 1.00 92.62 181 VAL A N 1
ATOM 1445 C CA . VAL A 1 181 ? 29.400 -17.555 -3.649 1.00 92.62 181 VAL A CA 1
ATOM 1446 C C . VAL A 1 181 ? 28.928 -16.296 -4.369 1.00 92.62 181 VAL A C 1
ATOM 1448 O O . VAL A 1 181 ? 28.461 -15.347 -3.741 1.00 92.62 181 VAL A O 1
ATOM 1451 N N . ILE A 1 182 ? 29.049 -16.299 -5.694 1.00 94.94 182 ILE A N 1
ATOM 1452 C CA . ILE A 1 182 ? 28.500 -15.280 -6.585 1.00 94.94 182 ILE A CA 1
ATOM 1453 C C . ILE A 1 182 ? 27.182 -15.802 -7.151 1.00 94.94 182 ILE A C 1
ATOM 1455 O O . ILE A 1 182 ? 27.180 -16.763 -7.923 1.00 94.94 182 ILE A O 1
ATOM 1459 N N . TYR A 1 183 ? 26.082 -15.135 -6.813 1.00 93.06 183 TYR A N 1
ATOM 1460 C CA . TYR A 1 183 ? 24.773 -15.345 -7.431 1.00 93.06 183 TYR A CA 1
ATOM 1461 C C . TYR A 1 183 ? 24.607 -14.418 -8.634 1.00 93.06 183 TYR A C 1
ATOM 1463 O O . TYR A 1 183 ? 25.079 -13.279 -8.610 1.00 93.06 183 TYR A O 1
ATOM 1471 N N . ARG A 1 184 ? 23.960 -14.901 -9.694 1.00 96.25 184 ARG A N 1
ATOM 1472 C CA . ARG A 1 184 ? 23.756 -14.161 -10.944 1.00 96.25 184 ARG A CA 1
ATOM 1473 C C . ARG A 1 184 ? 22.276 -13.943 -11.189 1.00 96.25 184 ARG A C 1
ATOM 1475 O O . ARG A 1 184 ? 21.471 -14.839 -10.946 1.00 96.25 184 ARG A O 1
ATOM 1482 N N . PHE A 1 185 ? 21.931 -12.771 -11.707 1.00 94.06 185 PHE A N 1
ATOM 1483 C CA . PHE A 1 185 ? 20.547 -12.394 -11.963 1.00 94.06 185 PHE A CA 1
ATOM 1484 C C . PHE A 1 185 ? 20.398 -11.651 -13.279 1.00 94.06 185 PHE A C 1
ATOM 1486 O O . PHE A 1 185 ? 21.251 -10.842 -13.651 1.00 94.06 185 PHE A O 1
ATOM 1493 N N . ARG A 1 186 ? 19.274 -11.884 -13.956 1.00 94.50 186 ARG A N 1
ATOM 1494 C CA . ARG A 1 186 ? 18.923 -11.234 -15.216 1.00 94.50 186 ARG A CA 1
ATOM 1495 C C . ARG A 1 186 ? 17.498 -10.696 -15.161 1.00 94.50 186 ARG A C 1
ATOM 1497 O O . ARG A 1 186 ? 16.550 -11.460 -15.012 1.00 94.50 186 ARG A O 1
ATOM 1504 N N . GLN A 1 187 ? 17.345 -9.390 -15.358 1.00 94.38 187 GLN A N 1
ATOM 1505 C CA . GLN A 1 187 ? 16.056 -8.735 -15.572 1.00 94.38 187 GLN A CA 1
ATOM 1506 C C . GLN A 1 187 ? 15.932 -8.351 -17.054 1.00 94.38 187 GLN A C 1
ATOM 1508 O O . GLN A 1 187 ? 16.491 -7.330 -17.475 1.00 94.38 187 GLN A O 1
ATOM 1513 N N . PRO A 1 188 ? 15.276 -9.192 -17.875 1.00 91.88 188 PRO A N 1
ATOM 1514 C CA . PRO A 1 188 ? 15.168 -8.965 -19.312 1.00 91.88 188 PRO A CA 1
ATOM 1515 C C . PRO A 1 188 ? 14.088 -7.941 -19.686 1.00 91.88 188 PRO A C 1
ATOM 1517 O O . PRO A 1 188 ? 14.120 -7.438 -20.807 1.00 91.88 188 PRO A O 1
ATOM 1520 N N . VAL A 1 189 ? 13.150 -7.632 -18.784 1.00 90.62 189 VAL A N 1
ATOM 1521 C CA . VAL A 1 189 ? 12.108 -6.621 -19.000 1.00 90.62 189 VAL A CA 1
ATOM 1522 C C . VAL A 1 189 ? 12.588 -5.283 -18.441 1.00 90.62 189 VAL A C 1
ATOM 1524 O O . VAL A 1 189 ? 13.168 -5.227 -17.362 1.00 90.62 189 VAL A O 1
ATOM 1527 N N . SER A 1 190 ? 12.384 -4.190 -19.176 1.00 86.94 190 SER A N 1
ATOM 1528 C CA . SER A 1 190 ? 12.822 -2.863 -18.732 1.00 86.94 190 SER A CA 1
ATOM 1529 C C . SER A 1 190 ? 12.053 -2.405 -17.486 1.00 86.94 190 SER A C 1
ATOM 1531 O O . SER A 1 190 ? 10.825 -2.337 -17.507 1.00 86.94 190 SER A O 1
ATOM 1533 N N . VAL A 1 191 ? 12.785 -2.036 -16.433 1.00 83.88 191 VAL A N 1
ATOM 1534 C CA . VAL A 1 191 ? 12.273 -1.577 -15.128 1.00 83.88 191 VAL A CA 1
ATOM 1535 C C . VAL A 1 191 ? 12.851 -0.208 -14.772 1.00 83.88 191 VAL A C 1
ATOM 1537 O O . VAL A 1 191 ? 13.863 0.198 -15.343 1.00 83.88 191 VAL A O 1
ATOM 1540 N N . THR A 1 192 ? 12.235 0.509 -13.836 1.00 76.31 192 THR A N 1
ATOM 1541 C CA . THR A 1 192 ? 12.803 1.744 -13.274 1.00 76.31 192 THR A CA 1
ATOM 1542 C C . THR A 1 192 ? 13.869 1.431 -12.221 1.00 76.31 192 THR A C 1
ATOM 1544 O O . THR A 1 192 ? 13.870 0.356 -11.618 1.00 76.31 192 THR A O 1
ATOM 1547 N N . SER A 1 193 ? 14.760 2.390 -11.946 1.00 74.69 193 SER A N 1
ATOM 1548 C CA . SER A 1 193 ? 15.784 2.263 -10.892 1.00 74.69 193 SER A CA 1
ATOM 1549 C C . SER A 1 193 ? 15.175 1.968 -9.508 1.00 74.69 193 SER A C 1
ATOM 1551 O O . SER A 1 193 ? 15.735 1.197 -8.733 1.00 74.69 193 SER A O 1
ATOM 1553 N N . SER A 1 194 ? 13.987 2.514 -9.219 1.00 69.38 194 SER A N 1
ATOM 1554 C CA . SER A 1 194 ? 13.238 2.294 -7.970 1.00 69.38 194 SER A CA 1
ATOM 1555 C C . SER A 1 194 ? 12.778 0.846 -7.741 1.00 69.38 194 SER A C 1
ATOM 1557 O O . SER A 1 194 ? 12.383 0.511 -6.628 1.00 69.38 194 SER A O 1
ATOM 1559 N N . SER A 1 195 ? 12.841 -0.018 -8.759 1.00 64.31 195 SER A N 1
ATOM 1560 C CA . SER A 1 195 ? 12.460 -1.435 -8.675 1.00 64.31 195 SER A CA 1
ATOM 1561 C C . SER A 1 195 ? 13.649 -2.380 -8.435 1.00 64.31 195 SER A C 1
ATOM 1563 O O . SER A 1 195 ? 13.456 -3.594 -8.367 1.00 64.31 195 SER A O 1
ATOM 1565 N N . LEU A 1 196 ? 14.890 -1.878 -8.359 1.00 62.00 196 LEU A N 1
ATOM 1566 C CA . LEU A 1 196 ? 16.095 -2.687 -8.112 1.00 62.00 196 LEU A CA 1
ATOM 1567 C C . LEU A 1 196 ? 16.183 -3.110 -6.642 1.00 62.00 196 LEU A C 1
ATOM 1569 O O . LEU A 1 196 ? 16.356 -2.256 -5.782 1.00 62.00 196 LEU A O 1
ATOM 1573 N N . THR A 1 197 ? 16.153 -4.403 -6.321 1.00 65.25 197 THR A N 1
ATOM 1574 C CA . THR A 1 197 ? 16.309 -4.852 -4.924 1.00 65.25 197 THR A CA 1
ATOM 1575 C C . THR A 1 197 ? 17.218 -6.060 -4.772 1.00 65.25 197 THR A C 1
ATOM 1577 O O . THR A 1 197 ? 17.427 -6.814 -5.720 1.00 65.25 197 THR A O 1
ATOM 1580 N N . GLU A 1 198 ? 17.760 -6.214 -3.560 1.00 52.38 198 GLU A N 1
ATOM 1581 C CA . GLU A 1 198 ? 18.534 -7.367 -3.094 1.00 52.38 198 GLU A CA 1
ATOM 1582 C C . GLU A 1 198 ? 17.945 -7.861 -1.771 1.00 52.38 198 GLU A C 1
ATOM 1584 O O . GLU A 1 198 ? 17.552 -7.040 -0.935 1.00 52.38 198 GLU A O 1
ATOM 1589 N N . SER A 1 199 ? 17.874 -9.179 -1.561 1.00 57.19 199 SER A N 1
ATOM 1590 C CA . SER A 1 199 ? 17.543 -9.756 -0.253 1.00 57.19 199 SER A CA 1
ATOM 1591 C C . SER A 1 199 ? 17.890 -11.247 -0.118 1.00 57.19 199 SER A C 1
ATOM 1593 O O . SER A 1 199 ? 18.465 -11.841 -1.021 1.00 57.19 199 SER A O 1
ATOM 1595 N N . CYS A 1 200 ? 17.561 -11.855 1.024 1.00 37.34 200 CYS A N 1
ATOM 1596 C CA . CYS A 1 200 ? 17.720 -13.275 1.339 1.00 37.34 200 CYS A CA 1
ATOM 1597 C C . CYS A 1 200 ? 16.376 -13.813 1.866 1.00 37.34 200 CYS A C 1
ATOM 1599 O O . CYS A 1 200 ? 15.769 -13.134 2.693 1.00 37.34 200 CYS A O 1
ATOM 1601 N N . PHE A 1 201 ? 15.993 -15.044 1.481 1.00 40.66 201 PHE A N 1
ATOM 1602 C CA . PHE A 1 201 ? 14.845 -15.860 1.956 1.00 40.66 201 PHE A CA 1
ATOM 1603 C C . PHE A 1 201 ? 13.627 -15.963 1.004 1.00 40.66 201 PHE A C 1
ATOM 1605 O O . PHE A 1 201 ? 13.421 -15.126 0.136 1.00 40.66 201 PHE A O 1
ATOM 1612 N N . LEU A 1 202 ? 12.818 -17.022 1.139 1.00 34.16 202 LEU A N 1
ATOM 1613 C CA . LEU A 1 202 ? 11.616 -17.271 0.322 1.00 34.16 202 LEU A CA 1
ATOM 1614 C C . LEU A 1 202 ? 10.503 -17.919 1.158 1.00 34.16 202 LEU A C 1
ATOM 1616 O O . LEU A 1 202 ? 10.774 -18.778 1.999 1.00 34.16 202 LEU A O 1
ATOM 1620 N N . LEU A 1 203 ? 9.246 -17.551 0.886 1.00 38.44 203 LEU A N 1
ATOM 1621 C CA . LEU A 1 203 ? 8.060 -18.284 1.343 1.00 38.44 203 LEU A CA 1
ATOM 1622 C C . LEU A 1 203 ? 6.931 -18.149 0.309 1.00 38.44 203 LEU A C 1
ATOM 1624 O O . LEU A 1 203 ? 6.609 -17.045 -0.118 1.00 38.44 203 LEU A O 1
ATOM 1628 N N . THR A 1 204 ? 6.275 -19.250 -0.055 1.00 41.47 204 THR A N 1
ATOM 1629 C CA . THR A 1 204 ? 5.108 -19.242 -0.950 1.00 41.47 204 THR A CA 1
ATOM 1630 C C . THR A 1 204 ? 3.793 -19.201 -0.163 1.00 41.47 204 THR A C 1
ATOM 1632 O O . THR A 1 204 ? 3.633 -19.879 0.854 1.00 41.47 204 THR A O 1
ATOM 1635 N N . VAL A 1 205 ? 2.822 -18.405 -0.631 1.00 55.31 205 VAL A N 1
ATOM 1636 C CA . VAL A 1 205 ? 1.483 -18.271 -0.024 1.00 55.31 205 VAL A CA 1
ATOM 1637 C C . VAL A 1 205 ? 0.429 -18.935 -0.924 1.00 55.31 205 VAL A C 1
ATOM 1639 O O . VAL A 1 205 ? 0.395 -18.735 -2.132 1.00 55.31 205 VAL A O 1
ATOM 1642 N N . TYR A 1 206 ? -0.465 -19.731 -0.330 1.00 54.12 206 TYR A N 1
ATOM 1643 C CA . TYR A 1 206 ? -1.357 -20.695 -1.007 1.00 54.12 206 TYR A CA 1
ATOM 1644 C C . TYR A 1 206 ? -2.465 -20.095 -1.916 1.00 54.12 206 TYR A C 1
ATOM 1646 O O . TYR A 1 206 ? -3.249 -20.845 -2.485 1.00 54.12 206 TYR A O 1
ATOM 1654 N N . GLN A 1 207 ? -2.588 -18.768 -2.049 1.00 77.75 207 GLN A N 1
ATOM 1655 C CA . GLN A 1 207 ? -3.601 -18.113 -2.910 1.00 77.75 207 GLN A CA 1
ATOM 1656 C C . GLN A 1 207 ? -3.010 -17.260 -4.039 1.00 77.75 207 GLN A C 1
ATOM 1658 O O . GLN A 1 207 ? -3.759 -16.774 -4.887 1.00 77.75 207 GLN A O 1
ATOM 1663 N N . THR A 1 208 ? -1.687 -17.108 -4.071 1.00 87.25 208 THR A N 1
ATOM 1664 C CA . THR A 1 208 ? -0.994 -16.211 -4.998 1.00 87.25 208 THR A CA 1
ATOM 1665 C C . THR A 1 208 ? -1.293 -16.546 -6.459 1.00 87.25 208 THR A C 1
ATOM 1667 O O . THR A 1 208 ? -1.638 -15.659 -7.228 1.00 87.25 208 THR A O 1
ATOM 1670 N N . GLU A 1 209 ? -1.277 -17.829 -6.825 1.00 89.00 209 GLU A N 1
ATOM 1671 C CA . GLU A 1 209 ? -1.542 -18.280 -8.199 1.00 89.00 209 GLU A CA 1
ATOM 1672 C C . GLU A 1 209 ? -2.967 -17.952 -8.677 1.00 89.00 209 GLU A C 1
ATOM 1674 O O . GLU A 1 209 ? -3.176 -17.543 -9.818 1.00 89.00 209 GLU A O 1
ATOM 1679 N N . THR A 1 210 ? -3.972 -18.101 -7.808 1.00 92.44 210 THR A N 1
ATOM 1680 C CA . THR A 1 210 ? -5.364 -17.775 -8.156 1.00 92.44 210 THR A CA 1
ATOM 1681 C C . THR A 1 210 ? -5.540 -16.273 -8.357 1.00 92.44 210 THR A C 1
ATOM 1683 O O . THR A 1 210 ? -6.208 -15.853 -9.304 1.00 92.44 210 THR A O 1
ATOM 1686 N N . MET A 1 211 ? -4.925 -15.458 -7.493 1.00 94.88 211 MET A N 1
ATOM 1687 C CA . MET A 1 211 ? -4.919 -14.000 -7.640 1.00 94.88 211 MET A CA 1
ATOM 1688 C C . MET A 1 211 ? -4.198 -13.581 -8.924 1.00 94.88 211 MET A C 1
ATOM 1690 O O . MET A 1 211 ? -4.720 -12.742 -9.651 1.00 94.88 211 MET A O 1
ATOM 1694 N N . LEU A 1 212 ? -3.060 -14.209 -9.242 1.00 94.56 212 LEU A N 1
ATOM 1695 C CA . LEU A 1 212 ? -2.285 -13.931 -10.449 1.00 94.56 212 LEU A CA 1
ATOM 1696 C C . LEU A 1 212 ? -3.092 -14.239 -11.714 1.00 94.56 212 LEU A C 1
ATOM 1698 O O . LEU A 1 212 ? -3.256 -13.357 -12.549 1.00 94.56 212 LEU A O 1
ATOM 1702 N N . LYS A 1 213 ? -3.707 -15.424 -11.807 1.00 96.38 213 LYS A N 1
ATOM 1703 C CA . LYS A 1 213 ? -4.600 -15.783 -12.926 1.00 96.38 213 LYS A CA 1
ATOM 1704 C C . LYS A 1 213 ? -5.789 -14.837 -13.067 1.00 96.38 213 LYS A C 1
ATOM 1706 O O . LYS A 1 213 ? -6.191 -14.489 -14.178 1.00 96.38 213 LYS A O 1
ATOM 1711 N N . THR A 1 214 ? -6.362 -14.415 -11.941 1.00 97.25 214 THR A N 1
ATOM 1712 C CA . THR A 1 214 ? -7.458 -13.439 -11.933 1.00 97.25 214 THR A CA 1
ATOM 1713 C C . THR A 1 214 ? -6.972 -12.099 -12.483 1.00 97.25 214 THR A C 1
ATOM 1715 O O . THR A 1 214 ? -7.606 -11.545 -13.381 1.00 97.25 214 THR A O 1
ATOM 1718 N N . ALA A 1 215 ? -5.816 -11.616 -12.022 1.00 97.88 215 ALA A N 1
ATOM 1719 C CA . ALA A 1 215 ? -5.198 -10.392 -12.514 1.00 97.88 215 ALA A CA 1
ATOM 1720 C C . ALA A 1 215 ? -4.865 -10.477 -14.012 1.00 97.88 215 ALA A C 1
ATOM 1722 O O . ALA A 1 215 ? -5.196 -9.553 -14.749 1.00 97.88 215 ALA A O 1
ATOM 1723 N N . GLU A 1 216 ? -4.328 -11.602 -14.496 1.00 97.69 216 GLU A N 1
ATOM 1724 C CA . GLU A 1 216 ? -4.052 -11.815 -15.923 1.00 97.69 216 GLU A CA 1
ATOM 1725 C C . GLU A 1 216 ? -5.319 -11.728 -16.785 1.00 97.69 216 GLU A C 1
ATOM 1727 O O . GLU A 1 216 ? -5.320 -11.131 -17.867 1.00 97.69 216 GLU A O 1
ATOM 1732 N N . SER A 1 217 ? -6.432 -12.287 -16.296 1.00 97.62 217 SER A N 1
ATOM 1733 C CA . SER A 1 217 ? -7.715 -12.223 -17.005 1.00 97.62 217 SER A CA 1
ATOM 1734 C C . SER A 1 217 ? -8.220 -10.780 -17.160 1.00 97.62 217 SER A C 1
ATOM 1736 O O . SER A 1 217 ? -8.724 -10.405 -18.227 1.00 97.62 217 SER A O 1
ATOM 1738 N N . LEU A 1 218 ? -8.010 -9.958 -16.127 1.00 97.19 218 LEU A N 1
ATOM 1739 C CA . LEU A 1 218 ? -8.412 -8.556 -16.068 1.00 97.19 218 LEU A CA 1
ATOM 1740 C C . LEU A 1 218 ? -7.475 -7.671 -16.905 1.00 97.19 218 LEU A C 1
ATOM 1742 O O . LEU A 1 218 ? -7.930 -6.939 -17.783 1.00 97.19 218 LEU A O 1
ATOM 1746 N N . ALA A 1 219 ? -6.171 -7.745 -16.652 1.00 97.00 219 ALA A N 1
ATOM 1747 C CA . ALA A 1 219 ? -5.180 -6.765 -17.091 1.00 97.00 219 ALA A CA 1
ATOM 1748 C C . ALA A 1 219 ? -4.381 -7.184 -18.341 1.00 97.00 219 ALA A C 1
ATOM 1750 O O . ALA A 1 219 ? -3.788 -6.333 -19.005 1.00 97.00 219 ALA A O 1
ATOM 1751 N N . GLY A 1 220 ? -4.416 -8.465 -18.724 1.00 96.75 220 GLY A N 1
ATOM 1752 C CA . GLY A 1 220 ? -3.616 -9.026 -19.817 1.00 96.75 220 GLY A CA 1
ATOM 1753 C C . GLY A 1 220 ? -2.461 -9.909 -19.320 1.00 96.75 220 GLY A C 1
ATOM 1754 O O . GLY A 1 220 ? -2.342 -10.135 -18.124 1.00 96.75 220 GLY A O 1
ATOM 1755 N N . PRO A 1 221 ? -1.610 -10.433 -20.220 1.00 97.38 221 PRO A N 1
ATOM 1756 C CA . PRO A 1 221 ? -0.591 -11.426 -19.863 1.00 97.38 221 PRO A CA 1
ATOM 1757 C C . PRO A 1 221 ? 0.405 -10.937 -18.804 1.00 97.38 221 PRO A C 1
ATOM 1759 O O . PRO A 1 221 ? 0.820 -9.775 -18.838 1.00 97.38 221 PRO A O 1
ATOM 1762 N N . TYR A 1 222 ? 0.840 -11.832 -17.914 1.00 97.62 222 TYR A N 1
ATOM 1763 C CA . TYR A 1 222 ? 1.956 -11.578 -17.006 1.00 97.62 222 TYR A CA 1
ATOM 1764 C C . TYR A 1 222 ? 3.299 -11.744 -17.736 1.00 97.62 222 TYR A C 1
ATOM 1766 O O . TYR A 1 222 ? 3.605 -12.809 -18.270 1.00 97.62 222 TYR A O 1
ATOM 1774 N N . VAL A 1 223 ? 4.123 -10.690 -17.777 1.00 97.25 223 VAL A N 1
ATOM 1775 C CA . VAL A 1 223 ? 5.329 -10.639 -18.639 1.00 97.25 223 VAL A CA 1
ATOM 1776 C C . VAL A 1 223 ? 6.654 -10.888 -17.912 1.00 97.25 223 VAL A C 1
ATOM 1778 O O . VAL A 1 223 ? 7.708 -10.870 -18.543 1.00 97.25 223 VAL A O 1
ATOM 1781 N N . TRP A 1 224 ? 6.629 -11.113 -16.599 1.00 94.12 224 TRP A N 1
ATOM 1782 C CA . TRP A 1 224 ? 7.838 -11.126 -15.760 1.00 94.12 224 TRP A CA 1
ATOM 1783 C C . TRP A 1 224 ? 8.395 -12.531 -15.490 1.00 94.12 224 TRP A C 1
ATOM 1785 O O . TRP A 1 224 ? 9.394 -12.683 -14.790 1.00 94.12 224 TRP A O 1
ATOM 1795 N N . GLY A 1 225 ? 7.767 -13.569 -16.048 1.00 93.31 225 GLY A N 1
ATOM 1796 C CA . GLY A 1 225 ? 8.160 -14.963 -15.851 1.00 93.31 225 GLY A CA 1
ATOM 1797 C C . GLY A 1 225 ? 7.694 -15.506 -14.503 1.00 93.31 225 GLY A C 1
ATOM 1798 O O . GLY A 1 225 ? 6.648 -16.140 -14.435 1.00 93.31 225 GLY A O 1
ATOM 1799 N N . GLN A 1 226 ? 8.464 -15.261 -13.443 1.00 89.75 226 GLN A N 1
ATOM 1800 C CA . GLN A 1 226 ? 8.166 -15.745 -12.090 1.00 89.75 226 GLN A CA 1
ATOM 1801 C C . GLN A 1 226 ? 7.483 -14.668 -11.241 1.00 89.75 226 GLN A C 1
ATOM 1803 O O . GLN A 1 226 ? 7.777 -13.489 -11.415 1.00 89.75 226 GLN A O 1
ATOM 1808 N N . TYR A 1 227 ? 6.638 -15.082 -10.296 1.00 91.19 227 TYR A N 1
ATOM 1809 C CA . TYR A 1 227 ? 6.086 -14.223 -9.248 1.00 91.19 227 TYR A CA 1
ATOM 1810 C C . TYR A 1 227 ? 6.394 -14.851 -7.884 1.00 91.19 227 TYR A C 1
ATOM 1812 O O . TYR A 1 227 ? 5.637 -15.691 -7.390 1.00 91.19 227 TYR A O 1
ATOM 1820 N N . ASP A 1 228 ? 7.522 -14.465 -7.291 1.00 87.69 228 ASP A N 1
ATOM 1821 C CA . ASP A 1 228 ? 7.923 -14.934 -5.966 1.00 87.69 228 ASP A CA 1
ATOM 1822 C C . ASP A 1 228 ? 7.555 -13.922 -4.879 1.00 87.69 228 ASP A C 1
ATOM 1824 O O . ASP A 1 228 ? 7.462 -12.716 -5.115 1.00 87.69 228 ASP A O 1
ATOM 1828 N N . LEU A 1 229 ? 7.370 -14.430 -3.660 1.00 85.75 229 LEU A N 1
ATOM 1829 C CA . LEU A 1 229 ? 7.145 -13.632 -2.460 1.00 85.75 229 LEU A CA 1
ATOM 1830 C C . LEU A 1 229 ? 8.302 -13.824 -1.484 1.00 85.75 229 LEU A C 1
ATOM 1832 O O . LEU A 1 229 ? 8.695 -14.950 -1.158 1.00 85.75 229 LEU A O 1
ATOM 1836 N N . LEU A 1 230 ? 8.790 -12.710 -0.953 1.00 83.06 230 LEU A N 1
ATOM 1837 C CA . LEU A 1 230 ? 9.734 -12.683 0.146 1.00 83.06 230 LEU A CA 1
ATOM 1838 C C . LEU A 1 230 ? 9.103 -12.012 1.367 1.00 83.06 230 LEU A C 1
ATOM 1840 O O . LEU A 1 230 ? 8.788 -10.823 1.364 1.00 83.06 230 LEU A O 1
ATOM 1844 N N . VAL A 1 231 ? 8.951 -12.790 2.439 1.00 83.31 231 VAL A N 1
ATOM 1845 C CA . VAL A 1 231 ? 8.528 -12.266 3.738 1.00 83.31 231 VAL A CA 1
ATOM 1846 C C . VAL A 1 231 ? 9.726 -11.627 4.426 1.00 83.31 231 VAL A C 1
ATOM 1848 O O . VAL A 1 231 ? 10.673 -12.305 4.820 1.00 83.31 231 VAL A O 1
ATOM 1851 N N . MET A 1 232 ? 9.657 -10.315 4.589 1.00 83.12 232 MET A N 1
ATOM 1852 C CA . MET A 1 232 ? 10.731 -9.518 5.157 1.00 83.12 232 MET A CA 1
ATOM 1853 C C . MET A 1 232 ? 10.833 -9.683 6.682 1.00 83.12 232 MET A C 1
ATOM 1855 O O . MET A 1 232 ? 9.877 -10.111 7.337 1.00 83.12 232 MET A O 1
ATOM 1859 N N . PRO A 1 233 ? 11.961 -9.288 7.302 1.00 81.38 233 PRO A N 1
ATOM 1860 C CA . PRO A 1 233 ? 12.024 -9.114 8.748 1.00 81.38 233 PRO A CA 1
ATOM 1861 C C . PRO A 1 233 ? 10.970 -8.111 9.259 1.00 81.38 233 PRO A C 1
ATOM 1863 O O . PRO A 1 233 ? 10.539 -7.229 8.509 1.00 81.38 233 PRO A O 1
ATOM 1866 N N . PRO A 1 234 ? 10.584 -8.170 10.549 1.00 86.19 234 PRO A N 1
ATOM 1867 C CA . PRO A 1 234 ? 9.546 -7.299 11.105 1.00 86.19 234 PRO A CA 1
ATOM 1868 C C . PRO A 1 234 ? 9.803 -5.800 10.962 1.00 86.19 234 PRO A C 1
ATOM 1870 O O . PRO A 1 234 ? 8.841 -5.041 10.958 1.00 86.19 234 PRO A O 1
ATOM 1873 N N . SER A 1 235 ? 11.058 -5.362 10.818 1.00 83.69 235 SER A N 1
ATOM 1874 C CA . SER A 1 235 ? 11.419 -3.953 10.624 1.00 83.69 235 SER A CA 1
ATOM 1875 C C . SER A 1 235 ? 11.055 -3.392 9.243 1.00 83.69 235 SER A C 1
ATOM 1877 O O . SER A 1 235 ? 11.203 -2.186 9.042 1.00 83.69 235 SER A O 1
ATOM 1879 N N . PHE A 1 236 ? 10.573 -4.220 8.304 1.00 85.19 236 PHE A N 1
ATOM 1880 C CA . PHE A 1 236 ? 10.157 -3.768 6.977 1.00 85.19 236 PHE A CA 1
ATOM 1881 C C . PHE A 1 236 ? 9.061 -2.686 7.064 1.00 85.19 236 PHE A C 1
ATOM 1883 O O . PHE A 1 236 ? 8.012 -2.924 7.674 1.00 85.19 236 PHE A O 1
ATOM 1890 N N . PRO A 1 237 ? 9.290 -1.498 6.473 1.00 84.81 237 PRO A N 1
ATOM 1891 C CA . PRO A 1 237 ? 8.476 -0.314 6.752 1.00 84.81 237 PRO A CA 1
ATOM 1892 C C . PRO A 1 237 ? 7.108 -0.253 6.052 1.00 84.81 237 PRO A C 1
ATOM 1894 O O . PRO A 1 237 ? 6.249 0.517 6.492 1.00 84.81 237 PRO A O 1
ATOM 1897 N N . TYR A 1 238 ? 6.863 -1.071 5.025 1.00 88.06 238 TYR A N 1
ATOM 1898 C CA . TYR A 1 238 ? 5.652 -1.012 4.190 1.00 88.06 238 TYR A CA 1
ATOM 1899 C C . TYR A 1 238 ? 4.788 -2.276 4.310 1.00 88.06 238 TYR A C 1
ATOM 1901 O O . TYR A 1 238 ? 5.108 -3.202 5.054 1.00 88.06 238 TYR A O 1
ATOM 1909 N N . GLY A 1 239 ? 3.627 -2.287 3.642 1.00 88.06 239 GLY A N 1
ATOM 1910 C CA . GLY A 1 239 ? 2.792 -3.491 3.519 1.00 88.06 239 GLY A CA 1
ATOM 1911 C C . GLY A 1 239 ? 3.426 -4.509 2.576 1.00 88.06 239 GLY A C 1
ATOM 1912 O O . GLY A 1 239 ? 3.732 -5.628 2.983 1.00 88.06 239 GLY A O 1
ATOM 1913 N N . GLY A 1 240 ? 3.694 -4.081 1.353 1.00 89.62 240 GLY A N 1
ATOM 1914 C CA . GLY A 1 240 ? 4.535 -4.790 0.410 1.00 89.62 240 GLY A CA 1
ATOM 1915 C C . GLY A 1 240 ? 5.388 -3.814 -0.387 1.00 89.62 240 GLY A C 1
ATOM 1916 O O . GLY A 1 240 ? 5.418 -2.622 -0.080 1.00 89.62 240 GLY A O 1
ATOM 1917 N N . MET A 1 241 ? 6.150 -4.368 -1.319 1.00 90.62 241 MET A N 1
ATOM 1918 C CA . MET A 1 241 ? 6.844 -3.641 -2.372 1.00 90.62 241 MET A CA 1
ATOM 1919 C C . MET A 1 241 ? 6.845 -4.523 -3.619 1.00 90.62 241 MET A C 1
ATOM 1921 O O . MET A 1 241 ? 7.322 -5.667 -3.592 1.00 90.62 241 MET A O 1
ATOM 1925 N N . GLU A 1 242 ? 6.372 -3.959 -4.718 1.00 92.38 242 GLU A N 1
ATOM 1926 C CA . GLU A 1 242 ? 6.068 -4.578 -6.003 1.00 92.38 242 GLU A CA 1
ATOM 1927 C C . GLU A 1 242 ? 7.298 -4.909 -6.860 1.00 92.38 242 GLU A C 1
ATOM 1929 O O . GLU A 1 242 ? 7.243 -4.905 -8.091 1.00 92.38 242 GLU A O 1
ATOM 1934 N N . ASN A 1 243 ? 8.426 -5.206 -6.220 1.00 87.81 243 ASN A N 1
ATOM 1935 C CA . ASN A 1 243 ? 9.676 -5.573 -6.876 1.00 87.81 243 ASN A CA 1
ATOM 1936 C C . ASN A 1 243 ? 9.433 -6.676 -7.929 1.00 87.81 243 ASN A C 1
ATOM 1938 O O . ASN A 1 243 ? 9.001 -7.776 -7.564 1.00 87.81 243 ASN A O 1
ATOM 1942 N N . PRO A 1 244 ? 9.703 -6.418 -9.225 1.00 90.50 244 PRO A N 1
ATOM 1943 C CA . PRO A 1 244 ? 9.446 -7.378 -10.289 1.00 90.50 244 PRO A CA 1
ATOM 1944 C C . PRO A 1 244 ? 10.112 -8.721 -10.004 1.00 90.50 244 PRO A C 1
ATOM 1946 O O . PRO A 1 244 ? 11.249 -8.766 -9.537 1.00 90.50 244 PRO A O 1
ATOM 1949 N N . CYS A 1 245 ? 9.405 -9.811 -10.294 1.00 90.94 245 CYS A N 1
ATOM 1950 C CA . CYS A 1 245 ? 9.816 -11.193 -10.030 1.00 90.94 245 CYS A CA 1
ATOM 1951 C C . CYS A 1 245 ? 9.893 -11.616 -8.548 1.00 90.94 245 CYS A C 1
ATOM 1953 O O . CYS A 1 245 ? 9.831 -12.817 -8.288 1.00 90.94 245 CYS A O 1
ATOM 1955 N N . LEU A 1 246 ? 10.011 -10.687 -7.591 1.00 88.56 246 LEU A N 1
ATOM 1956 C CA . LEU A 1 246 ? 10.225 -10.992 -6.172 1.00 88.56 246 LEU A CA 1
ATOM 1957 C C . LEU A 1 246 ? 9.600 -9.927 -5.261 1.00 88.56 246 LEU A C 1
ATOM 1959 O O . LEU A 1 246 ? 10.291 -9.076 -4.701 1.00 88.56 246 LEU A O 1
ATOM 1963 N N . THR A 1 247 ? 8.286 -9.988 -5.086 1.00 90.88 247 THR A N 1
ATOM 1964 C CA . THR A 1 247 ? 7.544 -9.064 -4.227 1.00 90.88 247 THR A CA 1
ATOM 1965 C C . THR A 1 247 ? 7.972 -9.207 -2.766 1.00 90.88 247 THR A C 1
ATOM 1967 O O . THR A 1 247 ? 7.990 -10.309 -2.213 1.00 90.88 247 THR A O 1
ATOM 1970 N N . PHE A 1 248 ? 8.264 -8.086 -2.104 1.00 88.25 248 PHE A N 1
ATOM 1971 C CA . PHE A 1 248 ? 8.534 -8.075 -0.664 1.00 88.25 248 PHE A CA 1
ATOM 1972 C C . PHE A 1 248 ? 7.229 -7.867 0.093 1.00 88.25 248 PHE A C 1
ATOM 1974 O O . PHE A 1 248 ? 6.409 -7.048 -0.307 1.00 88.25 248 PHE A O 1
ATOM 1981 N N . VAL A 1 249 ? 7.037 -8.569 1.209 1.00 88.50 249 VAL A N 1
ATOM 1982 C CA . VAL A 1 249 ? 5.865 -8.396 2.078 1.00 88.50 249 VAL A CA 1
ATOM 1983 C C . VAL A 1 249 ? 6.262 -8.338 3.547 1.00 88.50 249 VAL A C 1
ATOM 1985 O O . VAL A 1 249 ? 7.164 -9.039 4.005 1.00 88.50 249 VAL A O 1
ATOM 1988 N N . THR A 1 250 ? 5.561 -7.512 4.320 1.00 89.12 250 THR A N 1
ATOM 1989 C CA . THR A 1 250 ? 5.700 -7.479 5.782 1.00 89.12 250 THR A CA 1
ATOM 1990 C C . THR A 1 250 ? 5.259 -8.807 6.405 1.00 89.12 250 THR A C 1
ATOM 1992 O O . THR A 1 250 ? 4.241 -9.365 5.992 1.00 89.12 250 THR A O 1
ATOM 1995 N N . PRO A 1 251 ? 5.908 -9.294 7.478 1.00 87.50 251 PRO A N 1
ATOM 1996 C CA . PRO A 1 251 ? 5.429 -10.478 8.188 1.00 87.50 251 PRO A CA 1
ATOM 1997 C C . PRO A 1 251 ? 4.090 -10.220 8.895 1.00 87.50 251 PRO A C 1
ATOM 1999 O O . PRO A 1 251 ? 3.404 -11.164 9.275 1.00 87.50 251 PRO A O 1
ATOM 2002 N N . THR A 1 252 ? 3.665 -8.956 9.031 1.00 90.12 252 THR A N 1
ATOM 2003 C CA . THR A 1 252 ? 2.367 -8.610 9.629 1.00 90.12 252 THR A CA 1
ATOM 2004 C C . THR A 1 252 ? 1.162 -9.055 8.789 1.00 90.12 252 THR A C 1
ATOM 2006 O O . THR A 1 252 ? 0.058 -9.112 9.329 1.00 90.12 252 THR A O 1
ATOM 2009 N N . VAL A 1 253 ? 1.349 -9.448 7.516 1.00 86.81 253 VAL A N 1
ATOM 2010 C CA . VAL A 1 253 ? 0.284 -10.081 6.707 1.00 86.81 253 VAL A CA 1
ATOM 2011 C C . VAL A 1 253 ? 0.033 -11.545 7.089 1.00 86.81 253 VAL A C 1
ATOM 2013 O O . VAL A 1 253 ? -0.996 -12.111 6.718 1.00 86.81 253 VAL A O 1
ATOM 2016 N N . LEU A 1 254 ? 0.936 -12.170 7.855 1.00 82.31 254 LEU A N 1
ATOM 2017 C CA . LEU A 1 254 ? 0.832 -13.562 8.300 1.00 82.31 254 LEU A CA 1
ATOM 2018 C C . LEU A 1 254 ? -0.128 -13.701 9.495 1.00 82.31 254 LEU A C 1
ATOM 2020 O O . LEU A 1 254 ? 0.246 -14.143 10.579 1.00 82.31 254 LEU A O 1
ATOM 2024 N N . ALA A 1 255 ? -1.397 -13.348 9.290 1.00 83.19 255 ALA A N 1
ATOM 2025 C CA . ALA A 1 255 ? -2.444 -13.446 10.311 1.00 83.19 255 ALA A CA 1
ATOM 2026 C C . ALA A 1 255 ? -2.829 -14.900 10.668 1.00 83.19 255 ALA A C 1
ATOM 2028 O O . ALA A 1 255 ? -3.469 -15.136 11.691 1.00 83.19 255 ALA A O 1
ATOM 2029 N N . GLY A 1 256 ? -2.431 -15.879 9.844 1.00 77.56 256 GLY A N 1
ATOM 2030 C CA . GLY A 1 256 ? -2.742 -17.305 10.016 1.00 77.56 256 GLY A CA 1
ATOM 2031 C C . GLY A 1 256 ? -4.074 -17.754 9.400 1.00 77.56 256 GLY A C 1
ATOM 2032 O O . GLY A 1 256 ? -4.314 -18.951 9.292 1.00 77.56 256 GLY A O 1
ATOM 2033 N N . ASP A 1 257 ? -4.906 -16.816 8.942 1.00 80.38 257 ASP A N 1
ATOM 2034 C CA . ASP A 1 257 ? -6.251 -17.051 8.388 1.00 80.38 257 ASP A CA 1
ATOM 2035 C C . ASP A 1 257 ? -6.430 -16.517 6.952 1.00 80.38 257 ASP A C 1
ATOM 2037 O O . ASP A 1 257 ? -7.519 -16.601 6.393 1.00 80.38 257 ASP A O 1
ATOM 2041 N N . LYS A 1 258 ? -5.360 -15.975 6.348 1.00 83.50 258 LYS A N 1
ATOM 2042 C CA . LYS A 1 258 ? -5.341 -15.338 5.013 1.00 83.50 258 LYS A CA 1
ATOM 2043 C C . LYS A 1 258 ? -6.151 -14.035 4.898 1.00 83.50 258 LYS A C 1
ATOM 2045 O O . LYS A 1 258 ? -6.225 -13.470 3.813 1.00 83.50 258 LYS A O 1
ATOM 2050 N N . SER A 1 259 ? -6.675 -13.489 5.996 1.00 84.50 259 SER A N 1
ATOM 2051 C CA . SER A 1 259 ? -7.514 -12.275 5.986 1.00 84.50 259 SER A CA 1
ATOM 2052 C C . SER A 1 259 ? -6.819 -11.011 5.463 1.00 84.50 259 SER A C 1
ATOM 2054 O O . SER A 1 259 ? -7.484 -10.051 5.080 1.00 84.50 259 SER A O 1
ATOM 2056 N N . LEU A 1 260 ? -5.483 -11.008 5.430 1.00 87.00 260 LEU A N 1
ATOM 2057 C CA . LEU A 1 260 ? -4.654 -9.897 4.953 1.00 87.00 260 LEU A CA 1
ATOM 2058 C C . LEU A 1 260 ? -4.043 -10.151 3.564 1.00 87.00 260 LEU A C 1
ATOM 2060 O O . LEU A 1 260 ? -3.201 -9.376 3.113 1.00 87.00 260 LEU A O 1
ATOM 2064 N N . ALA A 1 261 ? -4.491 -11.194 2.852 1.00 85.75 261 ALA A N 1
ATOM 2065 C CA . ALA A 1 261 ? -4.009 -11.524 1.508 1.00 85.75 261 ALA A CA 1
ATOM 2066 C C . ALA A 1 261 ? -4.336 -10.452 0.449 1.00 85.75 261 ALA A C 1
ATOM 2068 O O . ALA A 1 261 ? -3.762 -10.479 -0.634 1.00 85.75 261 ALA A O 1
ATOM 2069 N N . GLY A 1 262 ? -5.190 -9.467 0.765 1.00 87.75 262 GLY A N 1
ATOM 2070 C CA . GLY A 1 262 ? -5.418 -8.299 -0.094 1.00 87.75 262 GLY A CA 1
ATOM 2071 C C . GLY A 1 262 ? -4.138 -7.522 -0.421 1.00 87.75 262 GLY A C 1
ATOM 2072 O O . GLY A 1 262 ? -4.022 -7.017 -1.529 1.00 87.75 262 GLY A O 1
ATOM 2073 N N . VAL A 1 263 ? -3.144 -7.516 0.481 1.00 91.31 263 VAL A N 1
ATOM 2074 C CA . VAL A 1 263 ? -1.819 -6.940 0.186 1.00 91.31 263 VAL A CA 1
ATOM 2075 C C . VAL A 1 263 ? -1.155 -7.688 -0.971 1.00 91.31 263 VAL A C 1
ATOM 2077 O O . VAL A 1 263 ? -0.629 -7.064 -1.872 1.00 91.31 263 VAL A O 1
ATOM 2080 N N . ILE A 1 264 ? -1.254 -9.018 -1.029 1.00 92.31 264 ILE A N 1
ATOM 2081 C CA . ILE A 1 264 ? -0.677 -9.799 -2.136 1.00 92.31 264 ILE A CA 1
ATOM 2082 C C . ILE A 1 264 ? -1.386 -9.465 -3.457 1.00 92.31 264 ILE A C 1
ATOM 2084 O O . ILE A 1 264 ? -0.727 -9.292 -4.474 1.00 92.31 264 ILE A O 1
ATOM 2088 N N . ALA A 1 265 ? -2.716 -9.317 -3.451 1.00 95.25 265 ALA A N 1
ATOM 2089 C CA . ALA A 1 265 ? -3.460 -8.896 -4.643 1.00 95.25 265 ALA A CA 1
ATOM 2090 C C . ALA A 1 265 ? -3.044 -7.494 -5.135 1.00 95.25 265 ALA A C 1
ATOM 2092 O O . ALA A 1 265 ? -3.014 -7.253 -6.344 1.00 95.25 265 ALA A O 1
ATOM 2093 N N . HIS A 1 266 ? -2.694 -6.596 -4.211 1.00 97.69 266 HIS A N 1
ATOM 2094 C CA . HIS A 1 266 ? -2.164 -5.269 -4.513 1.00 97.69 266 HIS A CA 1
ATOM 2095 C C . HIS A 1 266 ? -0.815 -5.369 -5.234 1.00 97.69 266 HIS A C 1
ATOM 2097 O O . HIS A 1 266 ? -0.681 -4.915 -6.369 1.00 97.69 266 HIS A O 1
ATOM 2103 N N . GLU A 1 267 ? 0.145 -6.085 -4.645 1.00 96.88 267 GLU A N 1
ATOM 2104 C CA . GLU A 1 267 ? 1.475 -6.250 -5.242 1.00 96.88 267 GLU A CA 1
ATOM 2105 C C . GLU A 1 267 ? 1.438 -7.017 -6.579 1.00 96.88 267 GLU A C 1
ATOM 2107 O O . GLU A 1 267 ? 2.207 -6.729 -7.495 1.00 96.88 267 GLU A O 1
ATOM 2112 N N . ILE A 1 268 ? 0.518 -7.979 -6.738 1.00 97.25 268 ILE A N 1
ATOM 2113 C CA . ILE A 1 268 ? 0.264 -8.639 -8.029 1.00 97.25 268 ILE A CA 1
ATOM 2114 C C . ILE A 1 268 ? -0.174 -7.607 -9.070 1.00 97.25 268 ILE A C 1
ATOM 2116 O O . ILE A 1 268 ? 0.353 -7.601 -10.183 1.00 97.25 268 ILE A O 1
ATOM 2120 N N . SER A 1 269 ? -1.113 -6.726 -8.719 1.00 98.56 269 SER A N 1
ATOM 2121 C CA . SER A 1 269 ? -1.697 -5.739 -9.637 1.00 98.56 269 SER A CA 1
ATOM 2122 C C . SER A 1 269 ? -0.654 -4.753 -10.176 1.00 98.56 269 SER A C 1
ATOM 2124 O O . SER A 1 269 ? -0.671 -4.421 -11.366 1.00 98.56 269 SER A O 1
ATOM 2126 N N . HIS A 1 270 ? 0.332 -4.385 -9.353 1.00 98.50 270 HIS A N 1
ATOM 2127 C CA . HIS A 1 270 ? 1.454 -3.542 -9.770 1.00 98.50 270 HIS A CA 1
ATOM 2128 C C . HIS A 1 270 ? 2.285 -4.111 -10.926 1.00 98.50 270 HIS A C 1
ATOM 2130 O O . HIS A 1 270 ? 2.918 -3.353 -11.667 1.00 98.50 270 HIS A O 1
ATOM 2136 N N . SER A 1 271 ? 2.234 -5.428 -11.155 1.00 98.25 271 SER A N 1
ATOM 2137 C CA . SER A 1 271 ? 2.867 -6.071 -12.313 1.00 98.25 271 SER A CA 1
ATOM 2138 C C . SER A 1 271 ? 2.413 -5.469 -13.648 1.00 98.25 271 SER A C 1
ATOM 2140 O O . SER A 1 271 ? 3.163 -5.542 -14.623 1.00 98.25 271 SER A O 1
ATOM 2142 N N . TRP A 1 272 ? 1.232 -4.839 -13.687 1.00 98.69 272 TRP A N 1
ATOM 2143 C CA . TRP A 1 272 ? 0.746 -4.047 -14.815 1.00 98.69 272 TRP A CA 1
ATOM 2144 C C . TRP A 1 272 ? 0.787 -2.539 -14.526 1.00 98.69 272 TRP A C 1
ATOM 2146 O O . TRP A 1 272 ? 1.334 -1.777 -15.325 1.00 98.69 272 TRP A O 1
ATOM 2156 N N . THR A 1 273 ? 0.238 -2.099 -13.393 1.00 98.00 273 THR A N 1
ATOM 2157 C CA . THR A 1 273 ? 0.079 -0.675 -13.044 1.00 98.00 273 THR A CA 1
ATOM 2158 C C . THR A 1 273 ? 1.142 -0.236 -12.042 1.00 98.00 273 THR A C 1
ATOM 2160 O O . THR A 1 273 ? 0.975 -0.320 -10.836 1.00 98.00 273 THR A O 1
ATOM 2163 N N . GLY A 1 274 ? 2.283 0.210 -12.547 1.00 96.12 274 GLY A N 1
ATOM 2164 C CA . GLY A 1 274 ? 3.469 0.553 -11.768 1.00 96.12 274 GLY A CA 1
ATOM 2165 C C . GLY A 1 274 ? 4.715 0.004 -12.441 1.00 96.12 274 GLY A C 1
ATOM 2166 O O . GLY A 1 274 ? 5.560 0.774 -12.889 1.00 96.12 274 GLY A O 1
ATOM 2167 N N . ASN A 1 275 ? 4.784 -1.317 -12.626 1.00 96.19 275 ASN A N 1
ATOM 2168 C CA . ASN A 1 275 ? 5.940 -1.971 -13.240 1.00 96.19 275 ASN A CA 1
ATOM 2169 C C . ASN A 1 275 ? 5.911 -1.875 -14.777 1.00 96.19 275 ASN A C 1
ATOM 2171 O O . ASN A 1 275 ? 6.878 -1.432 -15.407 1.00 96.19 275 ASN A O 1
ATOM 2175 N N . LEU A 1 276 ? 4.793 -2.263 -15.407 1.00 97.19 276 LEU A N 1
ATOM 2176 C CA . LEU A 1 276 ? 4.670 -2.267 -16.871 1.00 97.19 276 LEU A CA 1
ATOM 2177 C C . LEU A 1 276 ? 4.346 -0.870 -17.415 1.00 97.19 276 LEU A C 1
ATOM 2179 O O . LEU A 1 276 ? 5.054 -0.387 -18.302 1.00 97.19 276 LEU A O 1
ATOM 2183 N N . VAL A 1 277 ? 3.337 -0.208 -16.844 1.00 98.19 277 VAL A N 1
ATOM 2184 C CA . VAL A 1 277 ? 3.012 1.206 -17.077 1.00 98.19 277 VAL A CA 1
ATOM 2185 C C . VAL A 1 277 ? 3.373 2.003 -15.834 1.00 98.19 277 VAL A C 1
ATOM 2187 O O . VAL A 1 277 ? 2.811 1.748 -14.777 1.00 98.19 277 VAL A O 1
ATOM 2190 N N . THR A 1 278 ? 4.296 2.953 -15.950 1.00 97.06 278 THR A N 1
ATOM 2191 C CA . THR A 1 278 ? 4.862 3.658 -14.786 1.00 97.06 278 THR A CA 1
ATOM 2192 C C . THR A 1 278 ? 4.548 5.148 -14.848 1.00 97.06 278 THR A C 1
ATOM 2194 O O . THR A 1 278 ? 4.619 5.758 -15.913 1.00 97.06 278 THR A O 1
ATOM 2197 N N . ASN A 1 279 ? 4.242 5.772 -13.716 1.00 96.94 279 ASN A N 1
ATOM 2198 C CA . ASN A 1 279 ? 4.208 7.225 -13.589 1.00 96.94 279 ASN A CA 1
ATOM 2199 C C . ASN A 1 279 ? 5.505 7.874 -14.114 1.00 96.94 279 ASN A C 1
ATOM 2201 O O . ASN A 1 279 ? 6.609 7.406 -13.849 1.00 96.94 279 ASN A O 1
ATOM 2205 N N . ARG A 1 280 ? 5.389 8.976 -14.861 1.00 94.62 280 ARG A N 1
ATOM 2206 C CA . ARG A 1 280 ? 6.561 9.660 -15.440 1.00 94.62 280 ARG A CA 1
ATOM 2207 C C . ARG A 1 280 ? 7.459 10.335 -14.402 1.00 94.62 280 ARG A C 1
ATOM 2209 O O . ARG A 1 280 ? 8.672 10.373 -14.579 1.00 94.62 280 ARG A O 1
ATOM 2216 N N . ASN A 1 281 ? 6.861 10.877 -13.350 1.00 93.50 281 ASN A N 1
ATOM 2217 C CA . ASN A 1 281 ? 7.520 11.438 -12.172 1.00 93.50 281 ASN A CA 1
ATOM 2218 C C . ASN A 1 281 ? 6.628 11.173 -10.941 1.00 93.50 281 ASN A C 1
ATOM 2220 O O . ASN A 1 281 ? 5.495 10.695 -11.083 1.00 93.50 281 ASN A O 1
ATOM 2224 N N . TRP A 1 282 ? 7.109 11.478 -9.737 1.00 94.38 282 TRP A N 1
ATOM 2225 C CA . TRP A 1 282 ? 6.379 11.191 -8.493 1.00 94.38 282 TRP A CA 1
ATOM 2226 C C . TRP A 1 282 ? 5.138 12.069 -8.260 1.00 94.38 282 TRP A C 1
ATOM 2228 O O . TRP A 1 282 ? 4.282 11.703 -7.462 1.00 94.38 282 TRP A O 1
ATOM 2238 N N . GLU A 1 283 ? 4.960 13.162 -9.005 1.00 95.62 283 GLU A N 1
ATOM 2239 C CA . GLU A 1 283 ? 3.718 13.956 -8.973 1.00 95.62 283 GLU A CA 1
ATOM 2240 C C . GLU A 1 283 ? 2.541 13.174 -9.577 1.00 95.62 283 GLU A C 1
ATOM 2242 O O . GLU A 1 283 ? 1.387 13.354 -9.196 1.00 95.62 283 GLU A O 1
ATOM 2247 N N . HIS A 1 284 ? 2.830 12.243 -10.489 1.00 97.31 284 HIS A N 1
ATOM 2248 C CA . HIS A 1 284 ? 1.845 11.360 -11.110 1.00 97.31 284 HIS A CA 1
ATOM 2249 C C . HIS A 1 284 ? 1.720 9.999 -10.405 1.00 97.31 284 HIS A C 1
ATOM 2251 O O . HIS A 1 284 ? 1.192 9.058 -10.995 1.00 97.31 284 HIS A O 1
ATOM 2257 N N . PHE A 1 285 ? 2.200 9.862 -9.164 1.00 97.44 285 PHE A N 1
ATOM 2258 C CA . PHE A 1 285 ? 2.244 8.580 -8.444 1.00 97.44 285 PHE A CA 1
ATOM 2259 C C . PHE A 1 285 ? 0.870 7.901 -8.299 1.00 97.44 285 PHE A C 1
ATOM 2261 O O . PHE A 1 285 ? 0.779 6.676 -8.315 1.00 97.44 285 PHE A O 1
ATOM 2268 N N . TRP A 1 286 ? -0.220 8.675 -8.283 1.00 98.56 286 TRP A N 1
ATOM 2269 C CA . TRP A 1 286 ? -1.581 8.130 -8.289 1.00 98.56 286 TRP A CA 1
ATOM 2270 C C . TRP A 1 286 ? -1.891 7.233 -9.502 1.00 98.56 286 TRP A C 1
ATOM 2272 O O . TRP A 1 286 ? -2.781 6.390 -9.418 1.00 98.56 286 TRP A O 1
ATOM 2282 N N . LEU A 1 287 ? -1.184 7.389 -10.631 1.00 98.69 287 LEU A N 1
ATOM 2283 C CA . LEU A 1 287 ? -1.362 6.522 -11.798 1.00 98.69 287 LEU A CA 1
ATOM 2284 C C . LEU A 1 287 ? -0.925 5.088 -11.511 1.00 98.69 287 LEU A C 1
ATOM 2286 O O . LEU A 1 287 ? -1.548 4.172 -12.046 1.00 98.69 287 LEU A O 1
ATOM 2290 N N . ASN A 1 288 ? 0.083 4.899 -10.658 1.00 98.25 288 ASN A N 1
ATOM 2291 C CA . ASN A 1 288 ? 0.442 3.583 -10.149 1.00 98.25 288 ASN A CA 1
ATOM 2292 C C . ASN A 1 288 ? -0.622 3.156 -9.135 1.00 98.25 288 ASN A C 1
ATOM 2294 O O . ASN A 1 288 ? -1.410 2.253 -9.403 1.00 98.25 288 ASN A O 1
ATOM 2298 N N . GLU A 1 289 ? -0.717 3.881 -8.020 1.00 98.38 289 GLU A N 1
ATOM 2299 C CA . GLU A 1 289 ? -1.459 3.423 -6.842 1.00 98.38 289 GLU A CA 1
ATOM 2300 C C . GLU A 1 289 ? -2.969 3.358 -7.043 1.00 98.38 289 GLU A C 1
ATOM 2302 O O . GLU A 1 289 ? -3.608 2.369 -6.693 1.00 98.38 289 GLU A O 1
ATOM 2307 N N . GLY A 1 290 ? -3.566 4.381 -7.653 1.00 98.69 290 GLY A N 1
ATOM 2308 C CA . GLY A 1 290 ? -5.003 4.421 -7.897 1.00 98.69 290 GLY A CA 1
ATOM 2309 C C . GLY A 1 290 ? -5.461 3.272 -8.794 1.00 98.69 290 GLY A C 1
ATOM 2310 O O . GLY A 1 290 ? -6.454 2.609 -8.486 1.00 98.69 290 GLY A O 1
ATOM 2311 N N . HIS A 1 291 ? -4.720 2.992 -9.874 1.00 98.88 291 HIS A N 1
ATOM 2312 C CA . HIS A 1 291 ? -5.034 1.873 -10.767 1.00 98.88 291 HIS A CA 1
ATOM 2313 C C . HIS A 1 291 ? -4.738 0.519 -10.118 1.00 98.88 291 HIS A C 1
ATOM 2315 O O . HIS A 1 291 ? -5.530 -0.407 -10.291 1.00 98.88 291 HIS A O 1
ATOM 2321 N N . THR A 1 292 ? -3.667 0.401 -9.333 1.00 98.81 292 THR A N 1
ATOM 2322 C CA . THR A 1 292 ? -3.369 -0.822 -8.579 1.00 98.81 292 THR A CA 1
ATOM 2323 C C . THR A 1 292 ? -4.473 -1.135 -7.580 1.00 98.81 292 THR A C 1
ATOM 2325 O O . THR A 1 292 ? -4.983 -2.251 -7.588 1.00 98.81 292 THR A O 1
ATOM 2328 N N . VAL A 1 293 ? -4.929 -0.162 -6.784 1.00 98.75 293 VAL A N 1
ATOM 2329 C CA . VAL A 1 293 ? -6.059 -0.350 -5.855 1.00 98.75 293 VAL A CA 1
ATOM 2330 C C . VAL A 1 293 ? -7.344 -0.695 -6.611 1.00 98.75 293 VAL A C 1
ATOM 2332 O O . VAL A 1 293 ? -8.145 -1.508 -6.141 1.00 98.75 293 VAL A O 1
ATOM 2335 N N . TYR A 1 294 ? -7.553 -0.118 -7.797 1.00 98.81 294 TYR A N 1
ATOM 2336 C CA . TYR A 1 294 ? -8.685 -0.468 -8.652 1.00 98.81 294 TYR A CA 1
ATOM 2337 C C . TYR A 1 294 ? -8.640 -1.944 -9.082 1.00 98.81 294 TYR A C 1
ATOM 2339 O O . TYR A 1 294 ? -9.620 -2.663 -8.879 1.00 98.81 294 TYR A O 1
ATOM 2347 N N . ILE A 1 295 ? -7.502 -2.429 -9.591 1.00 98.75 295 ILE A N 1
ATOM 2348 C CA . ILE A 1 295 ? -7.334 -3.835 -9.995 1.00 98.75 295 ILE A CA 1
ATOM 2349 C C . ILE A 1 295 ? -7.365 -4.771 -8.776 1.00 98.75 295 ILE A C 1
ATOM 2351 O O . ILE A 1 295 ? -8.053 -5.786 -8.828 1.00 98.75 295 ILE A O 1
ATOM 2355 N N . GLU A 1 296 ? -6.736 -4.415 -7.653 1.00 98.50 296 GLU A N 1
ATOM 2356 C CA . GLU A 1 296 ? -6.785 -5.167 -6.387 1.00 98.50 296 GLU A CA 1
ATOM 2357 C C . GLU A 1 296 ? -8.237 -5.430 -5.965 1.00 98.50 296 GLU A C 1
ATOM 2359 O O . GLU A 1 296 ? -8.636 -6.554 -5.644 1.00 98.50 296 GLU A O 1
ATOM 2364 N N . ARG A 1 297 ? -9.062 -4.381 -5.985 1.00 98.50 297 ARG A N 1
ATOM 2365 C CA . ARG A 1 297 ? -10.475 -4.463 -5.611 1.00 98.50 297 ARG A CA 1
ATOM 2366 C C . ARG A 1 297 ? -11.293 -5.224 -6.659 1.00 98.50 297 ARG A C 1
ATOM 2368 O O . ARG A 1 297 ? -12.226 -5.936 -6.288 1.00 98.50 297 ARG A O 1
ATOM 2375 N N . MET A 1 298 ? -10.924 -5.168 -7.939 1.00 98.50 298 MET A N 1
ATOM 2376 C CA . MET A 1 298 ? -11.510 -6.021 -8.982 1.00 98.50 298 MET A CA 1
ATOM 2377 C C . MET A 1 298 ? -11.128 -7.502 -8.824 1.00 98.50 298 MET A C 1
ATOM 2379 O O . MET A 1 298 ? -11.973 -8.364 -9.045 1.00 98.50 298 MET A O 1
ATOM 2383 N N . ILE A 1 299 ? -9.920 -7.828 -8.359 1.00 98.12 299 ILE A N 1
ATOM 2384 C CA . ILE A 1 299 ? -9.553 -9.206 -7.994 1.00 98.12 299 ILE A CA 1
ATOM 2385 C C . ILE A 1 299 ? -10.457 -9.694 -6.857 1.00 98.12 299 ILE A C 1
ATOM 2387 O O . ILE A 1 299 ? -11.035 -10.774 -6.958 1.00 98.12 299 ILE A O 1
ATOM 2391 N N . ALA A 1 300 ? -10.662 -8.877 -5.816 1.00 95.81 300 ALA A N 1
ATOM 2392 C CA . ALA A 1 300 ? -11.587 -9.203 -4.725 1.00 95.81 300 ALA A CA 1
ATOM 2393 C C . ALA A 1 300 ? -13.033 -9.412 -5.222 1.00 95.81 300 ALA A C 1
ATOM 2395 O O . ALA A 1 300 ? -13.720 -10.324 -4.762 1.00 95.81 300 ALA A O 1
ATOM 2396 N N . ARG A 1 301 ? -13.480 -8.618 -6.206 1.00 97.31 301 ARG A N 1
ATOM 2397 C CA . ARG A 1 301 ? -14.774 -8.806 -6.882 1.00 97.31 301 ARG A CA 1
ATOM 2398 C C . ARG A 1 301 ? -14.889 -10.168 -7.550 1.00 97.31 301 ARG A C 1
ATOM 2400 O O . ARG A 1 301 ? -15.889 -10.852 -7.363 1.00 97.31 301 ARG A O 1
ATOM 2407 N N . CYS A 1 302 ? -13.887 -10.532 -8.345 1.00 97.25 302 CYS A N 1
ATOM 2408 C CA . CYS A 1 302 ? -13.878 -11.765 -9.125 1.00 97.25 302 CYS A CA 1
ATOM 2409 C C . CYS A 1 302 ? -13.720 -13.013 -8.252 1.00 97.25 302 CYS A C 1
ATOM 2411 O O . CYS A 1 302 ? -14.291 -14.053 -8.569 1.00 97.25 302 CYS A O 1
ATOM 2413 N N . MET A 1 303 ? -12.940 -12.920 -7.175 1.00 93.81 303 MET A N 1
ATOM 2414 C CA . MET A 1 303 ? -12.680 -14.048 -6.282 1.00 93.81 303 MET A CA 1
ATOM 2415 C C . MET A 1 303 ? -13.782 -14.262 -5.246 1.00 93.81 303 MET A C 1
ATOM 2417 O O . MET A 1 303 ? -13.987 -15.396 -4.820 1.00 93.81 303 MET A O 1
ATOM 2421 N N . GLU A 1 304 ? -14.465 -13.195 -4.825 1.00 93.50 304 GLU A N 1
ATOM 2422 C CA . GLU A 1 304 ? -15.454 -13.265 -3.750 1.00 93.50 304 GLU A CA 1
ATOM 2423 C C . GLU A 1 304 ? -16.793 -12.646 -4.156 1.00 93.50 304 GLU A C 1
ATOM 2425 O O . GLU A 1 304 ? -17.763 -13.377 -4.344 1.00 93.50 304 GLU A O 1
ATOM 2430 N N . SER A 1 305 ? -16.892 -11.314 -4.259 1.00 96.56 305 SER A N 1
ATOM 2431 C CA . SER A 1 305 ? -18.148 -10.650 -4.642 1.00 96.56 305 SER A CA 1
ATOM 2432 C C . SER A 1 305 ? -18.006 -9.152 -4.914 1.00 96.56 305 SER A C 1
ATOM 2434 O O . SER A 1 305 ? -17.109 -8.479 -4.402 1.00 96.56 305 SER A O 1
ATOM 2436 N N . GLU A 1 306 ? -18.981 -8.595 -5.636 1.00 97.44 306 GLU A N 1
ATOM 2437 C CA . GLU A 1 306 ? -19.149 -7.145 -5.778 1.00 97.44 306 GLU A CA 1
ATOM 2438 C C . GLU A 1 306 ? -19.360 -6.436 -4.431 1.00 97.44 306 GLU A C 1
ATOM 2440 O O . GLU A 1 306 ? -18.803 -5.360 -4.215 1.00 97.44 306 GLU A O 1
ATOM 2445 N N . HIS A 1 307 ? -20.067 -7.065 -3.487 1.00 97.38 307 HIS A N 1
ATOM 2446 C CA . HIS A 1 307 ? -20.237 -6.522 -2.138 1.00 97.38 307 HIS A CA 1
ATOM 2447 C C . HIS A 1 307 ? -18.891 -6.333 -1.428 1.00 97.38 307 HIS A C 1
ATOM 2449 O O . HIS A 1 307 ? -18.665 -5.288 -0.822 1.00 97.38 307 HIS A O 1
ATOM 2455 N N . LEU A 1 308 ? -17.955 -7.283 -1.556 1.00 95.81 308 LEU A N 1
ATOM 2456 C CA . LEU A 1 308 ? -16.621 -7.142 -0.967 1.00 95.81 308 LEU A CA 1
ATOM 2457 C C . LEU A 1 308 ? -15.813 -6.019 -1.628 1.00 95.81 308 LEU A C 1
ATOM 2459 O O . LEU A 1 308 ? -15.105 -5.285 -0.935 1.00 95.81 308 LEU A O 1
ATOM 2463 N N . ARG A 1 309 ? -15.916 -5.865 -2.955 1.00 97.44 309 ARG A N 1
ATOM 2464 C CA . ARG A 1 309 ? -15.258 -4.770 -3.685 1.00 97.44 309 ARG A CA 1
ATOM 2465 C C . ARG A 1 309 ? -15.692 -3.412 -3.140 1.00 97.44 309 ARG A C 1
ATOM 2467 O O . ARG A 1 309 ? -14.847 -2.580 -2.805 1.00 97.44 309 ARG A O 1
ATOM 2474 N N . GLN A 1 310 ? -17.001 -3.210 -3.022 1.00 98.00 310 GLN A N 1
ATOM 2475 C CA . GLN A 1 310 ? -17.575 -1.956 -2.538 1.00 98.00 310 GLN A CA 1
ATOM 2476 C C . GLN A 1 310 ? -17.306 -1.751 -1.043 1.00 98.00 310 GLN A C 1
ATOM 2478 O O . GLN A 1 310 ? -16.937 -0.652 -0.633 1.00 98.00 310 GLN A O 1
ATOM 2483 N N . PHE A 1 311 ? -17.346 -2.819 -0.242 1.00 97.88 311 PHE A N 1
ATOM 2484 C CA . PHE A 1 311 ? -16.952 -2.798 1.166 1.00 97.88 311 PHE A CA 1
ATOM 2485 C C . PHE A 1 311 ? -15.495 -2.345 1.365 1.00 97.88 311 PHE A C 1
ATOM 2487 O O . PHE A 1 311 ? -15.212 -1.485 2.201 1.00 97.88 311 PHE A O 1
ATOM 2494 N N . LYS A 1 312 ? -14.561 -2.842 0.543 1.00 96.69 312 LYS A N 1
ATOM 2495 C CA . LYS A 1 312 ? -13.171 -2.355 0.514 1.00 96.69 312 LYS A CA 1
ATOM 2496 C C . LYS A 1 312 ? -13.086 -0.877 0.116 1.00 96.69 312 LYS A C 1
ATOM 2498 O O . LYS A 1 312 ? -12.278 -0.157 0.696 1.00 96.69 312 LYS A O 1
ATOM 2503 N N . GLY A 1 313 ? -13.927 -0.411 -0.812 1.00 97.38 313 GLY A N 1
ATOM 2504 C CA . GLY A 1 313 ? -14.060 1.011 -1.161 1.00 97.38 313 GLY A CA 1
ATOM 2505 C C . GLY A 1 313 ? -14.546 1.887 0.003 1.00 97.38 313 GLY A C 1
ATOM 2506 O O . GLY A 1 313 ? -14.013 2.976 0.217 1.00 97.38 313 GLY A O 1
ATOM 2507 N N . ILE A 1 314 ? -15.487 1.394 0.819 1.00 97.06 314 ILE A N 1
ATOM 2508 C CA . ILE A 1 314 ? -15.932 2.056 2.061 1.00 97.06 314 ILE A CA 1
ATOM 2509 C C . ILE A 1 314 ? -14.778 2.163 3.067 1.00 97.06 314 ILE A C 1
ATOM 2511 O O . ILE A 1 314 ? -14.588 3.213 3.688 1.00 97.06 314 ILE A O 1
ATOM 2515 N N . GLY A 1 315 ? -14.000 1.089 3.234 1.00 95.25 315 GLY A N 1
ATOM 2516 C CA . GLY A 1 315 ? -12.764 1.077 4.024 1.00 95.25 315 GLY A CA 1
ATOM 2517 C C . GLY A 1 315 ? -11.774 2.141 3.550 1.00 95.25 315 GLY A C 1
ATOM 2518 O O . GLY A 1 315 ? -11.389 3.022 4.316 1.00 95.25 315 GLY A O 1
ATOM 2519 N N . GLY A 1 316 ? -11.446 2.112 2.260 1.00 96.38 316 GLY A N 1
ATOM 2520 C CA . GLY A 1 316 ? -10.510 3.036 1.628 1.00 96.38 316 GLY A CA 1
ATOM 2521 C C . GLY A 1 316 ? -10.906 4.510 1.731 1.00 96.38 316 GLY A C 1
ATOM 2522 O O . GLY A 1 316 ? -10.072 5.362 2.029 1.00 96.38 316 GLY A O 1
ATOM 2523 N N . TRP A 1 317 ? -12.198 4.826 1.603 1.00 96.50 317 TRP A N 1
ATOM 2524 C CA . TRP A 1 317 ? -12.693 6.193 1.801 1.00 96.50 317 TRP A CA 1
ATOM 2525 C C . TRP A 1 317 ? -12.412 6.727 3.215 1.00 96.50 317 TRP A C 1
ATOM 2527 O O . TRP A 1 317 ? -12.119 7.911 3.389 1.00 96.50 317 TRP A O 1
ATOM 2537 N N . LYS A 1 318 ? -12.484 5.867 4.239 1.00 93.56 318 LYS A N 1
ATOM 2538 C CA . LYS A 1 318 ? -12.146 6.251 5.618 1.00 93.56 318 LYS A CA 1
ATOM 2539 C C . LYS A 1 318 ? -10.646 6.456 5.797 1.00 93.56 318 LYS A C 1
ATOM 2541 O O . LYS A 1 318 ? -10.256 7.438 6.416 1.00 93.56 318 LYS A O 1
ATOM 2546 N N . GLU A 1 319 ? -9.818 5.600 5.206 1.00 93.12 319 GLU A N 1
ATOM 2547 C CA . GLU A 1 319 ? -8.358 5.769 5.223 1.00 93.12 319 GLU A CA 1
ATOM 2548 C C . GLU A 1 319 ? -7.933 7.063 4.498 1.00 93.12 319 GLU A C 1
ATOM 2550 O O . GLU A 1 319 ? -6.996 7.734 4.931 1.00 93.12 319 GLU A O 1
ATOM 2555 N N . LEU A 1 320 ? -8.642 7.467 3.433 1.00 96.00 320 LEU A N 1
ATOM 2556 C CA . LEU A 1 320 ? -8.455 8.777 2.795 1.00 96.00 320 LEU A CA 1
ATOM 2557 C C . LEU A 1 320 ? -8.800 9.920 3.756 1.00 96.00 320 LEU A C 1
ATOM 2559 O O . LEU A 1 320 ? -8.027 10.868 3.887 1.00 96.00 320 LEU A O 1
ATOM 2563 N N . GLN A 1 321 ? -9.942 9.820 4.442 1.00 94.56 321 GLN A N 1
ATOM 2564 C CA . GLN A 1 321 ? -10.369 10.816 5.425 1.00 94.56 321 GLN A CA 1
ATOM 2565 C C . GLN A 1 321 ? -9.355 10.959 6.565 1.00 94.56 321 GLN A C 1
ATOM 2567 O O . GLN A 1 321 ? -9.050 12.081 6.966 1.00 94.56 321 GLN A O 1
ATOM 2572 N N . GLU A 1 322 ? -8.798 9.851 7.058 1.00 90.44 322 GLU A N 1
ATOM 2573 C CA . GLU A 1 322 ? -7.750 9.863 8.082 1.00 90.44 322 GLU A CA 1
ATOM 2574 C C . GLU A 1 322 ? -6.483 10.578 7.596 1.00 90.44 322 GLU A C 1
ATOM 2576 O O . GLU A 1 322 ? -5.992 11.470 8.291 1.00 90.44 322 GLU A O 1
ATOM 2581 N N . SER A 1 323 ? -5.997 10.270 6.387 1.00 91.94 323 SER A N 1
ATOM 2582 C CA . SER A 1 323 ? -4.846 10.974 5.800 1.00 91.94 323 SER A CA 1
ATOM 2583 C C . SER A 1 323 ? -5.115 12.467 5.620 1.00 91.94 323 SER A C 1
ATOM 2585 O O . SER A 1 323 ? -4.300 13.293 6.029 1.00 91.94 323 SER A O 1
ATOM 2587 N N . VAL A 1 324 ? -6.271 12.844 5.068 1.00 94.69 324 VAL A N 1
ATOM 2588 C CA . VAL A 1 324 ? -6.638 14.257 4.881 1.00 94.69 324 VAL A CA 1
ATOM 2589 C C . VAL A 1 324 ? -6.721 14.991 6.221 1.00 94.69 324 VAL A C 1
ATOM 2591 O O . VAL A 1 324 ? -6.242 16.119 6.329 1.00 94.69 324 VAL A O 1
ATOM 2594 N N . ASN A 1 325 ? -7.254 14.353 7.264 1.00 91.19 325 ASN A N 1
ATOM 2595 C CA . ASN A 1 325 ? -7.285 14.925 8.610 1.00 91.19 325 ASN A CA 1
ATOM 2596 C C . ASN A 1 325 ? -5.875 15.071 9.203 1.00 91.19 325 ASN A C 1
ATOM 2598 O O . ASN A 1 325 ? -5.598 16.058 9.882 1.00 91.19 325 ASN A O 1
ATOM 2602 N N . GLN A 1 326 ? -4.975 14.118 8.938 1.00 87.19 326 GLN A N 1
ATOM 2603 C CA . GLN A 1 326 ? -3.593 14.160 9.416 1.00 87.19 326 GLN A CA 1
ATOM 2604 C C . GLN A 1 326 ? -2.767 15.264 8.744 1.00 87.19 326 GLN A C 1
ATOM 2606 O O . GLN A 1 326 ? -2.004 15.942 9.431 1.00 87.19 326 GLN A O 1
ATOM 2611 N N . PHE A 1 327 ? -2.900 15.440 7.427 1.00 89.12 327 PHE A N 1
ATOM 2612 C CA . PHE A 1 327 ? -2.208 16.500 6.686 1.00 89.12 327 PHE A CA 1
ATOM 2613 C C . PHE A 1 327 ? -2.852 17.878 6.874 1.00 89.12 327 PHE A C 1
ATOM 2615 O O . PHE A 1 327 ? -2.154 18.893 6.823 1.00 89.12 327 PHE A O 1
ATOM 2622 N N . GLY A 1 328 ? -4.170 17.907 7.077 1.00 92.00 328 GLY A N 1
ATOM 2623 C CA . GLY A 1 328 ? -5.015 19.093 7.017 1.00 92.00 328 GLY A CA 1
ATOM 2624 C C . GLY A 1 328 ? -5.664 19.259 5.638 1.00 92.00 328 GLY A C 1
ATOM 2625 O O . GLY A 1 328 ? -5.015 19.107 4.606 1.00 92.00 328 GLY A O 1
ATOM 2626 N N . ALA A 1 329 ? -6.947 19.636 5.614 1.00 92.94 329 ALA A N 1
ATOM 2627 C CA . ALA A 1 329 ? -7.762 19.695 4.392 1.00 92.94 329 ALA A CA 1
ATOM 2628 C C . ALA A 1 329 ? -7.259 20.675 3.312 1.00 92.94 329 ALA A C 1
ATOM 2630 O O . ALA A 1 329 ? -7.613 20.526 2.150 1.00 92.94 329 ALA A O 1
ATOM 2631 N N . ASN A 1 330 ? -6.428 21.653 3.682 1.00 95.56 330 ASN A N 1
ATOM 2632 C CA . ASN A 1 330 ? -5.856 22.641 2.759 1.00 95.56 330 ASN A CA 1
ATOM 2633 C C . ASN A 1 330 ? -4.407 22.317 2.357 1.00 95.56 330 ASN A C 1
ATOM 2635 O O . ASN A 1 330 ? -3.763 23.115 1.679 1.00 95.56 330 ASN A O 1
ATOM 2639 N N . ASN A 1 331 ? -3.857 21.191 2.815 1.00 94.75 331 ASN A N 1
ATOM 2640 C CA . ASN A 1 331 ? -2.480 20.823 2.530 1.00 94.75 331 ASN A CA 1
ATOM 2641 C C . ASN A 1 331 ? -2.354 20.325 1.086 1.00 94.75 331 ASN A C 1
ATOM 2643 O O . ASN A 1 331 ? -3.019 19.367 0.698 1.00 94.75 331 ASN A O 1
ATOM 2647 N N . VAL A 1 332 ? -1.474 20.942 0.300 1.00 94.25 332 VAL A N 1
ATOM 2648 C CA . VAL A 1 332 ? -1.267 20.627 -1.124 1.00 94.25 332 VAL A CA 1
ATOM 2649 C C . VAL A 1 332 ? -0.803 19.190 -1.380 1.00 94.25 332 VAL A C 1
ATOM 2651 O O . VAL A 1 332 ? -1.024 18.673 -2.470 1.00 94.25 332 VAL A O 1
ATOM 2654 N N . LEU A 1 333 ? -0.235 18.509 -0.379 1.00 94.69 333 LEU A N 1
ATOM 2655 C CA . LEU A 1 333 ? 0.122 17.086 -0.466 1.00 94.69 333 LEU A CA 1
ATOM 2656 C C . LEU A 1 333 ? -1.106 16.159 -0.476 1.00 94.69 333 LEU A C 1
ATOM 2658 O O . LEU A 1 333 ? -0.978 14.963 -0.709 1.00 94.69 333 LEU A O 1
ATOM 2662 N N . THR A 1 334 ? -2.308 16.705 -0.259 1.00 96.81 334 THR A N 1
ATOM 2663 C CA . THR A 1 334 ? -3.583 15.988 -0.434 1.00 96.81 334 THR A CA 1
ATOM 2664 C C . THR A 1 334 ? -4.190 16.159 -1.837 1.00 96.81 334 THR A C 1
ATOM 2666 O O . THR A 1 334 ? -5.277 15.641 -2.125 1.00 96.81 334 THR A O 1
ATOM 2669 N N . ASN A 1 335 ? -3.501 16.871 -2.735 1.00 97.62 335 ASN A N 1
ATOM 2670 C CA . ASN A 1 335 ? -3.815 16.855 -4.161 1.00 97.62 335 ASN A CA 1
ATOM 2671 C C . ASN A 1 335 ? -3.558 15.456 -4.730 1.00 97.62 335 ASN A C 1
ATOM 2673 O O . ASN A 1 335 ? -2.653 14.754 -4.285 1.00 97.62 335 ASN A O 1
ATOM 2677 N N . LEU A 1 336 ? -4.332 15.059 -5.742 1.00 97.81 336 LEU A N 1
ATOM 2678 C CA . LEU A 1 336 ? -4.076 13.801 -6.447 1.00 97.81 336 LEU A CA 1
ATOM 2679 C C . LEU A 1 336 ? -2.818 13.903 -7.328 1.00 97.81 336 LEU A C 1
ATOM 2681 O O . LEU A 1 336 ? -2.091 12.927 -7.484 1.00 97.81 336 LEU A O 1
ATOM 2685 N N . VAL A 1 337 ? -2.557 15.103 -7.857 1.00 97.62 337 VAL A N 1
ATOM 2686 C CA . VAL A 1 337 ? -1.317 15.492 -8.535 1.00 97.62 337 VAL A CA 1
ATOM 2687 C C . VAL A 1 337 ? -0.682 16.641 -7.734 1.00 97.62 337 VAL A C 1
ATOM 2689 O O . VAL A 1 337 ? -1.008 17.812 -7.981 1.00 97.62 337 VAL A O 1
ATOM 2692 N N . PRO A 1 338 ? 0.128 16.339 -6.700 1.00 95.31 338 PRO A N 1
ATOM 2693 C CA . PRO A 1 338 ? 0.814 17.354 -5.904 1.00 95.31 338 PRO A CA 1
ATOM 2694 C C . PRO A 1 338 ? 1.975 17.984 -6.683 1.00 95.31 338 PRO A C 1
ATOM 2696 O O . PRO A 1 338 ? 2.493 17.387 -7.619 1.00 95.31 338 PRO A O 1
ATOM 2699 N N . ASN A 1 339 ? 2.404 19.177 -6.264 1.00 91.69 339 ASN A N 1
ATOM 2700 C CA . ASN A 1 339 ? 3.678 19.753 -6.698 1.00 91.69 339 ASN A CA 1
ATOM 2701 C C . ASN A 1 339 ? 4.772 19.306 -5.721 1.00 91.69 339 ASN A C 1
ATOM 2703 O O . ASN A 1 339 ? 4.655 19.578 -4.525 1.00 91.69 339 ASN A O 1
ATOM 2707 N N . LEU A 1 340 ? 5.805 18.629 -6.226 1.00 90.88 340 LEU A N 1
ATOM 2708 C CA . LEU A 1 340 ? 6.892 18.072 -5.407 1.00 90.88 340 LEU A CA 1
ATOM 2709 C C . LEU A 1 340 ? 8.211 18.855 -5.507 1.00 90.88 340 LEU A C 1
ATOM 2711 O O . LEU A 1 340 ? 9.258 18.374 -5.074 1.00 90.88 340 LEU A O 1
ATOM 2715 N N . HIS A 1 341 ? 8.191 20.068 -6.060 1.00 87.94 341 HIS A N 1
ATOM 2716 C CA . HIS A 1 341 ? 9.361 20.942 -6.063 1.00 87.94 341 HIS A CA 1
ATOM 2717 C C . HIS A 1 341 ? 9.810 21.261 -4.627 1.00 87.94 341 HIS A C 1
ATOM 2719 O O . HIS A 1 341 ? 9.042 21.827 -3.853 1.00 87.94 341 HIS A O 1
ATOM 2725 N N . GLU A 1 342 ? 11.065 20.933 -4.295 1.00 83.88 342 GLU A N 1
ATOM 2726 C CA . GLU A 1 342 ? 11.649 21.103 -2.948 1.00 83.88 342 GLU A CA 1
ATOM 2727 C C . GLU A 1 342 ? 10.904 20.345 -1.829 1.00 83.88 342 GLU A C 1
ATOM 2729 O O . GLU A 1 342 ? 11.023 20.686 -0.653 1.00 83.88 342 GLU A O 1
ATOM 2734 N N . VAL A 1 343 ? 10.168 19.285 -2.180 1.00 84.69 343 VAL A N 1
ATOM 2735 C CA . VAL A 1 343 ? 9.501 18.390 -1.228 1.00 84.69 343 VAL A CA 1
ATOM 2736 C C . VAL A 1 343 ? 10.191 17.029 -1.250 1.00 84.69 343 VAL A C 1
ATOM 2738 O O . VAL A 1 343 ? 10.373 16.434 -2.312 1.00 84.69 343 VAL A O 1
ATOM 2741 N N . ASP A 1 344 ? 10.558 16.520 -0.074 1.00 81.38 344 ASP A N 1
ATOM 2742 C CA . ASP A 1 344 ? 10.992 15.130 0.068 1.00 81.38 344 ASP A CA 1
ATOM 2743 C C . ASP A 1 344 ? 9.806 14.195 -0.225 1.00 81.38 344 ASP A C 1
ATOM 2745 O O . ASP A 1 344 ? 8.732 14.321 0.371 1.00 81.38 344 ASP A O 1
ATOM 2749 N N . THR A 1 345 ? 9.988 13.255 -1.154 1.00 83.19 345 THR A N 1
ATOM 2750 C CA . THR A 1 345 ? 8.948 12.304 -1.563 1.00 83.19 345 THR A CA 1
ATOM 2751 C C . THR A 1 345 ? 8.422 11.470 -0.396 1.00 83.19 345 THR A C 1
ATOM 2753 O O . THR A 1 345 ? 7.226 11.177 -0.363 1.00 83.19 345 THR A O 1
ATOM 2756 N N . ASP A 1 346 ? 9.262 11.162 0.600 1.00 80.38 346 ASP A N 1
ATOM 2757 C CA . ASP A 1 346 ? 8.836 10.412 1.789 1.00 80.38 346 ASP A CA 1
ATOM 2758 C C . ASP A 1 346 ? 7.853 11.202 2.666 1.00 80.38 346 ASP A C 1
ATOM 2760 O O . ASP A 1 346 ? 7.050 10.614 3.396 1.00 80.38 346 ASP A O 1
ATOM 2764 N N . GLU A 1 347 ? 7.862 12.537 2.577 1.00 80.88 347 GLU A N 1
ATOM 2765 C CA . GLU A 1 347 ? 6.888 13.396 3.257 1.00 80.88 347 GLU A CA 1
ATOM 2766 C C . GLU A 1 347 ? 5.546 13.480 2.519 1.00 80.88 347 GLU A C 1
ATOM 2768 O O . GLU A 1 347 ? 4.520 13.755 3.146 1.00 80.88 347 GLU A O 1
ATOM 2773 N N . ALA A 1 348 ? 5.542 13.231 1.206 1.00 85.38 348 ALA A N 1
ATOM 2774 C CA . ALA A 1 348 ? 4.337 13.212 0.379 1.00 85.38 348 ALA A CA 1
ATOM 2775 C C . ALA A 1 348 ? 3.605 11.857 0.419 1.00 85.38 348 ALA A C 1
ATOM 2777 O O . ALA A 1 348 ? 2.399 11.795 0.153 1.00 85.38 348 ALA A O 1
ATOM 2778 N N . PHE A 1 349 ? 4.303 10.770 0.771 1.00 82.88 349 PHE A N 1
ATOM 2779 C CA . PHE A 1 349 ? 3.700 9.443 0.846 1.00 82.88 349 PHE A CA 1
ATOM 2780 C C . PHE A 1 349 ? 2.601 9.348 1.908 1.00 82.88 349 PHE A C 1
ATOM 2782 O O . PHE A 1 349 ? 2.770 9.658 3.089 1.00 82.88 349 PHE A O 1
ATOM 2789 N N . SER A 1 350 ? 1.437 8.884 1.459 1.00 89.81 350 SER A N 1
ATOM 2790 C CA . SER A 1 350 ? 0.209 8.768 2.242 1.00 89.81 350 SER A CA 1
ATOM 2791 C C . SER A 1 350 ? -0.783 7.839 1.542 1.00 89.81 350 SER A C 1
ATOM 2793 O O . SER A 1 350 ? -0.509 7.363 0.443 1.00 89.81 350 SER A O 1
ATOM 2795 N N . SER A 1 351 ? -1.968 7.620 2.124 1.00 93.00 351 SER A N 1
ATOM 2796 C CA . SER A 1 351 ? -3.056 6.909 1.431 1.00 93.00 351 SER A CA 1
ATOM 2797 C C . SER A 1 351 ? -3.776 7.763 0.373 1.00 93.00 351 SER A C 1
ATOM 2799 O O . SER A 1 351 ? -4.655 7.252 -0.317 1.00 93.00 351 SER A O 1
ATOM 2801 N N . VAL A 1 352 ? -3.426 9.047 0.200 1.00 97.00 352 VAL A N 1
ATOM 2802 C CA . VAL A 1 352 ? -4.080 9.941 -0.775 1.00 97.00 352 VAL A CA 1
ATOM 2803 C C . VAL A 1 352 ? -3.978 9.425 -2.220 1.00 97.00 352 VAL A C 1
ATOM 2805 O O . VAL A 1 352 ? -5.037 9.232 -2.820 1.00 97.00 352 VAL A O 1
ATOM 2808 N N . PRO A 1 353 ? -2.787 9.165 -2.804 1.00 97.75 353 PRO A N 1
ATOM 2809 C CA . PRO A 1 353 ? -2.683 8.695 -4.192 1.00 97.75 353 PRO A CA 1
ATOM 2810 C C . PRO A 1 353 ? -3.395 7.353 -4.428 1.00 97.75 353 PRO A C 1
ATOM 2812 O O . PRO A 1 353 ? -3.948 7.141 -5.506 1.00 97.75 353 PRO A O 1
ATOM 2815 N N . TYR A 1 354 ? -3.451 6.498 -3.404 1.00 98.56 354 TYR A N 1
ATOM 2816 C CA . TYR A 1 354 ? -4.157 5.216 -3.408 1.00 98.56 354 TYR A CA 1
ATOM 2817 C C . TYR A 1 354 ? -5.673 5.420 -3.481 1.00 98.56 354 TYR A C 1
ATOM 2819 O O . TYR A 1 354 ? -6.339 5.010 -4.430 1.00 98.56 354 TYR A O 1
ATOM 2827 N N . GLU A 1 355 ? -6.236 6.087 -2.474 1.00 98.56 355 GLU A N 1
ATOM 2828 C CA . GLU A 1 355 ? -7.678 6.081 -2.238 1.00 98.56 355 GLU A CA 1
ATOM 2829 C C . GLU A 1 355 ? -8.408 7.200 -2.977 1.00 98.56 355 GLU A C 1
ATOM 2831 O O . GLU A 1 355 ? -9.521 6.991 -3.460 1.00 98.56 355 GLU A O 1
ATOM 2836 N N . LYS A 1 356 ? -7.781 8.373 -3.141 1.00 98.62 356 LYS A N 1
ATOM 2837 C CA . LYS A 1 356 ? -8.321 9.444 -3.994 1.00 98.62 356 LYS A CA 1
ATOM 2838 C C . LYS A 1 356 ? -8.200 9.059 -5.472 1.00 98.62 356 LYS A C 1
ATOM 2840 O O . LYS A 1 356 ? -9.122 9.331 -6.239 1.00 98.62 356 LYS A O 1
ATOM 2845 N N . GLY A 1 357 ? -7.124 8.357 -5.844 1.00 98.69 357 GLY A N 1
ATOM 2846 C CA . GLY A 1 357 ? -6.946 7.769 -7.174 1.00 98.69 357 GLY A CA 1
ATOM 2847 C C . GLY A 1 357 ? -7.988 6.693 -7.471 1.00 98.69 357 GLY A C 1
ATOM 2848 O O . GLY A 1 357 ? -8.691 6.783 -8.476 1.00 98.69 357 GLY A O 1
ATOM 2849 N N . PHE A 1 358 ? -8.178 5.732 -6.562 1.00 98.81 358 PHE A N 1
ATOM 2850 C CA . PHE A 1 358 ? -9.257 4.750 -6.680 1.00 98.81 358 PHE A CA 1
ATOM 2851 C C . PHE A 1 358 ? -10.637 5.412 -6.770 1.00 98.81 358 PHE A C 1
ATOM 2853 O O . PHE A 1 358 ? -11.433 5.033 -7.625 1.00 98.81 358 PHE A O 1
ATOM 2860 N N . ALA A 1 359 ? -10.933 6.397 -5.913 1.00 98.69 359 ALA A N 1
ATOM 2861 C CA . ALA A 1 359 ? -12.231 7.069 -5.909 1.00 98.69 359 ALA A CA 1
ATOM 2862 C C . ALA A 1 359 ? -12.527 7.760 -7.249 1.00 98.69 359 ALA A C 1
ATOM 2864 O O . ALA A 1 359 ? -13.668 7.712 -7.706 1.00 98.69 359 ALA A O 1
ATOM 2865 N N . LEU A 1 360 ? -11.514 8.345 -7.904 1.00 98.75 360 LEU A N 1
ATOM 2866 C CA . LEU A 1 360 ? -11.646 8.891 -9.257 1.00 98.75 360 LEU A CA 1
ATOM 2867 C C . LEU A 1 360 ? -11.988 7.788 -10.264 1.00 98.75 360 LEU A C 1
ATOM 2869 O O . LEU A 1 360 ? -12.932 7.935 -11.036 1.00 98.75 360 LEU A O 1
ATOM 2873 N N . LEU A 1 361 ? -11.239 6.684 -10.261 1.00 98.81 361 LEU A N 1
ATOM 2874 C CA . LEU A 1 361 ? -11.450 5.581 -11.203 1.00 98.81 361 LEU A CA 1
ATOM 2875 C C . LEU A 1 361 ? -12.816 4.913 -11.012 1.00 98.81 361 LEU A C 1
ATOM 2877 O O . LEU A 1 361 ? -13.509 4.653 -11.990 1.00 98.81 361 LEU A O 1
ATOM 2881 N N . TYR A 1 362 ? -13.243 4.711 -9.767 1.00 98.69 362 TYR A N 1
ATOM 2882 C CA . TYR A 1 362 ? -14.569 4.189 -9.449 1.00 98.69 362 TYR A CA 1
ATOM 2883 C C . TYR A 1 362 ? -15.676 5.173 -9.862 1.00 98.69 362 TYR A C 1
ATOM 2885 O O . TYR A 1 362 ? -16.679 4.772 -10.443 1.00 98.69 362 TYR A O 1
ATOM 2893 N N . HIS A 1 363 ? -15.489 6.477 -9.641 1.00 98.50 363 HIS A N 1
ATOM 2894 C CA . HIS A 1 363 ? -16.442 7.487 -10.106 1.00 98.50 363 HIS A CA 1
ATOM 2895 C C . HIS A 1 363 ? -16.581 7.485 -11.638 1.00 98.50 363 HIS A C 1
ATOM 2897 O O . HIS A 1 363 ? -17.688 7.568 -12.171 1.00 98.50 363 HIS A O 1
ATOM 2903 N N . LEU A 1 364 ? -15.464 7.357 -12.358 1.00 98.62 364 LEU A N 1
ATOM 2904 C CA . LEU A 1 364 ? -15.465 7.242 -13.814 1.00 98.62 364 LEU A CA 1
ATOM 2905 C C . LEU A 1 364 ? -16.118 5.939 -14.281 1.00 98.62 364 LEU A C 1
ATOM 2907 O O . LEU A 1 364 ? -16.873 5.965 -15.248 1.00 98.62 364 LEU A O 1
ATOM 2911 N N . GLU A 1 365 ? -15.891 4.826 -13.586 1.00 98.50 365 GLU A N 1
ATOM 2912 C CA . GLU A 1 365 ? -16.584 3.560 -13.831 1.00 98.50 365 GLU A CA 1
ATOM 2913 C C . GLU A 1 365 ? -18.110 3.732 -13.773 1.00 98.50 365 GLU A C 1
ATOM 2915 O O . GLU A 1 365 ? -18.805 3.355 -14.722 1.00 98.50 365 GLU A O 1
ATOM 2920 N N . GLU A 1 366 ? -18.630 4.348 -12.706 1.00 97.38 366 GLU A N 1
ATOM 2921 C CA . GLU A 1 366 ? -20.068 4.601 -12.545 1.00 97.38 366 GLU A CA 1
ATOM 2922 C C . GLU A 1 366 ? -20.628 5.455 -13.696 1.00 97.38 366 GLU A C 1
ATOM 2924 O O . GLU A 1 366 ? -21.696 5.165 -14.238 1.00 97.38 366 GLU A O 1
ATOM 2929 N N . LEU A 1 367 ? -19.890 6.486 -14.115 1.00 97.62 367 LEU A N 1
ATOM 2930 C CA . LEU A 1 367 ? -20.300 7.388 -15.194 1.00 97.62 367 LEU A CA 1
ATOM 2931 C C . LEU A 1 367 ? -20.229 6.752 -16.590 1.00 97.62 367 LEU A C 1
ATOM 2933 O O . LEU A 1 367 ? -21.003 7.110 -17.482 1.00 97.62 367 LEU A O 1
ATOM 2937 N N . LEU A 1 368 ? -19.282 5.841 -16.808 1.00 98.25 368 LEU A N 1
ATOM 2938 C CA . LEU A 1 368 ? -18.924 5.347 -18.138 1.00 98.25 368 LEU A CA 1
ATOM 2939 C C . LEU A 1 368 ? -19.509 3.972 -18.458 1.00 98.25 368 LEU A C 1
ATOM 2941 O O . LEU A 1 368 ? -19.274 3.469 -19.557 1.00 98.25 368 LEU A O 1
ATOM 2945 N N . GLY A 1 369 ? -20.364 3.422 -17.597 1.00 96.75 369 GLY A N 1
ATOM 2946 C CA . GLY A 1 369 ? -21.171 2.237 -17.905 1.00 96.75 369 GLY A CA 1
ATOM 2947 C C . GLY A 1 369 ? -20.809 0.983 -17.117 1.00 96.75 369 GLY A C 1
ATOM 2948 O O . GLY A 1 369 ? -21.108 -0.111 -17.586 1.00 96.75 369 GLY A O 1
ATOM 2949 N N . GLY A 1 370 ? -20.201 1.136 -15.942 1.00 97.81 370 GLY A N 1
ATOM 2950 C CA . GLY A 1 370 ? -19.971 0.046 -15.004 1.00 97.81 370 GLY A CA 1
ATOM 2951 C C . GLY A 1 370 ? -18.617 -0.656 -15.162 1.00 97.81 370 GLY A C 1
ATOM 2952 O O . GLY A 1 370 ? -17.834 -0.344 -16.069 1.00 97.81 370 GLY A O 1
ATOM 2953 N N . PRO A 1 371 ? -18.329 -1.604 -14.256 1.00 97.81 371 PRO A N 1
ATOM 2954 C CA . PRO A 1 371 ? -16.999 -2.184 -14.080 1.00 97.81 371 PRO A CA 1
ATOM 2955 C C . PRO A 1 371 ? -16.496 -2.961 -15.296 1.00 97.81 371 PRO A C 1
ATOM 2957 O O . PRO A 1 371 ? -15.308 -2.913 -15.587 1.00 97.81 371 PRO A O 1
ATOM 2960 N N . GLU A 1 372 ? -17.357 -3.638 -16.058 1.00 97.81 372 GLU A N 1
ATOM 2961 C CA . GLU A 1 372 ? -16.936 -4.367 -17.263 1.00 97.81 372 GLU A CA 1
ATOM 2962 C C . GLU A 1 372 ? -16.453 -3.405 -18.357 1.00 97.81 372 GLU A C 1
ATOM 2964 O O . GLU A 1 372 ? -15.419 -3.637 -18.987 1.00 97.81 372 GLU A O 1
ATOM 2969 N N . VAL A 1 373 ? -17.182 -2.301 -18.559 1.00 98.50 373 VAL A N 1
ATOM 2970 C CA . VAL A 1 373 ? -16.843 -1.279 -19.558 1.00 98.50 373 VAL A CA 1
ATOM 2971 C C . VAL A 1 373 ? -15.557 -0.558 -19.166 1.00 98.50 373 VAL A C 1
ATOM 2973 O O . VAL A 1 373 ? -14.667 -0.372 -19.998 1.00 98.50 373 VAL A O 1
ATOM 2976 N N . PHE A 1 374 ? -15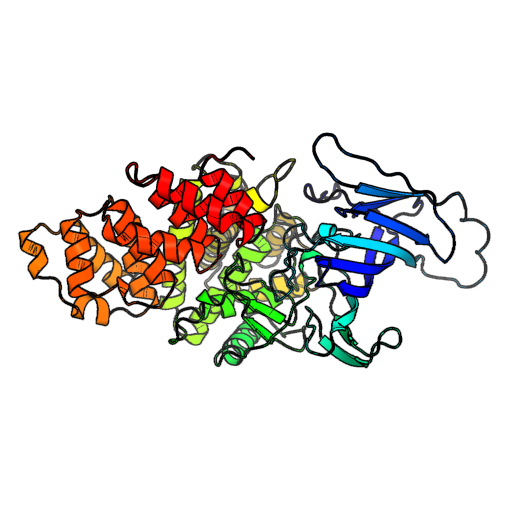.435 -0.174 -17.895 1.00 98.69 374 PHE A N 1
ATOM 2977 C CA . PHE A 1 374 ? -14.262 0.550 -17.421 1.00 98.69 374 PHE A CA 1
ATOM 2978 C C . PHE A 1 374 ? -13.016 -0.339 -17.333 1.00 98.69 374 PHE A C 1
ATOM 2980 O O . PHE A 1 374 ? -11.934 0.097 -17.719 1.00 98.69 374 PHE A O 1
ATOM 2987 N N . MET A 1 375 ? -13.148 -1.613 -16.949 1.00 98.38 375 MET A N 1
ATOM 2988 C CA . MET A 1 375 ? -12.032 -2.563 -17.006 1.00 98.38 375 MET A CA 1
ATOM 2989 C C . MET A 1 375 ? -11.538 -2.776 -18.448 1.00 98.38 375 MET A C 1
ATOM 2991 O O . MET A 1 375 ? -10.337 -2.939 -18.668 1.00 98.38 375 MET A O 1
ATOM 2995 N N . GLY A 1 376 ? -12.431 -2.692 -19.445 1.00 98.50 376 GLY A N 1
ATOM 2996 C CA . GLY A 1 376 ? -12.057 -2.649 -20.862 1.00 98.50 376 GLY A CA 1
ATOM 2997 C C . GLY A 1 376 ? -11.121 -1.480 -21.197 1.00 98.50 376 GLY A C 1
ATOM 2998 O O . GLY A 1 376 ? -10.107 -1.680 -21.872 1.00 98.50 376 GLY A O 1
ATOM 2999 N N . PHE A 1 377 ? -11.403 -0.286 -20.664 1.00 98.81 377 PHE A N 1
ATOM 3000 C CA . PHE A 1 377 ? -10.499 0.864 -20.757 1.00 98.81 377 PHE A CA 1
ATOM 3001 C C . PHE A 1 377 ? -9.177 0.608 -20.032 1.00 98.81 377 PHE A C 1
ATOM 3003 O O . PHE A 1 377 ? -8.126 0.808 -20.634 1.00 98.81 377 PHE A O 1
ATOM 3010 N N . VAL A 1 378 ? -9.207 0.126 -18.785 1.00 98.75 378 VAL A N 1
ATOM 3011 C CA . VAL A 1 378 ? -7.992 -0.125 -17.988 1.00 98.75 378 VAL A CA 1
ATOM 3012 C C . VAL A 1 378 ? -7.055 -1.098 -18.707 1.00 98.75 378 VAL A C 1
ATOM 3014 O O . VAL A 1 378 ? -5.864 -0.822 -18.836 1.00 98.75 378 VAL A O 1
ATOM 3017 N N . LYS A 1 379 ? -7.585 -2.194 -19.262 1.00 98.44 379 LYS A N 1
ATOM 3018 C CA . LYS A 1 379 ? -6.807 -3.154 -20.059 1.00 98.44 379 LYS A CA 1
ATOM 3019 C C . LYS A 1 379 ? -6.204 -2.508 -21.308 1.00 98.44 379 LYS A C 1
ATOM 3021 O O . LYS A 1 379 ? -5.034 -2.723 -21.612 1.00 98.44 379 LYS A O 1
ATOM 3026 N N . SER A 1 380 ? -6.984 -1.692 -22.013 1.00 98.62 380 SER A N 1
ATOM 3027 C CA . SER A 1 380 ? -6.530 -0.978 -23.209 1.00 98.62 380 SER A CA 1
ATOM 3028 C C . SER A 1 380 ? -5.456 0.073 -22.890 1.00 98.62 380 SER A C 1
ATOM 3030 O O . SER A 1 380 ? -4.495 0.228 -23.638 1.00 98.62 380 SER A O 1
ATOM 3032 N N . TYR A 1 381 ? -5.580 0.756 -21.750 1.00 98.69 381 TYR A N 1
ATOM 3033 C CA . TYR A 1 381 ? -4.592 1.695 -21.219 1.00 98.69 381 TYR A CA 1
ATOM 3034 C C . TYR A 1 381 ? -3.272 0.989 -20.903 1.00 98.69 381 TYR A C 1
ATOM 3036 O O . TYR A 1 381 ? -2.218 1.428 -21.363 1.00 98.69 381 TYR A O 1
ATOM 3044 N N . ILE A 1 382 ? -3.334 -0.149 -20.205 1.00 98.62 382 ILE A N 1
ATOM 3045 C CA . ILE A 1 382 ? -2.157 -0.971 -19.905 1.00 98.62 382 ILE A CA 1
ATOM 3046 C C . ILE A 1 382 ? -1.453 -1.400 -21.196 1.00 98.62 382 ILE A C 1
ATOM 3048 O O . ILE A 1 382 ? -0.235 -1.295 -21.292 1.00 98.62 382 ILE A O 1
ATOM 3052 N N . GLN A 1 383 ? -2.212 -1.837 -22.206 1.00 97.94 383 GLN A N 1
ATOM 3053 C CA . GLN A 1 383 ? -1.666 -2.244 -23.502 1.00 97.94 383 GLN A CA 1
ATOM 3054 C C . GLN A 1 383 ? -1.016 -1.085 -24.265 1.00 97.94 383 GLN A C 1
ATOM 3056 O O . GLN A 1 383 ? 0.057 -1.269 -24.835 1.00 97.94 383 GLN A O 1
ATOM 3061 N N . LEU A 1 384 ? -1.640 0.098 -24.277 1.00 98.19 384 LEU A N 1
ATOM 3062 C CA . LEU A 1 384 ? -1.121 1.256 -25.005 1.00 98.19 384 LEU A CA 1
ATOM 3063 C C . LEU A 1 384 ? 0.200 1.767 -24.417 1.00 98.19 384 LEU A C 1
ATOM 3065 O O . LEU A 1 384 ? 1.111 2.109 -25.166 1.00 98.19 384 LEU A O 1
ATOM 3069 N N . PHE A 1 385 ? 0.292 1.842 -23.090 1.00 98.00 385 PHE A N 1
ATOM 3070 C CA . PHE A 1 385 ? 1.442 2.432 -22.400 1.00 98.00 385 PHE A CA 1
ATOM 3071 C C . PHE A 1 385 ? 2.443 1.391 -21.879 1.00 98.00 385 PHE A C 1
ATOM 3073 O O . PHE A 1 385 ? 3.358 1.740 -21.127 1.00 98.00 385 PHE A O 1
ATOM 3080 N N . ALA A 1 386 ? 2.289 0.118 -22.261 1.00 97.06 386 ALA A N 1
ATOM 3081 C CA . ALA A 1 386 ? 3.166 -0.964 -21.833 1.00 97.06 386 ALA A CA 1
ATOM 3082 C C . ALA A 1 386 ? 4.642 -0.645 -22.117 1.00 97.06 386 ALA A C 1
ATOM 3084 O O . ALA A 1 386 ? 4.993 -0.146 -23.186 1.00 97.06 386 ALA A O 1
ATOM 3085 N N . TYR A 1 387 ? 5.512 -0.949 -21.149 1.00 95.00 387 TYR A N 1
ATOM 3086 C CA . TYR A 1 387 ? 6.956 -0.668 -21.174 1.00 95.00 387 TYR A CA 1
ATOM 3087 C C . TYR A 1 387 ? 7.325 0.824 -21.191 1.00 95.00 387 TYR A C 1
ATOM 3089 O O . TYR A 1 387 ? 8.506 1.162 -21.278 1.00 95.00 387 TYR A O 1
ATOM 3097 N N . GLY A 1 388 ? 6.340 1.716 -21.078 1.00 93.19 388 GLY A N 1
ATOM 3098 C CA . GLY A 1 388 ? 6.514 3.160 -21.111 1.00 93.19 388 GLY A CA 1
ATOM 3099 C C . GLY A 1 388 ? 6.284 3.834 -19.764 1.00 93.19 388 GLY A C 1
ATOM 3100 O O . GLY A 1 388 ? 6.137 3.188 -18.718 1.00 93.19 388 GLY A O 1
ATOM 3101 N N . THR A 1 389 ? 6.265 5.165 -19.820 1.00 95.31 389 THR A N 1
ATOM 3102 C CA . THR A 1 389 ? 5.945 6.038 -18.692 1.00 95.31 389 THR A CA 1
ATOM 3103 C C . THR A 1 389 ? 4.896 7.071 -19.092 1.00 95.31 389 THR A C 1
ATOM 3105 O O . THR A 1 389 ? 4.856 7.507 -20.245 1.00 95.31 389 THR A O 1
ATOM 3108 N N . VAL A 1 390 ? 4.037 7.462 -18.152 1.00 97.06 390 VAL A N 1
ATOM 3109 C CA . VAL A 1 390 ? 2.809 8.210 -18.450 1.00 97.06 390 VAL A CA 1
ATOM 3110 C C . VAL A 1 390 ? 2.570 9.362 -17.469 1.00 97.06 390 VAL A C 1
ATOM 3112 O O . VAL A 1 390 ? 2.853 9.243 -16.273 1.00 97.06 390 VAL A O 1
ATOM 3115 N N . THR A 1 391 ? 2.085 10.499 -17.976 1.00 98.12 391 THR A N 1
ATOM 3116 C CA . THR A 1 391 ? 1.578 11.622 -17.165 1.00 98.12 391 THR A CA 1
ATOM 3117 C C . THR A 1 391 ? 0.060 11.561 -16.999 1.00 98.12 391 THR A C 1
ATOM 3119 O O . THR A 1 391 ? -0.647 10.890 -17.754 1.00 98.12 391 THR A O 1
ATOM 3122 N N . THR A 1 392 ? -0.470 12.315 -16.033 1.00 98.38 392 THR A N 1
ATOM 3123 C CA . THR A 1 392 ? -1.922 12.454 -15.829 1.00 98.38 392 THR A CA 1
ATOM 3124 C C . THR A 1 392 ? -2.625 12.943 -17.102 1.00 98.38 392 THR A C 1
ATOM 3126 O O . THR A 1 392 ? -3.710 12.471 -17.435 1.00 98.38 392 THR A O 1
ATOM 3129 N N . GLU A 1 393 ? -2.012 13.867 -17.841 1.00 98.00 393 GLU A N 1
ATOM 3130 C CA . GLU A 1 393 ? -2.543 14.428 -19.084 1.00 98.00 393 GLU A CA 1
ATOM 3131 C C . GLU A 1 393 ? -2.560 13.392 -20.207 1.00 98.00 393 GLU A C 1
ATOM 3133 O O . GLU A 1 393 ? -3.556 13.291 -20.918 1.00 98.00 393 GLU A O 1
ATOM 3138 N N . GLU A 1 394 ? -1.494 12.602 -20.363 1.00 98.44 394 GLU A N 1
ATOM 3139 C CA . GLU A 1 394 ? -1.435 11.511 -21.344 1.00 98.44 394 GLU A CA 1
ATOM 3140 C C . GLU A 1 394 ? -2.514 10.454 -21.051 1.00 98.44 394 GLU A C 1
ATOM 3142 O O . GLU A 1 394 ? -3.266 10.075 -21.954 1.00 98.44 394 GLU A O 1
ATOM 3147 N N . TRP A 1 395 ? -2.660 10.053 -19.782 1.00 98.75 395 TRP A N 1
ATOM 3148 C CA . TRP A 1 395 ? -3.726 9.153 -19.331 1.00 98.75 395 TRP A CA 1
ATOM 3149 C C . TRP A 1 395 ? -5.120 9.726 -19.623 1.00 98.75 395 TRP A C 1
ATOM 3151 O O . TRP A 1 395 ? -5.965 9.051 -20.216 1.00 98.75 395 TRP A O 1
ATOM 3161 N N . LYS A 1 396 ? -5.358 10.996 -19.270 1.00 98.69 396 LYS A N 1
ATOM 3162 C CA . LYS A 1 396 ? -6.648 11.667 -19.475 1.00 98.69 396 LYS A CA 1
ATOM 3163 C C . LYS A 1 396 ? -6.968 11.805 -20.963 1.00 98.69 396 LYS A C 1
ATOM 3165 O O . LYS A 1 396 ? -8.088 11.523 -21.375 1.00 98.69 396 LYS A O 1
ATOM 3170 N N . ASN A 1 397 ? -6.002 12.190 -21.791 1.00 98.62 397 ASN A N 1
ATOM 3171 C CA . ASN A 1 397 ? -6.190 12.283 -23.239 1.00 98.62 397 ASN A CA 1
ATOM 3172 C C . ASN A 1 397 ? -6.576 10.924 -23.834 1.00 98.62 397 ASN A C 1
ATOM 3174 O O . ASN A 1 397 ? -7.463 10.842 -24.691 1.00 98.62 397 ASN A O 1
ATOM 3178 N N . TYR A 1 398 ? -5.956 9.846 -23.349 1.00 98.75 398 TYR A N 1
ATOM 3179 C CA . TYR A 1 398 ? -6.317 8.506 -23.780 1.00 98.75 398 TYR A CA 1
ATOM 3180 C C . TYR A 1 398 ? -7.712 8.081 -23.309 1.00 98.75 398 TYR A C 1
ATOM 3182 O O . TYR A 1 398 ? -8.460 7.516 -24.104 1.00 98.75 398 TYR A O 1
ATOM 3190 N N . LEU A 1 399 ? -8.116 8.425 -22.082 1.00 98.81 399 LEU A N 1
ATOM 3191 C CA . LEU A 1 399 ? -9.486 8.221 -21.598 1.00 98.81 399 LEU A CA 1
ATOM 3192 C C . LEU A 1 399 ? -10.519 8.875 -22.530 1.00 98.81 399 LEU A C 1
ATOM 3194 O O . LEU A 1 399 ? -11.484 8.226 -22.929 1.00 98.81 399 LEU A O 1
ATOM 3198 N N . PHE A 1 400 ? -10.294 10.130 -22.930 1.00 98.69 400 PHE A N 1
ATOM 3199 C CA . PHE A 1 400 ? -11.164 10.838 -23.879 1.00 98.69 400 PHE A CA 1
ATOM 3200 C C . PHE A 1 400 ? -11.166 10.191 -25.268 1.00 98.69 400 PHE A C 1
ATOM 3202 O O . PHE A 1 400 ? -12.204 10.146 -25.924 1.00 98.69 400 PHE A O 1
ATOM 3209 N N . THR A 1 401 ? -10.024 9.662 -25.710 1.00 98.56 401 THR A N 1
ATOM 3210 C CA . THR A 1 401 ? -9.914 8.960 -26.997 1.00 98.56 401 THR A CA 1
ATOM 3211 C C . THR A 1 401 ? -10.670 7.630 -26.980 1.00 98.56 401 THR A C 1
ATOM 3213 O O . THR A 1 401 ? -11.403 7.323 -27.920 1.00 98.56 401 THR A O 1
ATOM 3216 N N . TYR A 1 402 ? -10.517 6.847 -25.910 1.00 98.69 402 TYR A N 1
ATOM 3217 C CA . TYR A 1 402 ? -11.177 5.554 -25.744 1.00 98.69 402 TYR A CA 1
ATOM 3218 C C . TYR A 1 402 ? -12.697 5.717 -25.629 1.00 98.69 402 TYR A C 1
ATOM 3220 O O . TYR A 1 402 ? -13.459 5.026 -26.302 1.00 98.69 402 TYR A O 1
ATOM 3228 N N . PHE A 1 403 ? -13.143 6.695 -24.839 1.00 98.62 403 PHE A N 1
ATOM 3229 C CA . PHE A 1 403 ? -14.552 7.033 -24.643 1.00 98.62 403 PHE A CA 1
ATOM 3230 C C . PHE A 1 403 ? -14.997 8.228 -25.497 1.00 98.62 403 PHE A C 1
ATOM 3232 O O . PHE A 1 403 ? -15.747 9.088 -25.031 1.00 98.62 403 PHE A O 1
ATOM 3239 N N . LYS A 1 404 ? -14.578 8.271 -26.769 1.00 98.12 404 LYS A N 1
ATOM 3240 C CA . LYS A 1 404 ? -14.930 9.354 -27.708 1.00 98.12 404 LYS A CA 1
ATOM 3241 C C . LYS A 1 404 ? -16.443 9.572 -27.868 1.00 98.12 404 LYS A C 1
ATOM 3243 O O . LYS A 1 404 ? -16.882 10.695 -28.084 1.00 98.12 404 LYS A O 1
ATOM 3248 N N . ASP A 1 405 ? -17.244 8.522 -27.687 1.00 97.94 405 ASP A N 1
ATOM 3249 C CA . ASP A 1 405 ? -18.710 8.585 -27.774 1.00 97.94 405 ASP A CA 1
ATOM 3250 C C . ASP A 1 405 ? -19.368 9.023 -26.446 1.00 97.94 405 ASP A C 1
ATOM 3252 O O . ASP A 1 405 ? -20.587 9.140 -26.353 1.00 97.94 405 ASP A O 1
ATOM 3256 N N . LYS A 1 406 ? -18.569 9.260 -25.395 1.00 98.19 406 LYS A N 1
ATOM 3257 C CA . LYS A 1 406 ? -19.007 9.719 -24.064 1.00 98.19 406 LYS A CA 1
ATOM 3258 C C . LYS A 1 406 ? -18.264 10.977 -23.600 1.00 98.19 406 LYS A C 1
ATOM 3260 O O . LYS A 1 406 ? -18.261 11.280 -22.405 1.00 98.19 406 LYS A O 1
ATOM 3265 N N . VAL A 1 407 ? -17.666 11.744 -24.519 1.00 98.19 407 VAL A N 1
ATOM 3266 C CA . VAL A 1 407 ? -16.968 12.997 -24.174 1.00 98.19 407 VAL A CA 1
ATOM 3267 C C . VAL A 1 407 ? -17.865 13.997 -23.446 1.00 98.19 407 VAL A C 1
ATOM 3269 O O . VAL A 1 407 ? -17.394 14.678 -22.544 1.00 98.19 407 VAL A O 1
ATOM 3272 N N . ASP A 1 408 ? -19.165 14.030 -23.744 1.00 98.25 408 ASP A N 1
ATOM 3273 C CA . ASP A 1 408 ? -20.122 14.900 -23.048 1.00 98.25 408 ASP A CA 1
ATOM 3274 C C . ASP A 1 408 ? -20.284 14.546 -21.563 1.00 98.25 408 ASP A C 1
ATOM 3276 O O . ASP A 1 408 ? -20.590 15.414 -20.746 1.00 98.25 408 ASP A O 1
ATOM 3280 N N . ILE A 1 409 ? -20.076 13.276 -21.196 1.00 98.19 409 ILE A N 1
ATOM 3281 C CA . ILE A 1 409 ? -20.049 12.829 -19.799 1.00 98.19 409 ILE A CA 1
ATOM 3282 C C . ILE A 1 409 ? -18.713 13.234 -19.168 1.00 98.19 409 ILE A C 1
ATOM 3284 O O . ILE A 1 409 ? -18.699 13.838 -18.097 1.00 98.19 409 ILE A O 1
ATOM 3288 N N . LEU A 1 410 ? -17.596 12.978 -19.856 1.00 98.19 410 LEU A N 1
ATOM 3289 C CA . LEU A 1 410 ? -16.251 13.314 -19.371 1.00 98.19 410 LEU A CA 1
ATOM 3290 C C . LEU A 1 410 ? -16.034 14.824 -19.188 1.00 98.19 410 LEU A C 1
ATOM 3292 O O . LEU A 1 410 ? -15.327 15.235 -18.270 1.00 98.19 410 LEU A O 1
ATOM 3296 N N . ASN A 1 411 ? -16.660 15.658 -20.020 1.00 98.19 411 ASN A N 1
ATOM 3297 C CA . ASN A 1 411 ? -16.606 17.119 -19.923 1.00 98.19 411 ASN A CA 1
ATOM 3298 C C . ASN A 1 411 ? -17.323 17.670 -18.681 1.00 98.19 411 ASN A C 1
ATOM 3300 O O . ASN A 1 411 ? -17.067 18.806 -18.293 1.00 98.19 411 ASN A O 1
ATOM 3304 N N . LYS A 1 412 ? -18.207 16.888 -18.047 1.00 97.75 412 LYS A N 1
ATOM 3305 C CA . LYS A 1 412 ? -18.898 17.273 -16.803 1.00 97.75 412 LYS A CA 1
ATOM 3306 C C . LYS A 1 412 ? -18.107 16.926 -15.543 1.00 97.75 412 LYS A C 1
ATOM 3308 O O . LYS A 1 412 ? -18.473 17.381 -14.464 1.00 97.75 412 LYS A O 1
ATOM 3313 N N . VAL A 1 413 ? -17.056 16.113 -15.660 1.00 98.19 413 VAL A N 1
ATOM 3314 C CA . VAL A 1 413 ? -16.179 15.782 -14.534 1.00 98.19 413 VAL A CA 1
ATOM 3315 C C . VAL A 1 413 ? -15.348 17.013 -14.180 1.00 98.19 413 VAL A C 1
ATOM 3317 O O . VAL A 1 413 ? -14.671 17.580 -15.040 1.00 98.19 413 VAL A O 1
ATOM 3320 N N . ASP A 1 414 ? -15.358 17.410 -12.907 1.00 98.12 414 ASP A N 1
ATOM 3321 C CA . ASP A 1 414 ? -14.509 18.497 -12.411 1.00 98.12 414 ASP A CA 1
ATOM 3322 C C . ASP A 1 414 ? -13.055 18.024 -12.260 1.00 98.12 414 ASP A C 1
ATOM 3324 O O . ASP A 1 414 ? -12.570 17.686 -11.178 1.00 98.12 414 ASP A O 1
ATOM 3328 N N . TRP A 1 415 ? -12.353 17.953 -13.390 1.00 98.19 415 TRP A N 1
ATOM 3329 C CA . TRP A 1 415 ? -10.972 17.484 -13.452 1.00 98.19 415 TRP A CA 1
ATOM 3330 C C . TRP A 1 415 ? -10.021 18.309 -12.585 1.00 98.19 415 TRP A C 1
ATOM 3332 O O . TRP A 1 415 ? -9.065 17.754 -12.053 1.00 98.19 415 TRP A O 1
ATOM 3342 N N . ASN A 1 416 ? -10.263 19.612 -12.428 1.00 97.94 416 ASN A N 1
ATOM 3343 C CA . ASN A 1 416 ? -9.403 20.448 -11.599 1.00 97.94 416 ASN A CA 1
ATOM 3344 C C . ASN A 1 416 ? -9.610 20.146 -10.108 1.00 97.94 416 ASN A C 1
ATOM 3346 O O . ASN A 1 416 ? -8.631 20.030 -9.369 1.00 97.94 416 ASN A O 1
ATOM 3350 N N . ALA A 1 417 ? -10.860 19.947 -9.676 1.00 97.81 417 ALA A N 1
ATOM 3351 C CA . ALA A 1 417 ? -11.148 19.527 -8.308 1.00 97.81 417 ALA A CA 1
ATOM 3352 C C . ALA A 1 417 ? -10.571 18.142 -7.986 1.00 97.81 417 ALA A C 1
ATOM 3354 O O . ALA A 1 417 ? -9.994 17.942 -6.919 1.00 97.81 417 ALA A O 1
ATOM 3355 N N . TRP A 1 418 ? -10.663 17.195 -8.921 1.00 98.25 418 TRP A N 1
ATOM 3356 C CA . TRP A 1 418 ? -10.080 15.865 -8.738 1.00 98.25 418 TRP A CA 1
ATOM 3357 C C . TRP A 1 418 ? -8.550 15.885 -8.660 1.00 98.25 418 TRP A C 1
ATOM 3359 O O . TRP A 1 418 ? -7.984 15.236 -7.780 1.00 98.25 418 TRP A O 1
ATOM 3369 N N . MET A 1 419 ? -7.883 16.623 -9.552 1.00 97.44 419 MET A N 1
ATOM 3370 C CA . MET A 1 419 ? -6.425 16.549 -9.706 1.00 97.44 419 MET A CA 1
ATOM 3371 C C . MET A 1 419 ? -5.663 17.497 -8.774 1.00 97.44 419 MET A C 1
ATOM 3373 O O . MET A 1 419 ? -4.674 17.092 -8.163 1.00 97.44 419 MET A O 1
ATOM 3377 N N . HIS A 1 420 ? -6.123 18.743 -8.639 1.00 97.25 420 HIS A N 1
ATOM 3378 C CA . HIS A 1 420 ? -5.311 19.846 -8.104 1.00 97.25 420 HIS A CA 1
ATOM 3379 C C . HIS A 1 420 ? -5.937 20.576 -6.911 1.00 97.25 420 HIS A C 1
ATOM 3381 O O . HIS A 1 420 ? -5.405 21.598 -6.479 1.00 97.25 420 HIS A O 1
ATOM 3387 N N . THR A 1 421 ? -7.054 20.077 -6.375 1.00 97.81 421 THR A N 1
ATOM 3388 C CA . THR A 1 421 ? -7.681 20.650 -5.176 1.00 97.81 421 THR A CA 1
ATOM 3389 C C . THR A 1 421 ? -7.398 19.782 -3.944 1.00 97.81 421 THR A C 1
ATOM 3391 O O . THR A 1 421 ? -7.614 18.559 -3.996 1.00 97.81 421 THR A O 1
ATOM 3394 N N . PRO A 1 422 ? -6.922 20.389 -2.838 1.00 97.62 422 PRO A N 1
ATOM 3395 C CA . PRO A 1 422 ? -6.596 19.658 -1.624 1.00 97.62 422 PRO A CA 1
ATOM 3396 C C . PRO A 1 422 ? -7.865 19.197 -0.899 1.00 97.62 422 PRO A C 1
ATOM 3398 O O . PRO A 1 422 ? -8.977 19.649 -1.174 1.00 97.62 422 PRO A O 1
ATOM 3401 N N . GLY A 1 423 ? -7.690 18.266 0.031 1.00 97.12 423 GLY A N 1
ATOM 3402 C CA . GLY A 1 423 ? -8.750 17.690 0.840 1.00 97.12 423 GLY A CA 1
ATOM 3403 C C . GLY A 1 423 ? -9.354 16.431 0.224 1.00 97.12 423 GLY A C 1
ATOM 3404 O O . GLY A 1 423 ? -8.734 15.734 -0.586 1.00 97.12 423 GLY A O 1
ATOM 3405 N N . MET A 1 424 ? -10.579 16.118 0.644 1.00 97.81 424 MET A N 1
ATOM 3406 C CA . MET A 1 424 ? -11.325 14.959 0.150 1.00 97.81 424 MET A CA 1
ATOM 3407 C C . MET A 1 424 ? -11.627 15.073 -1.349 1.00 97.81 424 MET A C 1
ATOM 3409 O O . MET A 1 424 ? -11.603 16.158 -1.928 1.00 97.81 424 MET A O 1
ATOM 3413 N N . ALA A 1 425 ? -11.922 13.940 -1.989 1.00 96.75 425 ALA A N 1
ATOM 3414 C CA . ALA A 1 425 ? -12.419 13.939 -3.361 1.00 96.75 425 ALA A CA 1
ATOM 3415 C C . ALA A 1 425 ? -13.718 14.768 -3.486 1.00 96.75 425 ALA A C 1
ATOM 3417 O O . ALA A 1 425 ? -14.547 14.729 -2.571 1.00 96.75 425 ALA A O 1
ATOM 3418 N N . PRO A 1 426 ? -13.937 15.472 -4.616 1.00 96.44 426 PRO A N 1
ATOM 3419 C CA . PRO A 1 426 ? -15.105 16.341 -4.799 1.00 96.44 426 PRO A CA 1
ATOM 3420 C C . PRO A 1 426 ? -16.427 15.567 -4.866 1.00 96.44 426 PRO A C 1
ATOM 3422 O O . PRO A 1 426 ? -17.492 16.126 -4.617 1.00 96.44 426 PRO A O 1
ATOM 3425 N N . VAL A 1 427 ? -16.367 14.274 -5.192 1.00 96.06 427 VAL A N 1
ATOM 3426 C CA . VAL A 1 427 ? -17.519 13.375 -5.221 1.00 96.06 427 VAL A CA 1
ATOM 3427 C C . VAL A 1 427 ? -17.188 12.145 -4.389 1.00 96.06 427 VAL A C 1
ATOM 3429 O O . VAL A 1 427 ? -16.175 11.487 -4.621 1.00 96.06 427 VAL A O 1
ATOM 3432 N N . LYS A 1 428 ? -18.059 11.821 -3.430 1.00 94.81 428 LYS A N 1
ATOM 3433 C CA . LYS A 1 428 ? 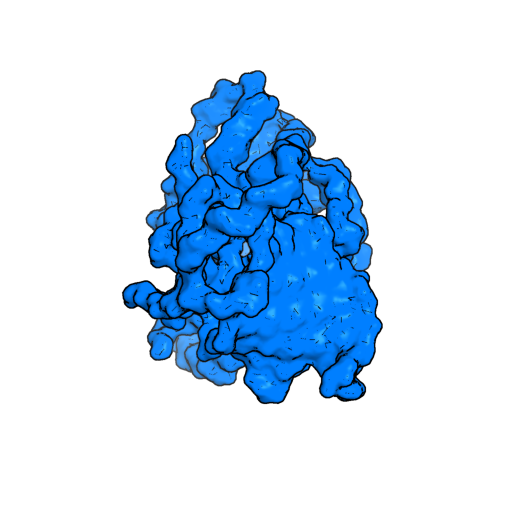-18.028 10.541 -2.719 1.00 94.81 428 LYS A CA 1
ATOM 3434 C C . LYS A 1 428 ? -18.764 9.492 -3.556 1.00 94.81 428 LYS A C 1
ATOM 3436 O O . LYS A 1 428 ? -19.966 9.677 -3.772 1.00 94.81 428 LYS A O 1
ATOM 3441 N N . PRO A 1 429 ? -18.098 8.412 -4.007 1.00 91.62 429 PRO A N 1
ATOM 3442 C CA . PRO A 1 429 ? -18.784 7.339 -4.709 1.00 91.62 429 PRO A CA 1
ATOM 3443 C C . PRO A 1 429 ? -19.871 6.691 -3.854 1.00 91.62 429 PRO A C 1
ATOM 3445 O O . PRO A 1 429 ? -19.793 6.685 -2.618 1.00 91.62 429 PRO A O 1
ATOM 3448 N N . LYS A 1 430 ? -20.895 6.149 -4.514 1.00 92.81 430 LYS A N 1
ATOM 3449 C CA . LYS A 1 430 ? -21.965 5.422 -3.832 1.00 92.81 430 LYS A CA 1
ATOM 3450 C C . LYS A 1 430 ? -21.578 3.951 -3.747 1.00 92.81 430 LYS A C 1
ATOM 3452 O O . LYS A 1 430 ? -21.343 3.301 -4.759 1.00 92.81 430 LYS A O 1
ATOM 3457 N N . TYR A 1 431 ? -21.525 3.447 -2.521 1.00 95.56 431 TYR A N 1
ATOM 3458 C CA . TYR A 1 431 ? -21.224 2.052 -2.238 1.00 95.56 431 TYR A CA 1
ATOM 3459 C C . TYR A 1 431 ? -22.449 1.368 -1.637 1.00 95.56 431 TYR A C 1
ATOM 3461 O O . TYR A 1 431 ? -23.156 1.952 -0.814 1.00 95.56 431 TYR A O 1
ATOM 3469 N N . ASP A 1 432 ? -22.662 0.121 -2.027 1.00 96.00 432 ASP A N 1
ATOM 3470 C CA . ASP A 1 432 ? -23.493 -0.848 -1.339 1.00 96.00 432 ASP A CA 1
ATOM 3471 C C . ASP A 1 432 ? -22.948 -1.068 0.075 1.00 96.00 432 ASP A C 1
ATOM 3473 O O . ASP A 1 432 ? -21.757 -1.327 0.275 1.00 96.00 432 ASP A O 1
ATOM 3477 N N . THR A 1 433 ? -23.827 -0.944 1.066 1.00 96.31 433 THR A N 1
ATOM 3478 C CA . THR A 1 433 ? -23.459 -1.036 2.479 1.00 96.31 433 THR A CA 1
ATOM 3479 C C . THR A 1 433 ? -23.767 -2.399 3.083 1.00 96.31 433 THR A C 1
ATOM 3481 O O . THR A 1 433 ? -23.518 -2.581 4.269 1.00 96.31 433 THR A O 1
ATOM 3484 N N . THR A 1 434 ? -24.207 -3.391 2.301 1.00 96.00 434 THR A N 1
ATOM 3485 C CA . THR A 1 434 ? -24.699 -4.685 2.809 1.00 96.00 434 THR A CA 1
ATOM 3486 C C . THR A 1 434 ? -23.709 -5.354 3.770 1.00 96.00 434 THR A C 1
ATOM 3488 O O . THR A 1 434 ? -24.089 -5.852 4.828 1.00 96.00 434 THR A O 1
ATOM 3491 N N . MET A 1 435 ? -22.409 -5.339 3.448 1.00 95.94 435 MET A N 1
ATOM 3492 C CA . MET A 1 435 ? -21.372 -5.891 4.333 1.00 95.94 435 MET A CA 1
ATOM 3493 C C . MET A 1 435 ? -21.000 -4.970 5.506 1.00 95.94 435 MET A C 1
ATOM 3495 O O . MET A 1 435 ? -20.502 -5.462 6.520 1.00 95.94 435 MET A O 1
ATOM 3499 N N . ALA A 1 436 ? -21.222 -3.660 5.378 1.00 96.25 436 ALA A N 1
ATOM 3500 C CA . ALA A 1 436 ? -20.897 -2.646 6.380 1.00 96.25 436 ALA A CA 1
ATOM 3501 C C . ALA A 1 436 ? -22.011 -2.426 7.412 1.00 96.25 436 ALA A C 1
ATOM 3503 O O . ALA A 1 436 ? -21.705 -2.047 8.540 1.00 96.25 436 ALA A O 1
ATOM 3504 N N . ASP A 1 437 ? -23.269 -2.714 7.076 1.00 97.00 437 ASP A N 1
ATOM 3505 C CA . ASP A 1 437 ? -24.430 -2.432 7.926 1.00 97.00 437 ASP A CA 1
ATOM 3506 C C . ASP A 1 437 ? -24.303 -3.076 9.314 1.00 97.00 437 ASP A C 1
ATOM 3508 O O . ASP A 1 437 ? -24.563 -2.427 10.327 1.00 97.00 437 ASP A O 1
ATOM 3512 N N . ALA A 1 438 ? -23.830 -4.326 9.387 1.00 96.94 438 ALA A N 1
ATOM 3513 C CA . ALA A 1 438 ? -23.595 -5.013 10.659 1.00 96.94 438 ALA A CA 1
ATOM 3514 C C . ALA A 1 438 ? -22.494 -4.334 11.498 1.00 96.94 438 ALA A C 1
ATOM 3516 O O . ALA A 1 438 ? -22.636 -4.198 12.716 1.00 96.94 438 ALA A O 1
ATOM 3517 N N . CYS A 1 439 ? -21.426 -3.857 10.851 1.00 97.88 439 CYS A N 1
ATOM 3518 C CA . CYS A 1 439 ? -20.332 -3.132 11.499 1.00 97.88 439 CYS A CA 1
ATOM 3519 C C . CYS A 1 439 ? -20.814 -1.782 12.039 1.00 97.88 439 CYS A C 1
ATOM 3521 O O . CYS A 1 439 ? -20.540 -1.435 13.188 1.00 97.88 439 CYS A O 1
ATOM 3523 N N . THR A 1 440 ? -21.571 -1.035 11.230 1.00 97.44 440 THR A N 1
ATOM 3524 C CA . THR A 1 440 ? -22.161 0.252 11.609 1.00 97.44 440 THR A CA 1
ATOM 3525 C C . THR A 1 440 ? -23.167 0.087 12.740 1.00 97.44 440 THR A C 1
ATOM 3527 O O . THR A 1 440 ? -23.107 0.836 13.713 1.00 97.44 440 THR A O 1
ATOM 3530 N N . ALA A 1 441 ? -24.043 -0.917 12.672 1.00 98.00 441 ALA A N 1
ATOM 3531 C CA . ALA A 1 441 ? -25.005 -1.200 13.730 1.00 98.00 441 ALA A CA 1
ATOM 3532 C C . ALA A 1 441 ? -24.308 -1.527 15.060 1.00 98.00 441 ALA A C 1
ATOM 3534 O O . ALA A 1 441 ? -24.695 -0.990 16.099 1.00 98.00 441 ALA A O 1
ATOM 3535 N N . LEU A 1 442 ? -23.259 -2.359 15.041 1.00 98.31 442 LEU A N 1
ATOM 3536 C CA . LEU A 1 442 ? -22.510 -2.694 16.252 1.00 98.31 442 LEU A CA 1
ATOM 3537 C C . LEU A 1 442 ? -21.726 -1.492 16.801 1.00 98.31 442 LEU A C 1
ATOM 3539 O O . LEU A 1 442 ? -21.763 -1.255 18.006 1.00 98.31 442 LEU A O 1
ATOM 3543 N N . CYS A 1 443 ? -21.083 -0.697 15.939 1.00 98.31 443 CYS A N 1
ATOM 3544 C CA . CYS A 1 443 ? -20.432 0.559 16.331 1.00 98.31 443 CYS A CA 1
ATOM 3545 C C . CYS A 1 443 ? -21.422 1.487 17.045 1.00 98.31 443 CYS A C 1
ATOM 3547 O O . CYS A 1 443 ? -21.194 1.892 18.182 1.00 98.31 443 CYS A O 1
ATOM 3549 N N . GLN A 1 444 ? -22.581 1.736 16.433 1.00 98.31 444 GLN A N 1
ATOM 3550 C CA . GLN A 1 444 ? -23.602 2.615 16.998 1.00 98.31 444 GLN A CA 1
ATOM 3551 C C . GLN A 1 444 ? -24.192 2.079 18.307 1.00 98.31 444 GLN A C 1
ATOM 3553 O O . GLN A 1 444 ? -24.526 2.876 19.182 1.00 98.31 444 GLN A O 1
ATOM 3558 N N . ARG A 1 445 ? -24.293 0.752 18.477 1.00 98.19 445 ARG A N 1
ATOM 3559 C CA . ARG A 1 445 ? -24.657 0.148 19.768 1.00 98.19 445 ARG A CA 1
ATOM 3560 C C . ARG A 1 445 ? -23.635 0.489 20.851 1.00 98.19 445 ARG A C 1
ATOM 3562 O O . ARG A 1 445 ? -24.044 0.902 21.926 1.00 98.19 445 ARG A O 1
ATOM 3569 N N . TRP A 1 446 ? -22.338 0.358 20.571 1.00 98.38 446 TRP A N 1
ATOM 3570 C CA . TRP A 1 446 ? -21.276 0.689 21.530 1.00 98.38 446 TRP A CA 1
ATOM 3571 C C . TRP A 1 446 ? -21.193 2.184 21.846 1.00 98.38 446 TRP A C 1
ATOM 3573 O O . TRP A 1 446 ? -21.029 2.545 23.005 1.00 98.38 446 TRP A O 1
ATOM 3583 N N . VAL A 1 447 ? -21.339 3.049 20.841 1.00 97.88 447 VAL A N 1
ATOM 3584 C CA . VAL A 1 447 ? -21.271 4.513 21.003 1.00 97.88 447 VAL A CA 1
ATOM 3585 C C . VAL A 1 447 ? -22.444 5.056 21.823 1.00 97.88 447 VAL A C 1
ATOM 3587 O O . VAL A 1 447 ? -22.279 6.001 22.588 1.00 97.88 447 VAL A O 1
ATOM 3590 N N . LYS A 1 448 ? -23.640 4.475 21.665 1.00 97.75 448 LYS A N 1
ATOM 3591 C CA . LYS A 1 448 ? -24.861 4.926 22.356 1.00 97.75 448 LYS A CA 1
ATOM 3592 C C . LYS A 1 448 ? -25.092 4.253 23.707 1.00 97.75 448 LYS A C 1
ATOM 3594 O O . LYS A 1 448 ? -26.004 4.674 24.418 1.00 97.75 448 LYS A O 1
ATOM 3599 N N . ALA A 1 449 ? -24.329 3.209 24.025 1.00 98.06 449 ALA A N 1
ATOM 3600 C CA . ALA A 1 449 ? -24.480 2.468 25.266 1.00 98.06 449 ALA A CA 1
ATOM 3601 C C . ALA A 1 449 ? -24.214 3.362 26.483 1.00 98.06 449 ALA A C 1
ATOM 3603 O O . ALA A 1 449 ? -23.365 4.253 26.471 1.00 98.06 449 ALA A O 1
ATOM 3604 N N . LYS A 1 450 ? -24.962 3.105 27.551 1.00 97.12 450 LYS A N 1
ATOM 3605 C CA . LYS A 1 450 ? -24.668 3.571 28.904 1.00 97.12 450 LYS A CA 1
ATOM 3606 C C . LYS A 1 450 ? -24.123 2.407 29.729 1.00 97.12 450 LYS A C 1
ATOM 3608 O O . LYS A 1 450 ? -24.167 1.255 29.307 1.00 97.12 450 LYS A O 1
ATOM 3613 N N . GLU A 1 451 ? -23.659 2.696 30.944 1.00 95.31 451 GLU A N 1
ATOM 3614 C CA . GLU A 1 451 ? -23.149 1.677 31.881 1.00 95.31 451 GLU A CA 1
ATOM 3615 C C . GLU A 1 451 ? -24.122 0.500 32.084 1.00 95.31 451 GLU A C 1
ATOM 3617 O O . GLU A 1 451 ? -23.704 -0.654 32.126 1.00 95.31 451 GLU A O 1
ATOM 3622 N N . GLU A 1 452 ? -25.428 0.771 32.158 1.00 96.00 452 GLU A N 1
ATOM 3623 C CA . GLU A 1 452 ? -26.475 -0.250 32.312 1.00 96.00 452 GLU A CA 1
ATOM 3624 C C . GLU A 1 452 ? -26.649 -1.152 31.077 1.00 96.00 452 GLU A C 1
ATOM 3626 O O . GLU A 1 452 ? -27.017 -2.320 31.214 1.00 96.00 452 GLU A O 1
ATOM 3631 N N . ASP A 1 453 ? -26.311 -0.655 29.884 1.00 97.50 453 ASP A N 1
ATOM 3632 C CA . ASP A 1 453 ? -26.421 -1.400 28.627 1.00 97.50 453 ASP A CA 1
ATOM 3633 C C . ASP A 1 453 ? -25.235 -2.352 28.412 1.00 97.50 453 ASP A C 1
ATOM 3635 O O . ASP A 1 453 ? -25.319 -3.278 27.599 1.00 97.50 453 ASP A O 1
ATOM 3639 N N . LEU A 1 454 ? -24.128 -2.163 29.142 1.00 97.44 454 LEU A N 1
ATOM 3640 C CA . LEU A 1 454 ? -22.883 -2.914 28.955 1.00 97.44 454 LEU A CA 1
ATOM 3641 C C . LEU A 1 454 ? -23.046 -4.425 29.160 1.00 97.44 454 LEU A C 1
ATOM 3643 O O . LEU A 1 454 ? -22.322 -5.216 28.553 1.00 97.44 454 LEU A O 1
ATOM 3647 N N . ALA A 1 455 ? -24.011 -4.842 29.982 1.00 96.31 455 ALA A N 1
ATOM 3648 C CA . ALA A 1 455 ? -24.327 -6.251 30.204 1.00 96.31 455 ALA A CA 1
ATOM 3649 C C . ALA A 1 455 ? -24.957 -6.939 28.977 1.00 96.31 455 ALA A C 1
ATOM 3651 O O . ALA A 1 455 ? -24.984 -8.166 28.922 1.00 96.31 455 ALA A O 1
ATOM 3652 N N . SER A 1 456 ? -25.452 -6.173 27.996 1.00 97.06 456 SER A N 1
ATOM 3653 C CA . SER A 1 456 ? -26.081 -6.708 26.781 1.00 97.06 456 SER A CA 1
ATOM 3654 C C . SER A 1 456 ? -25.084 -7.184 25.717 1.00 97.06 456 SER A C 1
ATOM 3656 O O . SER A 1 456 ? -25.475 -7.902 24.796 1.00 97.06 456 SER A O 1
ATOM 3658 N N . PHE A 1 457 ? -23.809 -6.792 25.817 1.00 98.06 457 PHE A N 1
ATOM 3659 C CA . PHE A 1 457 ? -22.776 -7.196 24.864 1.00 98.06 457 PHE A CA 1
ATOM 3660 C C . PHE A 1 457 ? -22.219 -8.573 25.209 1.00 98.06 457 PHE A C 1
ATOM 3662 O O . PHE A 1 457 ? -21.924 -8.874 26.366 1.00 98.06 457 PHE A O 1
ATOM 3669 N N . THR A 1 458 ? -22.045 -9.408 24.188 1.00 97.25 458 THR A N 1
ATOM 3670 C CA . THR A 1 458 ? -21.566 -10.791 24.335 1.00 97.25 458 THR A CA 1
ATOM 3671 C C . THR A 1 458 ? -20.656 -11.158 23.174 1.00 97.25 458 THR A C 1
ATOM 3673 O O . THR A 1 458 ? -20.773 -10.579 22.099 1.00 97.25 458 THR A O 1
ATOM 3676 N N . GLU A 1 459 ? -19.786 -12.156 23.341 1.00 95.81 459 GLU A N 1
ATOM 3677 C CA . GLU A 1 459 ? -18.859 -12.609 22.288 1.00 95.81 459 GLU A CA 1
ATOM 3678 C C . GLU A 1 459 ? -19.518 -12.889 20.919 1.00 95.81 459 GLU A C 1
ATOM 3680 O O . GLU A 1 459 ? -18.883 -12.729 19.874 1.00 95.81 459 GLU A O 1
ATOM 3685 N N . GLU A 1 460 ? -20.807 -13.239 20.901 1.00 95.50 460 GLU A N 1
ATOM 3686 C CA . GLU A 1 460 ? -21.586 -13.494 19.685 1.00 95.50 460 GLU A CA 1
ATOM 3687 C C . GLU A 1 460 ? -21.743 -12.266 18.775 1.00 95.50 460 GLU A C 1
ATOM 3689 O O . GLU A 1 460 ? -21.993 -12.420 17.578 1.00 95.50 460 GLU A O 1
ATOM 3694 N N . ASP A 1 461 ? -21.575 -11.052 19.308 1.00 96.31 461 ASP A N 1
ATOM 3695 C CA . ASP A 1 461 ? -21.639 -9.816 18.523 1.00 96.31 461 ASP A CA 1
ATOM 3696 C C . ASP A 1 461 ? -20.528 -9.757 17.460 1.00 96.31 461 ASP A C 1
ATOM 3698 O O . ASP A 1 461 ? -20.771 -9.313 16.339 1.00 96.31 461 ASP A O 1
ATOM 3702 N N . VAL A 1 462 ? -19.317 -10.225 17.795 1.00 95.12 462 VAL A N 1
ATOM 3703 C CA . VAL A 1 462 ? -18.146 -10.171 16.900 1.00 95.12 462 VAL A CA 1
ATOM 3704 C C . VAL A 1 462 ? -17.880 -11.486 16.177 1.00 95.12 462 VAL A C 1
ATOM 3706 O O . VAL A 1 462 ? -17.326 -11.457 15.085 1.00 95.12 462 VAL A O 1
ATOM 3709 N N . LYS A 1 463 ? -18.321 -12.636 16.711 1.00 92.19 463 LYS A N 1
ATOM 3710 C CA . LYS A 1 463 ? -18.176 -13.943 16.034 1.00 92.19 463 LYS A CA 1
ATOM 3711 C C . LYS A 1 463 ? -18.891 -14.012 14.681 1.00 92.19 463 LYS A C 1
ATOM 3713 O O . LYS A 1 463 ? -18.512 -14.808 13.828 1.00 92.19 463 LYS A O 1
ATOM 3718 N N . LYS A 1 464 ? -19.927 -13.190 14.487 1.00 90.25 464 LYS A N 1
ATOM 3719 C CA . LYS A 1 464 ? -20.668 -13.079 13.220 1.00 90.25 464 LYS A CA 1
ATOM 3720 C C . LYS A 1 464 ? -19.946 -12.236 12.170 1.00 90.25 464 LYS A C 1
ATOM 3722 O O . LYS A 1 464 ? -20.334 -12.276 11.006 1.00 90.25 464 LYS A O 1
ATOM 3727 N N . LEU A 1 465 ? -18.938 -11.463 12.573 1.00 95.06 465 LEU A N 1
ATOM 3728 C CA . LEU A 1 465 ? -18.167 -10.608 11.683 1.00 95.06 465 LEU A CA 1
ATOM 3729 C C . LEU A 1 465 ? -16.949 -11.379 11.176 1.00 95.06 465 LEU A C 1
ATOM 3731 O O . LEU A 1 465 ? -16.165 -11.917 11.958 1.00 95.06 465 LEU A O 1
ATOM 3735 N N . ASN A 1 466 ? -16.760 -11.405 9.859 1.00 93.19 466 ASN A N 1
ATOM 3736 C CA . ASN A 1 466 ? -15.496 -11.873 9.295 1.00 93.19 466 ASN A CA 1
ATOM 3737 C C . ASN A 1 466 ? -14.362 -10.864 9.575 1.00 93.19 466 ASN A C 1
ATOM 3739 O O . ASN A 1 466 ? -14.601 -9.739 10.018 1.00 93.19 466 ASN A O 1
ATOM 3743 N N . SER A 1 467 ? -13.108 -11.243 9.313 1.00 92.19 467 SER A N 1
ATOM 3744 C CA . SER A 1 467 ? -11.951 -10.389 9.622 1.00 92.19 467 SER A CA 1
ATOM 3745 C C . SER A 1 467 ? -12.036 -8.983 8.983 1.00 92.19 467 SER A C 1
ATOM 3747 O O . SER A 1 467 ? -11.820 -8.012 9.711 1.00 92.19 467 SER A O 1
ATOM 3749 N N . PRO A 1 468 ? -12.409 -8.808 7.693 1.00 93.00 468 PRO A N 1
ATOM 3750 C CA . PRO A 1 468 ? -12.671 -7.480 7.123 1.00 93.00 468 PRO A CA 1
ATOM 3751 C C . PRO A 1 468 ? -13.749 -6.669 7.861 1.00 93.00 468 PRO A C 1
ATOM 3753 O O . PRO A 1 468 ? -13.560 -5.476 8.094 1.00 93.00 468 PRO A O 1
ATOM 3756 N N . GLN A 1 469 ? -14.854 -7.297 8.265 1.00 96.56 469 GLN A N 1
ATOM 3757 C CA . GLN A 1 469 ? -15.920 -6.646 9.033 1.00 96.56 469 GLN A CA 1
ATOM 3758 C C . GLN A 1 469 ? -15.474 -6.254 10.441 1.00 96.56 469 GLN A C 1
ATOM 3760 O O . GLN A 1 469 ? -15.808 -5.168 10.908 1.00 96.56 469 GLN A O 1
ATOM 3765 N N . LEU A 1 470 ? -14.670 -7.085 11.103 1.00 96.56 470 LEU A N 1
ATOM 3766 C CA . LEU A 1 470 ? -14.102 -6.752 12.406 1.00 96.56 470 LEU A CA 1
ATOM 3767 C C . LEU A 1 470 ? -13.129 -5.565 12.306 1.00 96.56 470 LEU A C 1
ATOM 3769 O O . LEU A 1 470 ? -13.160 -4.676 13.155 1.00 96.56 470 LEU A O 1
ATOM 3773 N N . ILE A 1 471 ? -12.304 -5.514 11.254 1.00 95.62 471 ILE A N 1
ATOM 3774 C CA . ILE A 1 471 ? -11.427 -4.367 10.963 1.00 95.62 471 ILE A CA 1
ATOM 3775 C C . ILE A 1 471 ? -12.257 -3.097 10.750 1.00 95.62 471 ILE A C 1
ATOM 3777 O O . ILE A 1 471 ? -11.941 -2.059 11.329 1.00 95.62 471 ILE A O 1
ATOM 3781 N N . GLU A 1 472 ? -13.324 -3.186 9.957 1.00 96.44 472 GLU A N 1
ATOM 3782 C CA . GLU A 1 472 ? -14.231 -2.071 9.680 1.00 96.44 472 GLU A CA 1
ATOM 3783 C C . GLU A 1 472 ? -14.947 -1.575 10.936 1.00 96.44 472 GLU A C 1
ATOM 3785 O O . GLU A 1 472 ? -14.980 -0.375 11.184 1.00 96.44 472 GLU A O 1
ATOM 3790 N N . PHE A 1 473 ? -15.482 -2.478 11.758 1.00 97.75 473 PHE A N 1
ATOM 3791 C CA . PHE A 1 473 ? -16.108 -2.128 13.033 1.00 97.75 473 PHE A CA 1
ATOM 3792 C C . PHE A 1 473 ? -15.145 -1.334 13.929 1.00 97.75 473 PHE A C 1
ATOM 3794 O O . PHE A 1 473 ? -15.514 -0.279 14.444 1.00 97.75 473 PHE A O 1
ATOM 3801 N N . MET A 1 474 ? -13.889 -1.775 14.047 1.00 96.94 474 MET A N 1
ATOM 3802 C CA . MET A 1 474 ? -12.868 -1.042 14.805 1.00 96.94 474 MET A CA 1
ATOM 3803 C C . MET A 1 474 ? -12.500 0.296 14.151 1.00 96.94 474 MET A C 1
ATOM 3805 O O . MET A 1 474 ? -12.235 1.271 14.851 1.00 96.94 474 MET A O 1
ATOM 3809 N N . ALA A 1 475 ? -12.476 0.364 12.817 1.00 95.19 475 ALA A N 1
ATOM 3810 C CA . ALA A 1 475 ? -12.220 1.608 12.094 1.00 95.19 475 ALA A CA 1
ATOM 3811 C C . ALA A 1 475 ? -13.337 2.631 12.340 1.00 95.19 475 ALA A C 1
ATOM 3813 O O . ALA A 1 475 ? -13.049 3.795 12.594 1.00 95.19 475 ALA A O 1
ATOM 3814 N N . LEU A 1 476 ? -14.599 2.193 12.339 1.00 96.69 476 LEU A N 1
ATOM 3815 C CA . LEU A 1 476 ? -15.748 3.037 12.661 1.00 96.69 476 LEU A CA 1
ATOM 3816 C C . LEU A 1 476 ? -15.662 3.578 14.092 1.00 96.69 476 LEU A C 1
ATOM 3818 O O . LEU A 1 476 ? -15.837 4.774 14.287 1.00 96.69 476 LEU A O 1
ATOM 3822 N N . LEU A 1 477 ? -15.306 2.744 15.074 1.00 97.12 477 LEU A N 1
ATOM 3823 C CA . LEU A 1 477 ? -15.096 3.199 16.455 1.00 97.12 477 LEU A CA 1
ATOM 3824 C C . LEU A 1 477 ? -13.993 4.262 16.577 1.00 97.12 477 LEU A C 1
ATOM 3826 O O . LEU A 1 477 ? -14.089 5.157 17.409 1.00 97.12 477 LEU A O 1
ATOM 3830 N N . LEU A 1 478 ? -12.949 4.194 15.747 1.00 94.81 478 LEU A N 1
ATOM 3831 C CA . LEU A 1 478 ? -11.896 5.211 15.711 1.00 94.81 478 LEU A CA 1
ATOM 3832 C C . LEU A 1 478 ? -12.338 6.532 15.064 1.00 94.81 478 LEU A C 1
ATOM 3834 O O . LEU A 1 478 ? -11.637 7.530 15.217 1.00 94.81 478 LEU A O 1
ATOM 3838 N N . GLN A 1 479 ? -13.464 6.584 14.358 1.00 92.88 479 GLN A N 1
ATOM 3839 C CA . GLN A 1 479 ? -13.990 7.845 13.820 1.00 92.88 479 GLN A CA 1
ATOM 3840 C C . GLN A 1 479 ? -14.869 8.600 14.815 1.00 92.88 479 GLN A C 1
ATOM 3842 O O . GLN A 1 479 ? -15.136 9.782 14.615 1.00 92.88 479 GLN A O 1
ATOM 3847 N N . GLU A 1 480 ? -15.283 7.930 15.883 1.00 95.25 480 GLU A N 1
ATOM 3848 C CA . GLU A 1 480 ? -16.103 8.498 16.941 1.00 95.25 480 GLU A CA 1
ATOM 3849 C C . GLU A 1 480 ? -15.225 9.167 18.012 1.00 95.25 480 GLU A C 1
ATOM 3851 O O . GLU A 1 480 ? -13.992 9.012 18.053 1.00 95.25 480 GLU A O 1
ATOM 3856 N N . GLU A 1 481 ? -15.872 9.923 18.900 1.00 95.19 481 GLU A N 1
ATOM 3857 C CA . GLU A 1 481 ? -15.229 10.414 20.119 1.00 95.19 481 GLU A CA 1
ATOM 3858 C C . GLU A 1 481 ? -14.727 9.237 20.975 1.00 95.19 481 GLU A C 1
ATOM 3860 O O . GLU A 1 481 ? -15.331 8.158 20.954 1.00 95.19 481 GLU A O 1
ATOM 3865 N N . PRO A 1 482 ? -13.623 9.400 21.733 1.00 96.50 482 PRO A N 1
ATOM 3866 C CA . PRO A 1 482 ? -13.099 8.325 22.564 1.00 96.50 482 PRO A CA 1
ATOM 3867 C C . PRO A 1 482 ? -14.170 7.736 23.490 1.00 96.50 482 PRO A C 1
ATOM 3869 O O . PRO A 1 482 ? -14.779 8.448 24.290 1.00 96.50 482 PRO A O 1
ATOM 3872 N N . LEU A 1 483 ? -14.381 6.419 23.391 1.00 97.25 483 LEU A N 1
ATOM 3873 C CA . LEU A 1 483 ? -15.327 5.712 24.250 1.00 97.25 483 LEU A CA 1
ATOM 3874 C C . LEU A 1 483 ? -14.927 5.824 25.733 1.00 97.25 483 LEU A C 1
ATOM 3876 O O . LEU A 1 483 ? -13.731 5.876 26.045 1.00 97.25 483 LEU A O 1
ATOM 3880 N N . PRO A 1 484 ? -15.895 5.768 26.668 1.00 98.06 484 PRO A N 1
ATOM 3881 C CA . PRO A 1 484 ? -15.587 5.690 28.089 1.00 98.06 484 PRO A CA 1
ATOM 3882 C C . PRO A 1 484 ? -14.707 4.477 28.420 1.00 98.06 484 PRO A C 1
ATOM 3884 O O . PRO A 1 484 ? -14.8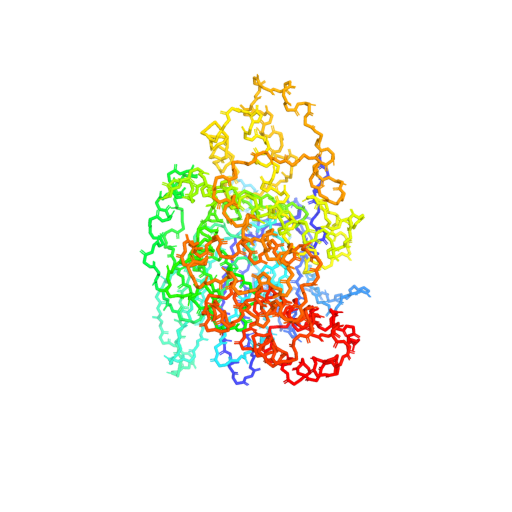66 3.393 27.853 1.00 98.06 484 PRO A O 1
ATOM 3887 N N . LEU A 1 485 ? -13.816 4.625 29.405 1.00 98.19 485 LEU A N 1
ATOM 3888 C CA . LEU A 1 485 ? -12.905 3.552 29.825 1.00 98.19 485 LEU A CA 1
ATOM 3889 C C . LEU A 1 485 ? -13.647 2.262 30.228 1.00 98.19 485 LEU A C 1
ATOM 3891 O O . LEU A 1 485 ? -13.167 1.163 29.950 1.00 98.19 485 LEU A O 1
ATOM 3895 N N . SER A 1 486 ? -14.820 2.382 30.853 1.00 98.06 486 SER A N 1
ATOM 3896 C CA . SER A 1 486 ? -15.695 1.253 31.200 1.00 98.06 486 SER A CA 1
ATOM 3897 C C . SER A 1 486 ? -16.123 0.443 29.975 1.00 98.06 486 SER A C 1
ATOM 3899 O O . SER A 1 486 ? -16.101 -0.786 30.015 1.00 98.06 486 SER A O 1
ATOM 3901 N N . HIS A 1 487 ? -16.432 1.116 28.865 1.00 98.44 487 HIS A N 1
ATOM 3902 C CA . HIS A 1 487 ? -16.875 0.486 27.625 1.00 98.44 487 HIS A CA 1
ATOM 3903 C C . HIS A 1 487 ? -15.736 -0.295 26.985 1.00 98.44 487 HIS A C 1
ATOM 3905 O O . HIS A 1 487 ? -15.908 -1.455 26.624 1.00 98.44 487 HIS A O 1
ATOM 3911 N N . VAL A 1 488 ? -14.544 0.300 26.910 1.00 98.38 488 VAL A N 1
ATOM 3912 C CA . VAL A 1 488 ? -13.362 -0.383 26.370 1.00 98.38 488 VAL A CA 1
ATOM 3913 C C . VAL A 1 488 ? -12.968 -1.577 27.243 1.00 98.38 488 VAL A C 1
ATOM 3915 O O . VAL A 1 488 ? -12.701 -2.658 26.720 1.00 98.38 488 VAL A O 1
ATOM 3918 N N . LYS A 1 489 ? -13.007 -1.441 28.575 1.00 98.31 489 LYS A N 1
ATOM 3919 C CA . LYS A 1 489 ? -12.779 -2.576 29.484 1.00 98.31 489 LYS A CA 1
ATOM 3920 C C . LYS A 1 489 ? -13.808 -3.685 29.276 1.00 98.31 489 LYS A C 1
ATOM 3922 O O . LYS A 1 489 ? -13.422 -4.850 29.190 1.00 98.31 489 LYS A O 1
ATOM 3927 N N . LYS A 1 490 ? -15.090 -3.334 29.120 1.00 98.38 490 LYS A N 1
ATOM 3928 C CA . LYS A 1 490 ? -16.133 -4.314 28.811 1.00 98.38 490 LYS A CA 1
ATOM 3929 C C . LYS A 1 490 ? -15.887 -4.987 27.464 1.00 98.38 490 LYS A C 1
ATOM 3931 O O . LYS A 1 490 ? -16.002 -6.201 27.368 1.00 98.38 490 LYS A O 1
ATOM 3936 N N . MET A 1 491 ? -15.490 -4.231 26.444 1.00 98.38 491 MET A N 1
ATOM 3937 C CA . MET A 1 491 ? -15.171 -4.761 25.120 1.00 98.38 491 MET A CA 1
ATOM 3938 C C . MET A 1 491 ? -14.024 -5.777 25.180 1.00 98.38 491 MET A C 1
ATOM 3940 O O . MET A 1 491 ? -14.120 -6.841 24.572 1.00 98.38 491 MET A O 1
ATOM 3944 N N . GLN A 1 492 ? -12.975 -5.512 25.971 1.00 98.31 492 GLN A N 1
ATOM 3945 C CA . GLN A 1 492 ? -11.936 -6.512 26.228 1.00 98.31 492 GLN A CA 1
ATOM 3946 C C . GLN A 1 492 ? -12.503 -7.762 26.906 1.00 98.31 492 GLN A C 1
ATOM 3948 O O . GLN A 1 492 ? -12.142 -8.871 26.518 1.00 98.31 492 GLN A O 1
ATOM 3953 N N . GLU A 1 493 ? -13.329 -7.588 27.938 1.00 97.88 493 GLU A N 1
ATOM 3954 C CA . GLU A 1 493 ? -13.925 -8.690 28.699 1.00 97.88 493 GLU A CA 1
ATOM 3955 C C . GLU A 1 493 ? -14.731 -9.623 27.785 1.00 97.88 493 GLU A C 1
ATOM 3957 O O . GLU A 1 493 ? -14.555 -10.839 27.847 1.00 97.88 493 GLU A O 1
ATOM 3962 N N . VAL A 1 494 ? -15.568 -9.061 26.905 1.00 97.69 494 VAL A N 1
ATOM 3963 C CA . VAL A 1 494 ? -16.493 -9.849 26.078 1.00 97.69 494 VAL A CA 1
ATOM 3964 C C . VAL A 1 494 ? -15.900 -10.323 24.752 1.00 97.69 494 VAL A C 1
ATOM 3966 O O . VAL A 1 494 ? -16.283 -11.387 24.278 1.00 97.69 494 VAL A O 1
ATOM 3969 N N . TYR A 1 495 ? -14.981 -9.572 24.136 1.00 97.81 495 TYR A N 1
ATOM 3970 C CA . TYR A 1 495 ? -14.448 -9.886 22.798 1.00 97.81 495 TYR A CA 1
ATOM 3971 C C . TYR A 1 495 ? -12.995 -10.371 22.812 1.00 97.81 495 TYR A C 1
ATOM 3973 O O . TYR A 1 495 ? -12.496 -10.830 21.788 1.00 97.81 495 TYR A O 1
ATOM 3981 N N . GLN A 1 496 ? -12.299 -10.271 23.950 1.00 96.88 496 GLN A N 1
ATOM 3982 C CA . GLN A 1 496 ? -10.920 -10.741 24.136 1.00 96.88 496 GLN A CA 1
ATOM 3983 C C . GLN A 1 496 ? -9.924 -10.218 23.080 1.00 96.88 496 GLN A C 1
ATOM 3985 O O . GLN A 1 496 ? -8.996 -10.917 22.666 1.00 96.88 496 GLN A O 1
ATOM 3990 N N . LEU A 1 497 ? -10.077 -8.960 22.661 1.00 96.19 497 LEU A N 1
ATOM 3991 C CA . LEU A 1 497 ? -9.348 -8.368 21.532 1.00 96.19 497 LEU A CA 1
ATOM 3992 C C . LEU A 1 497 ? -7.824 -8.302 21.728 1.00 96.19 497 LEU A C 1
ATOM 3994 O O . LEU A 1 497 ? -7.082 -8.393 20.750 1.00 96.19 497 LEU A O 1
ATOM 3998 N N . ASN A 1 498 ? -7.330 -8.244 22.971 1.00 96.00 498 ASN A N 1
ATOM 3999 C CA . ASN A 1 498 ? -5.892 -8.343 23.270 1.00 96.00 498 ASN A CA 1
ATOM 4000 C C . ASN A 1 498 ? -5.241 -9.645 22.758 1.00 96.00 498 ASN A C 1
ATOM 4002 O O . ASN A 1 498 ? -4.027 -9.673 22.536 1.00 96.00 498 ASN A O 1
ATOM 4006 N N . SER A 1 499 ? -6.029 -10.708 22.567 1.00 92.69 499 SER A N 1
ATOM 4007 C CA . SER A 1 499 ? -5.565 -12.024 22.109 1.00 92.69 499 SER A CA 1
ATOM 4008 C C . SER A 1 499 ? -5.561 -12.170 20.581 1.00 92.69 499 SER A C 1
ATOM 4010 O O . SER A 1 499 ? -5.042 -13.161 20.060 1.00 92.69 499 SER A O 1
ATOM 4012 N N . VAL A 1 500 ? -6.125 -11.208 19.840 1.00 92.06 500 VAL A N 1
ATOM 4013 C CA . VAL A 1 500 ? -6.226 -11.273 18.375 1.00 92.06 500 VAL A CA 1
ATOM 4014 C C . VAL A 1 500 ? -4.852 -11.067 17.731 1.00 92.06 500 VAL A C 1
ATOM 4016 O O . VAL A 1 500 ? -4.158 -10.083 17.991 1.00 92.06 500 VAL A O 1
ATOM 4019 N N . LYS A 1 501 ? -4.461 -12.004 16.856 1.00 88.94 501 LYS A N 1
ATOM 4020 C CA . LYS A 1 501 ? -3.168 -11.980 16.147 1.00 88.94 501 LYS A CA 1
ATOM 4021 C C . LYS A 1 501 ? -3.171 -11.132 14.877 1.00 88.94 501 LYS A C 1
ATOM 4023 O O . LYS A 1 501 ? -2.110 -10.696 14.444 1.00 88.94 501 LYS A O 1
ATOM 4028 N N . ASN A 1 502 ? -4.339 -10.912 14.270 1.00 94.00 502 ASN A N 1
ATOM 4029 C CA . ASN A 1 502 ? -4.459 -10.085 13.075 1.00 94.00 502 ASN A CA 1
ATOM 4030 C C . ASN A 1 502 ? -3.957 -8.660 13.378 1.00 94.00 502 ASN A C 1
ATOM 4032 O O . ASN A 1 502 ? -4.509 -7.970 14.238 1.00 94.00 502 ASN A O 1
ATOM 4036 N N . ALA A 1 503 ? -2.913 -8.228 12.666 1.00 95.19 503 ALA A N 1
ATOM 4037 C CA . ALA A 1 503 ? -2.245 -6.959 12.933 1.00 95.19 503 ALA A CA 1
ATOM 4038 C C . ALA A 1 503 ? -3.150 -5.740 12.685 1.00 95.19 503 ALA A C 1
ATOM 4040 O O . ALA A 1 503 ? -3.077 -4.776 13.438 1.00 95.19 503 ALA A O 1
ATOM 4041 N N . GLU A 1 504 ? -4.041 -5.780 11.691 1.00 96.25 504 GLU A N 1
ATOM 4042 C CA . GLU A 1 504 ? -4.970 -4.678 11.397 1.00 96.25 504 GLU A CA 1
ATOM 4043 C C . GLU A 1 504 ? -6.036 -4.513 12.495 1.00 96.25 504 GLU A C 1
ATOM 4045 O O . GLU A 1 504 ? -6.392 -3.380 12.832 1.00 96.25 504 GLU A O 1
ATOM 4050 N N . VAL A 1 505 ? -6.510 -5.620 13.085 1.00 96.94 505 VAL A N 1
ATOM 4051 C CA . VAL A 1 505 ? -7.434 -5.594 14.235 1.00 96.94 505 VAL A CA 1
ATOM 4052 C C . VAL A 1 505 ? -6.704 -5.122 15.491 1.00 96.94 505 VAL A C 1
ATOM 4054 O O . VAL A 1 505 ? -7.146 -4.172 16.135 1.00 96.94 505 VAL A O 1
ATOM 4057 N N . ARG A 1 506 ? -5.556 -5.736 15.811 1.00 97.62 506 ARG A N 1
ATOM 4058 C CA . ARG A 1 506 ? -4.734 -5.394 16.984 1.00 97.62 506 ARG A CA 1
ATOM 4059 C C . ARG A 1 506 ? -4.330 -3.919 16.977 1.00 97.62 506 ARG A C 1
ATOM 4061 O O . ARG A 1 506 ? -4.440 -3.258 18.002 1.00 97.62 506 ARG A O 1
ATOM 4068 N N . PHE A 1 507 ? -3.918 -3.392 15.824 1.00 98.06 507 PHE A N 1
ATOM 4069 C CA . PHE A 1 507 ? -3.562 -1.984 15.651 1.00 98.06 507 PHE A CA 1
ATOM 4070 C C . PHE A 1 507 ? -4.710 -1.045 16.035 1.00 98.06 507 PHE A C 1
ATOM 4072 O O . PHE A 1 507 ? -4.529 -0.161 16.873 1.00 98.06 507 PHE A O 1
ATOM 4079 N N . ARG A 1 508 ? -5.896 -1.242 15.444 1.00 97.94 508 ARG A N 1
ATOM 4080 C CA . ARG A 1 508 ? -7.050 -0.368 15.699 1.00 97.94 508 ARG A CA 1
ATOM 4081 C C . ARG A 1 508 ? -7.527 -0.487 17.137 1.00 97.94 508 ARG A C 1
ATOM 4083 O O . ARG A 1 508 ? -7.758 0.529 17.782 1.00 97.94 508 ARG A O 1
ATOM 4090 N N . TRP A 1 509 ? -7.580 -1.711 17.654 1.00 98.50 509 TRP A N 1
ATOM 4091 C CA . TRP A 1 509 ? -7.925 -1.976 19.043 1.00 98.50 509 TRP A CA 1
ATOM 4092 C C . TRP A 1 509 ? -7.011 -1.229 20.021 1.00 98.50 509 TRP A C 1
ATOM 4094 O O . TRP A 1 509 ? -7.493 -0.494 20.876 1.00 98.50 509 TRP A O 1
ATOM 4104 N N . LEU A 1 510 ? -5.688 -1.327 19.857 1.00 98.62 510 LEU A N 1
ATOM 4105 C CA . LEU A 1 510 ? -4.743 -0.636 20.738 1.00 98.62 510 LEU A CA 1
ATOM 4106 C C . LEU A 1 510 ? -4.878 0.890 20.656 1.00 98.62 510 LEU A C 1
ATOM 4108 O O . LEU A 1 510 ? -4.766 1.557 21.684 1.00 98.62 510 LEU A O 1
ATOM 4112 N N . ARG A 1 511 ? -5.181 1.447 19.476 1.00 98.25 511 ARG A N 1
ATOM 4113 C CA . ARG A 1 511 ? -5.494 2.879 19.339 1.00 98.25 511 ARG A CA 1
ATOM 4114 C C . ARG A 1 511 ? -6.766 3.266 20.093 1.00 98.25 511 ARG A C 1
ATOM 4116 O O . ARG A 1 511 ? -6.739 4.260 20.812 1.00 98.25 511 ARG A O 1
ATOM 4123 N N . ILE A 1 512 ? -7.843 2.480 19.982 1.00 98.44 512 ILE A N 1
ATOM 4124 C CA . ILE A 1 512 ? -9.091 2.697 20.740 1.00 98.44 512 ILE A CA 1
ATOM 4125 C C . ILE A 1 512 ? -8.786 2.718 22.242 1.00 98.44 512 ILE A C 1
ATOM 4127 O O . ILE A 1 512 ? -9.184 3.648 22.942 1.00 98.44 512 ILE A O 1
ATOM 4131 N N . CYS A 1 513 ? -8.010 1.748 22.728 1.00 98.56 513 CYS A N 1
ATOM 4132 C CA . CYS A 1 513 ? -7.640 1.655 24.137 1.00 98.56 513 CYS A CA 1
ATOM 4133 C C . CYS A 1 513 ? -6.836 2.859 24.638 1.00 98.56 513 CYS A C 1
ATOM 4135 O O . CYS A 1 513 ? -7.124 3.386 25.712 1.00 98.56 513 CYS A O 1
ATOM 4137 N N . VAL A 1 514 ? -5.833 3.301 23.872 1.00 98.31 514 VAL A N 1
ATOM 4138 C CA . VAL A 1 514 ? -4.995 4.449 24.249 1.00 98.31 514 VAL A CA 1
ATOM 4139 C C . VAL A 1 514 ? -5.805 5.747 24.230 1.00 98.31 514 VAL A C 1
ATOM 4141 O O . VAL A 1 514 ? -5.691 6.535 25.168 1.00 98.31 514 VAL A O 1
ATOM 4144 N N . ARG A 1 515 ? -6.679 5.940 23.233 1.00 96.75 515 ARG A N 1
ATOM 4145 C CA . ARG A 1 515 ? -7.577 7.105 23.155 1.00 96.75 515 ARG A CA 1
ATOM 4146 C C . ARG A 1 515 ? -8.595 7.149 24.292 1.00 96.75 515 ARG A C 1
ATOM 4148 O O . ARG A 1 515 ? -8.910 8.231 24.768 1.00 96.75 515 ARG A O 1
ATOM 4155 N N . ALA A 1 516 ? -9.053 5.993 24.769 1.00 97.56 516 ALA A N 1
ATOM 4156 C CA . ALA A 1 516 ? -9.901 5.870 25.957 1.00 97.56 516 ALA A CA 1
ATOM 4157 C C . ALA A 1 516 ? -9.124 5.971 27.288 1.00 97.56 516 ALA A C 1
ATOM 4159 O O . ALA A 1 516 ? -9.676 5.695 28.354 1.00 97.56 516 ALA A O 1
ATOM 4160 N N . HIS A 1 517 ? -7.835 6.330 27.240 1.00 97.31 517 HIS A N 1
ATOM 4161 C CA . HIS A 1 517 ? -6.947 6.455 28.397 1.00 97.31 517 HIS A CA 1
ATOM 4162 C C . HIS A 1 517 ? -6.805 5.173 29.234 1.00 97.31 517 HIS A C 1
ATOM 4164 O O . HIS A 1 517 ? -6.591 5.221 30.448 1.00 97.31 517 HIS A O 1
ATOM 4170 N N . TRP A 1 518 ? -6.873 3.999 28.597 1.00 98.19 518 TRP A N 1
ATOM 4171 C CA . TRP A 1 518 ? -6.662 2.730 29.285 1.00 98.19 518 TRP A CA 1
ATOM 4172 C C . TRP A 1 518 ? -5.170 2.428 29.468 1.00 98.19 518 TRP A C 1
ATOM 4174 O O . TRP A 1 518 ? -4.473 1.970 28.563 1.00 98.19 518 TRP A O 1
ATOM 4184 N N . GLU A 1 519 ? -4.674 2.671 30.679 1.00 98.25 519 GLU A N 1
ATOM 4185 C CA . GLU A 1 519 ? -3.251 2.577 31.031 1.00 98.25 519 GLU A CA 1
ATOM 4186 C C . GLU A 1 519 ? -2.612 1.205 30.753 1.00 98.25 519 GLU A C 1
ATOM 4188 O O . GLU A 1 519 ? -1.472 1.127 30.291 1.00 98.25 519 GLU A O 1
ATOM 4193 N N . GLU A 1 520 ? -3.349 0.116 30.983 1.00 97.81 520 GLU A N 1
ATOM 4194 C CA . GLU A 1 520 ? -2.871 -1.260 30.777 1.00 97.81 520 GLU A CA 1
ATOM 4195 C C . GLU A 1 520 ? -2.595 -1.569 29.294 1.00 97.81 520 GLU A C 1
ATOM 4197 O O . GLU A 1 520 ? -1.802 -2.460 28.985 1.00 97.81 520 GLU A O 1
ATOM 4202 N N . ALA A 1 521 ? -3.183 -0.803 28.366 1.00 97.94 521 ALA A N 1
ATOM 4203 C CA . ALA A 1 521 ? -2.947 -0.952 26.934 1.00 97.94 521 ALA A CA 1
ATOM 4204 C C . ALA A 1 521 ? -1.671 -0.248 26.448 1.00 97.94 521 ALA A C 1
ATOM 4206 O O . ALA A 1 521 ? -1.123 -0.631 25.416 1.00 97.94 521 ALA A O 1
ATOM 4207 N N . VAL A 1 522 ? -1.142 0.734 27.188 1.00 98.50 522 VAL A N 1
ATOM 4208 C CA . VAL A 1 522 ? 0.087 1.461 26.819 1.00 98.50 522 VAL A CA 1
ATOM 4209 C C . VAL A 1 522 ? 1.289 0.535 26.578 1.00 98.50 522 VAL A C 1
ATOM 4211 O O . VAL A 1 522 ? 1.921 0.662 25.527 1.00 98.50 522 VAL A O 1
ATOM 4214 N N . PRO A 1 523 ? 1.643 -0.415 27.473 1.00 98.31 523 PRO A N 1
ATOM 4215 C CA . PRO A 1 523 ? 2.734 -1.348 27.192 1.00 98.31 523 PRO A CA 1
ATOM 4216 C C . PRO A 1 523 ? 2.457 -2.251 25.980 1.00 98.31 523 PRO A C 1
ATOM 4218 O O . PRO A 1 523 ? 3.400 -2.615 25.285 1.00 98.31 523 PRO A O 1
ATOM 4221 N N . LEU A 1 524 ? 1.194 -2.585 25.688 1.00 98.25 524 LEU A N 1
ATOM 4222 C CA . LEU A 1 524 ? 0.827 -3.382 24.511 1.00 98.25 524 LEU A CA 1
ATOM 4223 C C . LEU A 1 524 ? 0.983 -2.577 23.211 1.00 98.25 524 LEU A C 1
ATOM 4225 O O . LEU A 1 524 ? 1.528 -3.094 22.237 1.00 98.25 524 LEU A O 1
ATOM 4229 N N . ALA A 1 525 ? 0.561 -1.309 23.216 1.00 98.44 525 ALA A N 1
ATOM 4230 C CA . ALA A 1 525 ? 0.722 -0.370 22.107 1.00 98.44 525 ALA A CA 1
ATOM 4231 C C . ALA A 1 525 ? 2.200 -0.126 21.787 1.00 98.44 525 ALA A C 1
ATOM 4233 O O . ALA A 1 525 ? 2.612 -0.265 20.638 1.00 98.44 525 ALA A O 1
ATOM 4234 N N . LEU A 1 526 ? 3.014 0.156 22.810 1.00 98.31 526 LEU A N 1
ATOM 4235 C CA . LEU A 1 526 ? 4.456 0.338 22.647 1.00 98.31 526 LEU A CA 1
ATOM 4236 C C . LEU A 1 526 ? 5.153 -0.943 22.187 1.00 98.31 526 LEU A C 1
ATOM 4238 O O . LEU A 1 526 ? 6.002 -0.873 21.306 1.00 98.31 526 LEU A O 1
ATOM 4242 N N . LYS A 1 527 ? 4.756 -2.110 22.714 1.00 97.69 527 LYS A N 1
ATOM 4243 C CA . LYS A 1 527 ? 5.273 -3.400 22.245 1.00 97.69 527 LYS A CA 1
ATOM 4244 C C . LYS A 1 527 ? 4.965 -3.616 20.765 1.00 97.69 527 LYS A C 1
ATOM 4246 O O . LYS A 1 527 ? 5.865 -3.968 20.017 1.00 97.69 527 LYS A O 1
ATOM 4251 N N . MET A 1 528 ? 3.730 -3.369 20.322 1.00 97.75 528 MET A N 1
ATOM 4252 C CA . MET A 1 528 ? 3.388 -3.485 18.902 1.00 97.75 528 MET A CA 1
ATOM 4253 C C . MET A 1 528 ? 4.156 -2.474 18.038 1.00 97.75 528 MET A C 1
ATOM 4255 O O . MET A 1 528 ? 4.553 -2.798 16.921 1.00 97.75 528 MET A O 1
ATOM 4259 N N . ALA A 1 529 ? 4.391 -1.261 18.540 1.00 97.19 529 ALA A N 1
ATOM 4260 C CA . ALA A 1 529 ? 5.136 -0.231 17.820 1.00 97.19 529 ALA A CA 1
ATOM 4261 C C . ALA A 1 529 ? 6.628 -0.567 17.632 1.00 97.19 529 ALA A C 1
ATOM 4263 O O . ALA A 1 529 ? 7.240 -0.023 16.714 1.00 97.19 529 ALA A O 1
ATOM 4264 N N . THR A 1 530 ? 7.204 -1.440 18.469 1.00 95.44 530 THR A N 1
ATOM 4265 C CA . THR A 1 530 ? 8.634 -1.798 18.432 1.00 95.44 530 THR A CA 1
ATOM 4266 C C . THR A 1 530 ? 8.923 -3.244 18.021 1.00 95.44 530 THR A C 1
ATOM 4268 O O . THR A 1 530 ? 10.018 -3.516 17.540 1.00 95.44 530 THR A O 1
ATOM 4271 N N . GLU A 1 531 ? 7.970 -4.176 18.149 1.00 92.50 531 GLU A N 1
ATOM 4272 C CA . GLU A 1 531 ? 8.139 -5.576 17.709 1.00 92.50 531 GLU A CA 1
ATOM 4273 C C . GLU A 1 531 ? 8.039 -5.743 16.180 1.00 92.50 531 GLU A C 1
ATOM 4275 O O . GLU A 1 531 ? 8.423 -6.777 15.634 1.00 92.50 531 GLU A O 1
ATOM 4280 N N . GLN A 1 532 ? 7.549 -4.710 15.488 1.00 92.00 532 GLN A N 1
ATOM 4281 C CA . GLN A 1 532 ? 7.505 -4.574 14.032 1.00 92.00 532 GLN A CA 1
ATOM 4282 C C . GLN A 1 532 ? 7.723 -3.101 13.626 1.00 92.00 532 GLN A C 1
ATOM 4284 O O . GLN A 1 532 ? 7.612 -2.204 14.459 1.00 92.00 532 GLN A O 1
ATOM 4289 N N . GLY A 1 533 ? 8.035 -2.844 12.355 1.00 89.19 533 GLY A N 1
ATOM 4290 C CA . GLY A 1 533 ? 8.441 -1.535 11.831 1.00 89.19 533 GLY A CA 1
ATOM 4291 C C . GLY A 1 533 ? 7.554 -0.962 10.726 1.00 89.19 533 GLY A C 1
ATOM 4292 O O . GLY A 1 533 ? 7.914 0.075 10.165 1.00 89.19 533 GLY A O 1
ATOM 4293 N N . ARG A 1 534 ? 6.409 -1.591 10.412 1.00 94.00 534 ARG A N 1
ATOM 4294 C CA . ARG A 1 534 ? 5.475 -1.109 9.386 1.00 94.00 534 ARG A CA 1
ATOM 4295 C C . ARG A 1 534 ? 4.931 0.251 9.808 1.00 94.00 534 ARG A C 1
ATOM 4297 O O . ARG A 1 534 ? 4.209 0.364 10.801 1.00 94.00 534 ARG A O 1
ATOM 4304 N N . MET A 1 535 ? 5.217 1.287 9.023 1.00 92.12 535 MET A N 1
ATOM 4305 C CA . MET A 1 535 ? 4.920 2.678 9.377 1.00 92.12 535 MET A CA 1
ATOM 4306 C C . MET A 1 535 ? 3.432 2.931 9.620 1.00 92.12 535 MET A C 1
ATOM 4308 O O . MET A 1 535 ? 3.099 3.699 10.522 1.00 92.12 535 MET A O 1
ATOM 4312 N N . LYS A 1 536 ? 2.553 2.220 8.894 1.00 92.50 536 LYS A N 1
ATOM 4313 C CA . LYS A 1 536 ? 1.094 2.224 9.103 1.00 92.50 536 LYS A CA 1
ATOM 4314 C C . LYS A 1 536 ? 0.705 1.963 10.564 1.00 92.50 536 LYS A C 1
ATOM 4316 O O . LYS A 1 536 ? -0.266 2.533 11.045 1.00 92.50 536 LYS A O 1
ATOM 4321 N N . PHE A 1 537 ? 1.453 1.113 11.268 1.00 96.12 537 PHE A N 1
ATOM 4322 C CA . PHE A 1 537 ? 1.190 0.766 12.663 1.00 96.12 537 PHE A CA 1
ATOM 4323 C C . PHE A 1 537 ? 2.090 1.544 13.621 1.00 96.12 537 PHE A C 1
ATOM 4325 O O . PHE A 1 537 ? 1.608 2.140 14.582 1.00 96.12 537 PHE A O 1
ATOM 4332 N N . THR A 1 538 ? 3.393 1.569 13.344 1.00 96.62 538 THR A N 1
ATOM 4333 C CA . THR A 1 538 ? 4.400 2.142 14.242 1.00 96.62 538 THR A CA 1
ATOM 4334 C C . THR A 1 538 ? 4.200 3.642 14.457 1.00 96.62 538 THR A C 1
ATOM 4336 O O . THR A 1 538 ? 4.193 4.085 15.606 1.00 96.62 538 THR A O 1
ATOM 4339 N N . ARG A 1 539 ? 3.982 4.429 13.390 1.00 95.06 539 ARG A N 1
ATOM 4340 C CA . ARG A 1 539 ? 3.847 5.891 13.512 1.00 95.06 539 ARG A CA 1
ATOM 4341 C C . ARG A 1 539 ? 2.614 6.294 14.331 1.00 95.06 539 ARG A C 1
ATOM 4343 O O . ARG A 1 539 ? 2.788 7.022 15.313 1.00 95.06 539 ARG A O 1
ATOM 4350 N N . PRO A 1 540 ? 1.389 5.807 14.029 1.00 95.00 540 PRO A N 1
ATOM 4351 C CA . PRO A 1 540 ? 0.223 6.212 14.806 1.00 95.00 540 PRO A CA 1
ATOM 4352 C C . PRO A 1 540 ? 0.278 5.712 16.251 1.00 95.00 540 PRO A C 1
ATOM 4354 O O . PRO A 1 540 ? -0.106 6.458 17.141 1.00 95.00 540 PRO A O 1
ATOM 4357 N N . LEU A 1 541 ? 0.799 4.507 16.523 1.00 98.00 541 LEU A N 1
ATOM 4358 C CA . LEU A 1 541 ? 0.905 4.008 17.901 1.00 98.00 541 LEU A CA 1
ATOM 4359 C C . LEU A 1 541 ? 1.847 4.864 18.757 1.00 98.00 541 LEU A C 1
ATOM 4361 O O . LEU A 1 541 ? 1.480 5.226 19.874 1.00 98.00 541 LEU A O 1
ATOM 4365 N N . PHE A 1 542 ? 3.020 5.246 18.235 1.00 97.88 542 PHE A N 1
ATOM 4366 C CA . PHE A 1 542 ? 3.903 6.181 18.941 1.00 97.88 542 PHE A CA 1
ATOM 4367 C C . PHE A 1 542 ? 3.216 7.527 19.186 1.00 97.88 542 PHE A C 1
ATOM 4369 O O . PHE A 1 542 ? 3.269 8.040 20.303 1.00 97.88 542 PHE A O 1
ATOM 4376 N N . LYS A 1 543 ? 2.531 8.072 18.174 1.00 95.75 543 LYS A N 1
ATOM 4377 C CA . LYS A 1 543 ? 1.828 9.358 18.267 1.00 95.75 543 LYS A CA 1
ATOM 4378 C C . LYS A 1 543 ? 0.688 9.342 19.293 1.00 95.75 543 LYS A C 1
ATOM 4380 O O . LYS A 1 543 ? 0.569 10.278 20.076 1.00 95.75 543 LYS A O 1
ATOM 4385 N N . GLU A 1 544 ? -0.128 8.292 19.318 1.00 95.81 544 GLU A N 1
ATOM 4386 C CA . GLU A 1 544 ? -1.248 8.143 20.261 1.00 95.81 544 GLU A CA 1
ATOM 4387 C C . GLU A 1 544 ? -0.743 8.037 21.706 1.00 95.81 544 GLU A C 1
ATOM 4389 O O . GLU A 1 544 ? -1.223 8.753 22.582 1.00 95.81 544 GLU A O 1
ATOM 4394 N N . VAL A 1 545 ? 0.281 7.209 21.960 1.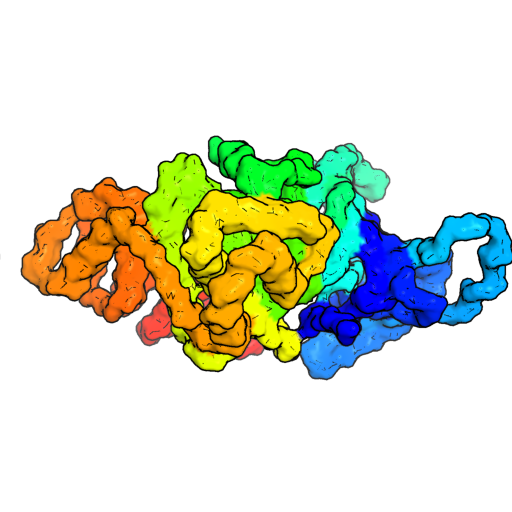00 98.06 545 VAL A N 1
ATOM 4395 C CA . VAL A 1 545 ? 0.865 7.091 23.309 1.00 98.06 545 VAL A CA 1
ATOM 4396 C C . VAL A 1 545 ? 1.555 8.390 23.726 1.00 98.06 545 VAL A C 1
ATOM 4398 O O . VAL A 1 545 ? 1.453 8.785 24.883 1.00 98.06 545 VAL A O 1
ATOM 4401 N N . TYR A 1 546 ? 2.214 9.084 22.796 1.00 97.31 546 TYR A N 1
ATOM 4402 C CA . TYR A 1 546 ? 2.828 10.381 23.069 1.00 97.31 546 TYR A CA 1
ATOM 4403 C C . TYR A 1 546 ? 1.799 11.457 23.443 1.00 97.31 546 TYR A C 1
ATOM 4405 O O . TYR A 1 546 ? 2.030 12.243 24.361 1.00 97.31 546 TYR A O 1
ATOM 4413 N N . ASN A 1 547 ? 0.645 11.466 22.770 1.00 95.44 547 ASN A N 1
ATOM 4414 C CA . ASN A 1 547 ? -0.453 12.390 23.060 1.00 95.44 547 ASN A CA 1
ATOM 4415 C C . ASN A 1 547 ? -1.211 12.038 24.349 1.00 95.44 547 ASN A C 1
ATOM 4417 O O . ASN A 1 547 ? -1.909 12.888 24.904 1.00 95.44 547 ASN A O 1
ATOM 4421 N N . PHE A 1 548 ? -1.056 10.819 24.869 1.00 96.25 548 PHE A N 1
ATOM 4422 C CA . PHE A 1 548 ? -1.509 10.480 26.209 1.00 96.25 548 PHE A CA 1
ATOM 4423 C C . PHE A 1 548 ? -0.540 11.091 27.231 1.00 96.25 548 PHE A C 1
ATOM 4425 O O . PHE A 1 548 ? 0.464 10.486 27.589 1.00 96.25 548 PHE A O 1
ATOM 4432 N N . SER A 1 549 ? -0.864 12.292 27.722 1.00 93.31 549 SER A N 1
ATOM 4433 C CA . SER A 1 549 ? -0.002 13.150 28.559 1.00 93.31 549 SER A CA 1
ATOM 4434 C C . SER A 1 549 ? 0.781 12.444 29.677 1.00 93.31 549 SER A C 1
ATOM 4436 O O . SER A 1 549 ? 1.938 12.783 29.904 1.00 93.31 549 SER A O 1
ATOM 4438 N N . LYS A 1 550 ? 0.200 11.437 30.345 1.00 96.69 550 LYS A N 1
ATOM 4439 C CA . LYS A 1 550 ? 0.864 10.632 31.392 1.00 96.69 550 LYS A CA 1
ATOM 4440 C C . LYS A 1 550 ? 2.039 9.780 30.874 1.00 96.69 550 LYS A C 1
ATOM 4442 O O . LYS A 1 550 ? 2.921 9.420 31.649 1.00 96.69 550 LYS A O 1
ATOM 4447 N N . TYR A 1 551 ? 2.045 9.428 29.591 1.00 97.69 551 TYR A N 1
ATOM 4448 C CA . TYR A 1 551 ? 2.972 8.479 28.964 1.00 97.69 551 TYR A CA 1
ATOM 4449 C C . TYR A 1 551 ? 3.814 9.080 27.832 1.00 97.69 551 TYR A C 1
ATOM 4451 O O . TYR A 1 551 ? 4.530 8.337 27.156 1.00 97.69 551 TYR A O 1
ATOM 4459 N N . SER A 1 552 ? 3.797 10.403 27.664 1.00 96.19 552 SER A N 1
ATOM 4460 C CA . SER A 1 552 ? 4.600 11.116 26.663 1.00 96.19 552 SER A CA 1
ATOM 4461 C C . SER A 1 552 ? 6.096 10.797 26.779 1.00 96.19 552 SER A C 1
ATOM 4463 O O . SER A 1 552 ? 6.719 10.371 25.803 1.00 96.19 552 SER A O 1
ATOM 4465 N N . ASP A 1 553 ? 6.654 10.888 27.989 1.00 96.88 553 ASP A N 1
ATOM 4466 C CA . ASP A 1 553 ? 8.058 10.563 28.267 1.00 96.88 553 ASP A CA 1
ATOM 4467 C C . ASP A 1 553 ? 8.367 9.084 28.026 1.00 96.88 553 ASP A C 1
ATOM 4469 O O . ASP A 1 553 ? 9.445 8.730 27.545 1.00 96.88 553 ASP A O 1
ATOM 4473 N N . LYS A 1 554 ? 7.405 8.197 28.310 1.00 97.62 554 LYS A N 1
ATOM 4474 C CA . LYS A 1 554 ? 7.561 6.763 28.058 1.00 97.62 554 LYS A CA 1
ATOM 4475 C C . LYS A 1 554 ? 7.643 6.478 26.558 1.00 97.62 554 LYS A C 1
ATOM 4477 O O . LYS A 1 554 ? 8.534 5.742 26.148 1.00 97.62 554 LYS A O 1
ATOM 4482 N N . ALA A 1 555 ? 6.776 7.086 25.745 1.00 97.56 555 ALA A N 1
ATOM 4483 C CA . ALA A 1 555 ? 6.845 6.975 24.287 1.00 97.56 555 ALA A CA 1
ATOM 4484 C C . ALA A 1 555 ? 8.190 7.483 23.747 1.00 97.56 555 ALA A C 1
ATOM 4486 O O . ALA A 1 555 ? 8.825 6.806 22.938 1.00 97.56 555 ALA A O 1
ATOM 4487 N N . LEU A 1 556 ? 8.653 8.635 24.246 1.00 97.06 556 LEU A N 1
ATOM 4488 C CA . LEU A 1 556 ? 9.926 9.236 23.854 1.00 97.06 556 LEU A CA 1
ATOM 4489 C C . LEU A 1 556 ? 11.123 8.336 24.192 1.00 97.06 556 LEU A C 1
ATOM 4491 O O . LEU A 1 556 ? 11.987 8.113 23.343 1.00 97.06 556 LEU A O 1
ATOM 4495 N N . ASN A 1 557 ? 11.177 7.809 25.416 1.00 97.38 557 ASN A N 1
ATOM 4496 C CA . ASN A 1 557 ? 12.268 6.944 25.863 1.00 97.38 557 ASN A CA 1
ATOM 4497 C C . ASN A 1 557 ? 12.265 5.608 25.113 1.00 97.38 557 ASN A C 1
ATOM 4499 O O . ASN A 1 557 ? 13.301 5.210 24.587 1.00 97.38 557 ASN A O 1
ATOM 4503 N N . THR A 1 558 ? 11.096 4.978 24.946 1.00 97.81 558 THR A N 1
ATOM 4504 C CA . THR A 1 558 ? 10.967 3.751 24.148 1.00 97.81 558 THR A CA 1
ATOM 4505 C C . THR A 1 558 ? 11.399 3.970 22.698 1.00 97.81 558 THR A C 1
ATOM 4507 O O . THR A 1 558 ? 12.102 3.125 22.145 1.00 97.81 558 THR A O 1
ATOM 4510 N N . PHE A 1 559 ? 11.047 5.101 22.076 1.00 97.19 559 PHE A N 1
ATOM 4511 C CA . PHE A 1 559 ? 11.540 5.420 20.737 1.00 97.19 559 PHE A CA 1
ATOM 4512 C C . PHE A 1 559 ? 13.067 5.559 20.713 1.00 97.19 559 PHE A C 1
ATOM 4514 O O . PHE A 1 559 ? 13.710 4.936 19.875 1.00 97.19 559 PHE A O 1
ATOM 4521 N N . LYS A 1 560 ? 13.666 6.322 21.638 1.00 95.62 560 LYS A N 1
ATOM 4522 C CA . LYS A 1 560 ? 15.128 6.516 21.701 1.00 95.62 560 LYS A CA 1
ATOM 4523 C C . LYS A 1 560 ? 15.886 5.196 21.862 1.00 95.62 560 LYS A C 1
ATOM 4525 O O . LYS A 1 560 ? 16.874 4.987 21.166 1.00 95.62 560 LYS A O 1
ATOM 4530 N N . GLU A 1 561 ? 15.400 4.305 22.724 1.00 95.81 561 GLU A N 1
ATOM 4531 C CA . GLU A 1 561 ? 15.984 2.977 22.962 1.00 95.81 561 GLU A CA 1
ATOM 4532 C C . GLU A 1 561 ? 15.913 2.069 21.726 1.00 95.81 561 GLU A C 1
ATOM 4534 O O . GLU A 1 561 ? 16.829 1.290 21.476 1.00 95.81 561 GLU A O 1
ATOM 4539 N N . ASN A 1 562 ? 14.846 2.186 20.927 1.00 93.25 562 ASN A N 1
ATOM 4540 C CA . ASN A 1 562 ? 14.596 1.320 19.772 1.00 93.25 562 ASN A CA 1
ATOM 4541 C C . ASN A 1 562 ? 14.934 1.977 18.422 1.00 93.25 562 ASN A C 1
ATOM 4543 O O . ASN A 1 562 ? 14.838 1.319 17.387 1.00 93.25 562 ASN A O 1
ATOM 4547 N N . ARG A 1 563 ? 15.365 3.248 18.403 1.00 88.94 563 ARG A N 1
ATOM 4548 C CA . ARG A 1 563 ? 15.605 4.030 17.175 1.00 88.94 563 ARG A CA 1
ATOM 4549 C C . ARG A 1 563 ? 16.554 3.325 16.211 1.00 88.94 563 ARG A C 1
ATOM 4551 O O . ARG A 1 563 ? 16.313 3.348 15.012 1.00 88.94 563 ARG A O 1
ATOM 4558 N N . GLY A 1 564 ? 17.603 2.685 16.732 1.00 81.88 564 GLY A N 1
ATOM 4559 C CA . GLY A 1 564 ? 18.581 1.956 15.920 1.00 81.88 564 GLY A CA 1
ATOM 4560 C C . GLY A 1 564 ? 18.021 0.708 15.227 1.00 81.88 564 GLY A C 1
ATOM 4561 O O . GLY A 1 564 ? 18.550 0.330 14.189 1.00 81.88 564 GLY A O 1
ATOM 4562 N N . ALA A 1 565 ? 16.958 0.105 15.776 1.00 81.19 565 ALA A N 1
ATOM 4563 C CA . ALA A 1 565 ? 16.310 -1.105 15.255 1.00 81.19 565 ALA A CA 1
ATOM 4564 C C . ALA A 1 565 ? 15.209 -0.831 14.225 1.00 81.19 565 ALA A C 1
ATOM 4566 O O . ALA A 1 565 ? 14.772 -1.745 13.522 1.00 81.19 565 ALA A O 1
ATOM 4567 N N . LEU A 1 566 ? 14.768 0.421 14.121 1.00 82.38 566 LEU A N 1
ATOM 4568 C CA . LEU A 1 566 ? 13.824 0.850 13.102 1.00 82.38 566 LEU A CA 1
ATOM 4569 C C . LEU A 1 566 ? 14.537 1.069 11.766 1.00 82.38 566 LEU A C 1
ATOM 4571 O O . LEU A 1 566 ? 15.709 1.442 11.712 1.00 82.38 566 LEU A O 1
ATOM 4575 N N . HIS A 1 567 ? 13.795 0.895 10.675 1.00 84.75 567 HIS A N 1
ATOM 4576 C CA . HIS A 1 567 ? 14.250 1.341 9.363 1.00 84.75 567 HIS A CA 1
ATOM 4577 C C . HIS A 1 567 ? 14.561 2.854 9.396 1.00 84.75 567 HIS A C 1
ATOM 4579 O O . HIS A 1 567 ? 13.795 3.589 10.027 1.00 84.75 567 HIS A O 1
ATOM 4585 N N . PRO A 1 568 ? 15.615 3.356 8.720 1.00 80.50 568 PRO A N 1
ATOM 4586 C CA .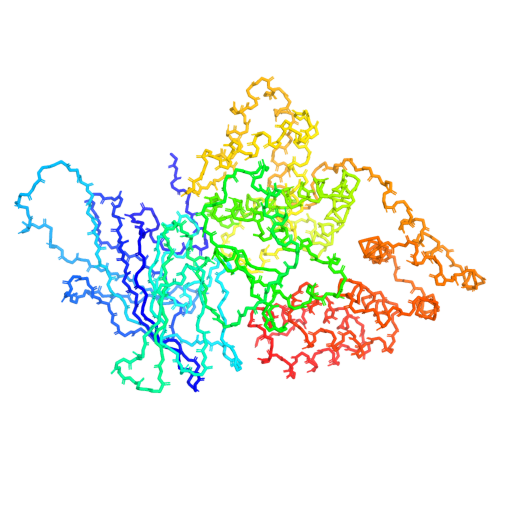 PRO A 1 568 ? 16.004 4.770 8.781 1.00 80.50 568 PRO A CA 1
ATOM 4587 C C . PRO A 1 568 ? 14.866 5.750 8.464 1.00 80.50 568 PRO A C 1
ATOM 4589 O O . PRO A 1 568 ? 14.671 6.717 9.199 1.00 80.50 568 PRO A O 1
ATOM 4592 N N . VAL A 1 569 ? 14.062 5.453 7.436 1.00 82.19 569 VAL A N 1
ATOM 4593 C CA . VAL A 1 569 ? 12.875 6.250 7.068 1.00 82.19 569 VAL A CA 1
ATOM 4594 C C . VAL A 1 569 ? 11.827 6.234 8.188 1.00 82.19 569 VAL A C 1
ATOM 4596 O O . VAL A 1 569 ? 11.362 7.290 8.617 1.00 82.19 569 VAL A O 1
ATOM 4599 N N . THR A 1 570 ? 11.518 5.061 8.757 1.00 86.06 570 THR A N 1
ATOM 4600 C CA . THR A 1 570 ? 10.608 4.947 9.910 1.00 86.06 570 THR A CA 1
ATOM 4601 C C . THR A 1 570 ? 11.129 5.744 11.104 1.00 86.06 570 THR A C 1
ATOM 4603 O O . THR A 1 570 ? 10.367 6.465 11.740 1.00 86.06 570 THR A O 1
ATOM 4606 N N . ALA A 1 571 ? 12.424 5.646 11.410 1.00 88.12 571 ALA A N 1
ATOM 4607 C CA . ALA A 1 571 ? 13.043 6.372 12.512 1.00 88.12 571 ALA A CA 1
ATOM 4608 C C . ALA A 1 571 ? 12.964 7.893 12.311 1.00 88.12 571 ALA A C 1
ATOM 4610 O O . ALA A 1 571 ? 12.654 8.616 13.256 1.00 88.12 571 ALA A O 1
ATOM 4611 N N . MET A 1 572 ? 13.218 8.376 11.092 1.00 87.75 572 MET A N 1
ATOM 4612 C CA . MET A 1 572 ? 13.111 9.791 10.733 1.00 87.75 572 MET A CA 1
ATOM 4613 C C . MET A 1 572 ? 11.673 10.301 10.905 1.00 87.75 572 MET A C 1
ATOM 4615 O O . MET A 1 572 ? 11.448 11.280 11.620 1.00 87.75 572 MET A O 1
ATOM 4619 N N . LEU A 1 573 ? 10.689 9.592 10.346 1.00 87.12 573 LEU A N 1
ATOM 4620 C CA . LEU A 1 573 ? 9.289 10.014 10.395 1.00 87.12 573 LEU A CA 1
ATOM 4621 C C . LEU A 1 573 ? 8.693 9.932 11.807 1.00 87.12 573 LEU A C 1
ATOM 4623 O O . LEU A 1 573 ? 7.970 10.839 12.213 1.00 87.12 573 LEU A O 1
ATOM 4627 N N . VAL A 1 574 ? 9.031 8.902 12.593 1.00 92.12 574 VAL A N 1
ATOM 4628 C CA . VAL A 1 574 ? 8.607 8.818 14.002 1.00 92.12 574 VAL A CA 1
ATOM 4629 C C . VAL A 1 574 ? 9.258 9.925 14.836 1.00 92.12 574 VAL A C 1
ATOM 4631 O O . VAL A 1 574 ? 8.580 10.531 15.661 1.00 92.12 574 VAL A O 1
ATOM 4634 N N . ALA A 1 575 ? 10.538 10.250 14.613 1.00 92.44 575 ALA A N 1
ATOM 4635 C CA . ALA A 1 575 ? 11.182 11.369 15.305 1.00 92.44 575 ALA A CA 1
ATOM 4636 C C . ALA A 1 575 ? 10.459 12.697 15.026 1.00 92.44 575 ALA A C 1
ATOM 4638 O O . ALA A 1 575 ? 10.202 13.460 15.961 1.00 92.44 575 ALA A O 1
ATOM 4639 N N . LYS A 1 576 ? 10.063 12.932 13.767 1.00 89.81 576 LYS A N 1
ATOM 4640 C CA . LYS A 1 576 ? 9.266 14.098 13.360 1.00 89.81 576 LYS A CA 1
ATOM 4641 C C . LYS A 1 576 ? 7.893 14.109 14.040 1.00 89.81 576 LYS A C 1
ATOM 4643 O O . LYS A 1 576 ? 7.513 15.128 14.616 1.00 89.81 576 LYS A O 1
ATOM 4648 N N . ASP A 1 577 ? 7.186 12.977 14.050 1.00 90.56 577 ASP A N 1
ATOM 4649 C CA . ASP A 1 577 ? 5.878 12.839 14.710 1.00 90.56 577 ASP A CA 1
ATOM 4650 C C . ASP A 1 577 ? 5.958 13.108 16.229 1.00 90.56 577 ASP A C 1
ATOM 4652 O O . ASP A 1 577 ? 5.041 13.696 16.805 1.00 90.56 577 ASP A O 1
ATOM 4656 N N . LEU A 1 578 ? 7.070 12.726 16.868 1.00 93.62 578 LEU A N 1
ATOM 4657 C CA . LEU A 1 578 ? 7.347 12.927 18.297 1.00 93.62 578 LEU A CA 1
ATOM 4658 C C . LEU A 1 578 ? 8.024 14.271 18.622 1.00 93.62 578 LEU A C 1
ATOM 4660 O O . LEU A 1 578 ? 8.378 14.511 19.778 1.00 93.62 578 LEU A O 1
ATOM 4664 N N . LYS A 1 579 ? 8.201 15.153 17.626 1.00 92.00 579 LYS A N 1
ATOM 4665 C CA . LYS A 1 579 ? 8.831 16.480 17.770 1.00 92.00 579 LYS A CA 1
ATOM 4666 C C . LYS A 1 579 ? 10.247 16.418 18.359 1.00 92.00 579 LYS A C 1
ATOM 4668 O O . LYS A 1 579 ? 10.659 17.290 19.124 1.00 92.00 579 LYS A O 1
ATOM 4673 N N . ILE A 1 580 ? 10.991 15.371 18.016 1.00 84.50 580 ILE A N 1
ATOM 4674 C CA . ILE A 1 580 ? 12.392 15.210 18.394 1.00 84.50 580 ILE A CA 1
ATOM 4675 C C . ILE A 1 580 ? 13.221 15.896 17.316 1.00 84.50 580 ILE A C 1
ATOM 4677 O O . ILE A 1 580 ? 13.318 15.400 16.195 1.00 84.50 580 ILE A O 1
ATOM 4681 N N . ASN A 1 581 ? 13.807 17.042 17.651 1.00 64.12 581 ASN A N 1
ATOM 4682 C CA . ASN A 1 581 ? 14.771 17.687 16.766 1.00 64.12 581 ASN A CA 1
ATOM 4683 C C . ASN A 1 581 ? 16.028 16.806 16.671 1.00 64.12 581 ASN A C 1
ATOM 4685 O O . ASN A 1 581 ? 16.448 16.241 17.684 1.00 64.12 581 ASN A O 1
ATOM 4689 N N . GLY A 1 582 ? 16.534 16.657 15.440 1.00 51.25 582 GLY A N 1
ATOM 4690 C CA . GLY A 1 582 ? 17.590 15.718 15.040 1.00 51.25 582 GLY A CA 1
ATOM 4691 C C . GLY A 1 582 ? 18.829 15.719 15.917 1.00 51.25 582 GLY A C 1
ATOM 4692 O O . GLY A 1 582 ? 19.282 16.827 16.284 1.00 51.25 582 GLY A O 1
#

Foldseek 3Di:
DPPPDFLQFPWPLVFKFFAEKEKEWEQDQVQQKIWIKIKTWMWTPDPDDFKTKWWADAPDWDAKDWPPDGFDFDWDDDPPDPTTIGITGDPDPPPPPPDDDDDDDIDITIMMTTGMAHDQDDPWDKDAQPPHCLNRVDGDRRFQQHWYWYKYKYKDFPVFDKDWLFDWPDKDQDPVDNRIIITIGTFPAIWHSRLIMMTTDFDDDPCLVVLLVLLCVLQNDQDQPAATEDADAQLPAAQWALRHRYIYGHCLCPLVPNPSCLSSSLSSNLSQQPTFENARYLLQRLSRQLSSLLSSLVSVCVVPHLQSSLLVLVVLLLQLQVQCVVCDQQRQLLFCRGDCNVHDSLVSDGSNSNNLSNQVLVVVQVLQPHDVRSSVLNNVLSVVQTSGYDHPVRSLVSVCVSVVVCVVSVVPDPPCQSGGHGHHRPDGDDGDCVLVPLLVVVLVLLQPDDPVCLVVDALVSCVPHDPSSLLSSLSSNVVDQQGALSSLVSCCVHNVQLPRSNLSSLQSNLLSCLSNVPPVSLVVLLCSLQSGNHLVRNQVSLLSQCVSVVRVVVSVVSLVVRLSVHDVSSSVNSCVSSVNDD

Sequence (582 aa):
MTPVSDPSSFSTVSKCATKHLNLIYHVDFDKRVLKGKVALTLEVLEDKFSSLVQFLEILSFVQSCITNHSVSQSLCFPKHHTSLWLKTFQPGFLQSWFSIYEQTTLHLKLLYIFFVCLFFIYSNCFCLQQATHCRSMIPCQDSPSVKHTYYAQVSVPKELVALMSALHDGQVPDPSDSSRVIYRFRQPVSVTSSSLTESCFLLTVYQTETMLKTAESLAGPYVWGQYDLLVMPPSFPYGGMENPCLTFVTPTVLAGDKSLAGVIAHEISHSWTGNLVTNRNWEHFWLNEGHTVYIERMIARCMESEHLRQFKGIGGWKELQESVNQFGANNVLTNLVPNLHEVDTDEAFSSVPYEKGFALLYHLEELLGGPEVFMGFVKSYIQLFAYGTVTTEEWKNYLFTYFKDKVDILNKVDWNAWMHTPGMAPVKPKYDTTMADACTALCQRWVKAKEEDLASFTEEDVKKLNSPQLIEFMALLLQEEPLPLSHVKKMQEVYQLNSVKNAEVRFRWLRICVRAHWEEAVPLALKMATEQGRMKFTRPLFKEVYNFSKYSDKALNTFKENRGALHPVTAMLVAKDLKING

Secondary structure (DSSP, 8-state):
------TT--S-TTTEEEEEEEEEEEEETTTTEEEEEEEEEEEE-STT--EEEEEE--SEEEEEEETTEE-EEE----TT---EEEEEEP-S--SS---S--S----EEEEEEEEEEE---SSS-----TTTTHHHHS-B--STT-EEEEEEEEEEETTS--EESSEEEEEEE-TT-TTEEEEEEEEEEEEEGGG--EE------TTHHHHHHHHHHHH----SS--EEEE--TT--SSEE--TTEEEE-GGG--SSSTTTHHHHHHHHTTTBTTTBEESSGGGTHHHHHHHHHHHHHHHHHHT-HHHHHHHHHHHHHHHHHHHHHH-TT-GGGSSS---TT--HHHH-SSHHHHHHHHHHHHHHHHHT-HHHHHHHHHHHHHHTTTSEE-HHHHHHHHHHHTGGGHHHHTTS-HHHHHH--SS-SSPPP---TTTHHHHHHHHHHHH--GGGGGG--THHHHTS-HHHHHHHHHHHHHSSPPPHHHHHHHHHHH-GGG---HHHHHHHHHHHHHTT-GGGHHHHHHHHHH---HHHHHHHHHHHHHSGGGHHHHHHHHHHHGGGS-HHHHHHHHHHTT---

InterPro domains:
  IPR014782 Peptidase M1, membrane alanine aminopeptidase [PF01433] (208-408)
  IPR015211 Peptidase M1, leukotriene A4 hydrolase/aminopeptidase C-terminal [PF09127] (466-578)
  IPR015211 Peptidase M1, leukotriene A4 hydrolase/aminopeptidase C-terminal [SM01263] (434-578)
  IPR016024 Armadillo-type fold [SSF48371] (432-580)
  IPR027268 Peptidase M4/M1, CTD superfamily [G3DSA:1.10.390.10] (276-432)
  IPR034015 Aminopeptidase, leukotriene A4 hydrolase-like [PTHR45726] (207-579)
  IPR038502 Peptidase M1, LTA-4 hydrolase/aminopeptidase, C-terminal domain superfamily [G3DSA:1.25.40.320] (433-581)
  IPR042097 Aminopeptidase N-like , N-terminal domain superfamliy [G3DSA:2.60.40.1730] (15-192)
  IPR042097 Aminopeptidase N-like , N-terminal domain superfamliy [SSF63737] (4-193)
  IPR045357 Aminopeptidase N-like , N-terminal domain [PF17900] (130-193)
  IPR049980 Leukotriene A4 hydrolase-like, catalytic domain [cd09599] (6-420)

Radius of gyration: 25.43 Å; chains: 1; bounding box: 66×45×76 Å

Organism: Cyprinus carpio (NCBI:txid7962)

=== Feature glossary ===
Annotated list of the representations used here:

Nearest PDB structures. The Foldseek neighbor list gives the closest experimentally determined structures in the PDB, ranked by structural alignment. TM-score near 1 means near-identical fold; near 0.3 means only rough topology match. This is how one finds what a novel AlphaFold prediction most resembles in the solved-structure universe.

Foldseek 3Di. Foldseek's 3Di representation compresses backbone geometry into a per-residue letter drawn from a learned twenty-state alphabet. It captures the tertiary interaction pattern around each residue — which residues are packed against it in space, regardless of where they are in sequence.

Radius of gyration, Cα contacts, bounding box. Radius of gyration (Rg) is the root-mean-square distance of Cα atoms from their centroid — a single number for overall size and compactness. A globular domain of N residues has Rg ≈ 2.2·N^0.38 Å; an extended or disordered chain has a much larger Rg. The Cα contact count is the number of residue pairs whose Cα atoms are within 8 Å and are more than four positions apart in sequence — a standard proxy for tertiary packing density. The bounding box is the smallest axis-aligned box enclosing all Cα atoms.

InterPro / GO / CATH / organism. The annotation block draws on four external resources. InterPro: which protein families and domains the sequence belongs to. GO: standardized terms for what the protein does, what process it participates in, and where in the cell it acts. CATH: which structural fold it has in the CATH hierarchy. Organism: the species of origin.

mmCIF coordinates. The mmCIF block holds the 3D Cartesian coordinates of each backbone atom (N, Cα, C, O) in ångströms. mmCIF is the PDB's canonical archive format — a tagged-loop text representation of the atomic model.

pLDDT. pLDDT is the predicted lDDT-Cα score: AlphaFold's confidence that the local environment of each residue (all inter-atomic distances within 15 Å) is correctly placed. It is a per-residue number between 0 and 100, with higher meaning more reliable.

Backbone torsions (φ/ψ). φ (phi) and ψ (psi) are the two rotatable backbone dihedrals per residue: φ is the C(i-1)–N–Cα–C torsion, ψ is the N–Cα–C–N(i+1) torsion, both in degrees on (−180°, 180°]. α-helical residues cluster near (−60°, −45°); β-strand residues near (−120°, +130°). A Ramachandran plot is simply a scatter of (φ, ψ) for every residue.

B-factor. For experimental (PDB) structures, the B-factor (temperature factor) quantifies the positional spread of each atom in the crystal — a combination of thermal vibration and static disorder — in units of Å². High B-factors mark flexible loops or poorly resolved regions; low B-factors mark the rigid, well-ordered core.

Secondary structure (3-state, P-SEA). SS3 is a coarse helix/strand/coil call (letters a/b/c) made by the P-SEA algorithm from inter-Cα distances and dihedrals. It is less detailed than DSSP but needs only Cα positions.

Predicted aligned error. Predicted aligned error is AlphaFold's pairwise confidence. Unlike pLDDT (per-residue), PAE is per-residue-pair and captures whether two parts of the structure are correctly placed relative to each other. Units are ångströms of expected positional error.

Solvent-accessible surface area. Solvent-accessible surface area (SASA) is the area in Å² traced out by the centre of a 1.4 Å probe sphere (a water molecule) rolled over the protein's van der Waals surface (Shrake–Rupley / Lee–Richards construction). Buried residues have near-zero SASA; fully exposed residues can exceed 200 Å². The total SASA scales roughly with the number of surface residues.

Secondary structure (8-state, DSSP). The SS8 string is DSSP's per-residue secondary-structure call. α-helix (H) means an i→i+4 H-bond ladder; β-strand (E) means the residue participates in a β-sheet; 3₁₀ (G) and π (I) are tighter and wider helices; T/S are turns/bends; '-' is loop.

Rendered structure images. Structure images are PyMOL renders from six orthogonal camera directions. Cartoon representation draws helices as coils and strands as arrows; sticks shows the backbone as bonds; surface shows the solvent-excluded envelope. Rainbow coloring maps sequence position to hue (blue→red, N→C); chain coloring assigns a distinct color per polypeptide.

Sequence. The amino-acid sequence is the protein's primary structure: the linear order of residues from the N-terminus to the C-terminus, written in one-letter code. Everything else here — the 3D coordinates, the secondary structure, the domain annotations — is ultimately a consequence of this string.

Contact-map, Ramachandran, and PAE plots. Three diagnostic plots accompany the record. The Cα contact map visualizes the tertiary structure as a 2D adjacency matrix (8 Å cutoff, sequence-local contacts suppressed). The Ramachandran plot shows the distribution of backbone (φ, ψ) torsions, with points in the α and β basins reflecting secondary structure content. The PAE plot shows AlphaFold's inter-residue confidence as a color matrix.